Protein AF-A0A439MQA0-F1 (afdb_monomer_lite)

pLDDT: mean 86.62, std 13.74, range [37.91, 98.19]

Foldseek 3Di:
DQPLFFDFDPVQWDPDDDDDDDDDDDDDDDPDDDTDGNQFDDDPQWTWGQQVRRPHPAIETEGNPPDDPDPLLQADAPRDGPVVVVCVVDDDRYAYDDDDDPRYDDVVNSVVCSLPPDHPVLVVLVVQVVCCVVCVVVDPDPDCSVVVNVVVCCVSCVPPPPPDDPLLVVLVVVLVLLVVLLVQLVVCLLVLVVDDFLRQVVSVVVSVCSVCVQFFFKDAFDWFWDCDPDDPDIDTDTQGIWTAGPQQEIAGEAEGRADAPQAWDPDADVNATDGHPNNVVSVVVRVVVLVRLVVCPPVSQVVCCVVCVVRGPPPHTHDSDLYAYEYEYYDQADPVRDGSDDPRNVVRSVVVQVVCVSRYGHYYSVNVSVVSVVVSVVSVVVSVVVVVVVVVVVVVVVVVD

Structure (mmCIF, N/CA/C/O backbone):
data_AF-A0A439MQA0-F1
#
_entry.id   AF-A0A439MQA0-F1
#
loop_
_atom_site.group_PDB
_atom_site.id
_atom_site.type_symbol
_atom_site.label_atom_id
_atom_site.label_alt_id
_atom_site.label_comp_id
_atom_site.label_asym_id
_atom_site.label_entity_id
_atom_site.label_seq_id
_atom_site.pdbx_PDB_ins_code
_atom_site.Cartn_x
_atom_site.Cartn_y
_atom_site.Cartn_z
_atom_site.occupancy
_atom_site.B_iso_or_equiv
_atom_site.auth_seq_id
_atom_site.auth_comp_id
_atom_site.auth_asym_id
_atom_site.auth_atom_id
_atom_site.pdbx_PDB_model_num
ATOM 1 N N . MET A 1 1 ? 45.530 -12.066 -39.838 1.00 44.38 1 MET A N 1
ATOM 2 C CA . MET A 1 1 ? 44.724 -12.814 -38.838 1.00 44.38 1 MET A CA 1
ATOM 3 C C . MET A 1 1 ? 43.239 -12.876 -39.261 1.00 44.38 1 MET A C 1
ATOM 5 O O . MET A 1 1 ? 42.410 -12.196 -38.673 1.00 44.38 1 MET A O 1
ATOM 9 N N . LEU A 1 2 ? 42.895 -13.653 -40.303 1.00 54.09 2 LEU A N 1
ATOM 10 C CA . LEU A 1 2 ? 41.521 -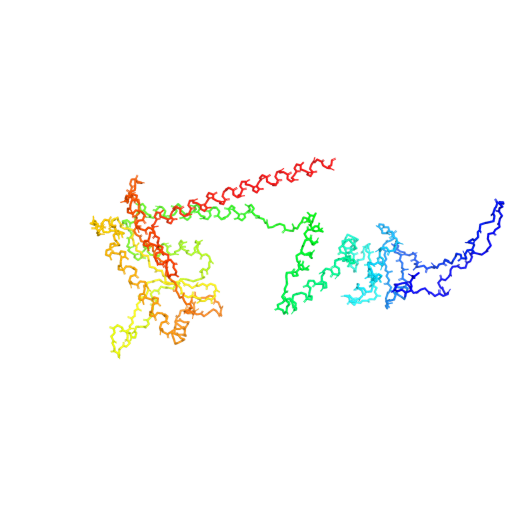13.747 -40.861 1.00 54.09 2 LEU A CA 1
ATOM 11 C C . LEU A 1 2 ? 40.716 -14.969 -40.355 1.00 54.09 2 LEU A C 1
ATOM 13 O O . LEU A 1 2 ? 39.501 -14.886 -40.169 1.00 54.09 2 LEU A O 1
ATOM 17 N N . GLY A 1 3 ? 41.400 -16.087 -40.084 1.00 57.59 3 GLY A N 1
ATOM 18 C CA . GLY A 1 3 ? 40.813 -17.432 -39.951 1.00 57.59 3 GLY A CA 1
ATOM 19 C C . GLY A 1 3 ? 39.989 -17.758 -38.695 1.00 57.59 3 GLY A C 1
ATOM 20 O O . GLY A 1 3 ? 39.874 -18.929 -38.352 1.00 57.59 3 GLY A O 1
ATOM 21 N N . ARG A 1 4 ? 39.431 -16.770 -37.978 1.00 70.94 4 ARG A N 1
ATOM 22 C CA . ARG A 1 4 ? 38.457 -17.015 -36.884 1.00 70.94 4 ARG A CA 1
ATOM 23 C C . ARG A 1 4 ? 37.002 -16.741 -37.288 1.00 70.94 4 ARG A C 1
ATOM 25 O O . ARG A 1 4 ? 36.087 -17.349 -36.723 1.00 70.94 4 ARG A O 1
ATOM 32 N N . VAL A 1 5 ? 36.791 -15.866 -38.275 1.00 83.25 5 VAL A N 1
ATOM 33 C CA . VAL A 1 5 ? 35.456 -15.515 -38.798 1.00 83.25 5 VAL A CA 1
ATOM 34 C C . VAL A 1 5 ? 35.329 -15.784 -40.294 1.00 83.25 5 VAL A C 1
ATOM 36 O O . VAL A 1 5 ? 34.279 -16.268 -40.705 1.00 83.25 5 VAL A O 1
ATOM 39 N N . PHE A 1 6 ? 36.379 -15.527 -41.082 1.00 91.94 6 PHE A N 1
ATOM 40 C CA . PHE A 1 6 ? 36.347 -15.701 -42.533 1.00 91.94 6 PHE A CA 1
ATOM 41 C C . PHE A 1 6 ? 37.109 -16.956 -42.978 1.00 91.94 6 PHE A C 1
ATOM 43 O O . PHE A 1 6 ? 38.277 -17.132 -42.626 1.00 91.94 6 PHE A O 1
ATOM 50 N N . PHE A 1 7 ? 36.455 -17.805 -43.774 1.00 92.00 7 PHE A N 1
ATOM 51 C CA . PHE A 1 7 ? 36.957 -19.098 -44.255 1.00 92.00 7 PHE A CA 1
ATOM 52 C C . PHE A 1 7 ? 36.953 -19.126 -45.789 1.00 92.00 7 PHE A C 1
ATOM 54 O O . PHE A 1 7 ? 36.059 -19.682 -46.432 1.00 92.00 7 PHE A O 1
ATOM 61 N N . LEU A 1 8 ? 37.957 -18.471 -46.365 1.00 90.12 8 LEU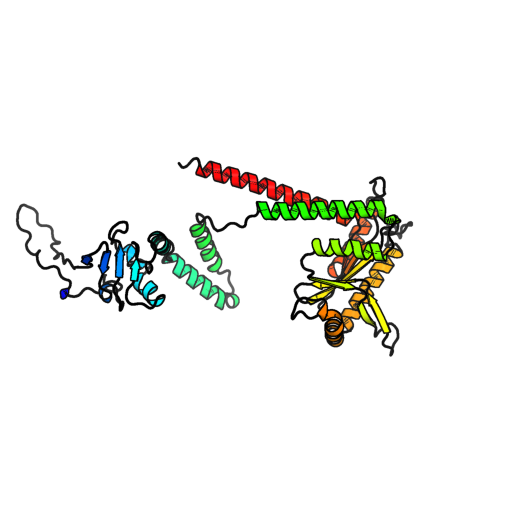 A N 1
ATOM 62 C CA . LEU A 1 8 ? 38.177 -18.389 -47.807 1.00 90.12 8 LEU A CA 1
ATOM 63 C C . LEU A 1 8 ? 38.996 -19.594 -48.289 1.00 90.12 8 LEU A C 1
ATOM 65 O O . LEU A 1 8 ? 39.855 -20.101 -47.566 1.00 90.12 8 LEU A O 1
ATOM 69 N N . ARG A 1 9 ? 38.722 -20.058 -49.508 1.00 89.88 9 ARG A N 1
ATOM 70 C CA . ARG A 1 9 ? 39.426 -21.162 -50.182 1.00 89.88 9 ARG A CA 1
ATOM 71 C C . ARG A 1 9 ? 40.093 -20.662 -51.462 1.00 89.88 9 ARG A C 1
ATOM 73 O O . ARG A 1 9 ? 39.719 -19.619 -51.987 1.00 89.88 9 ARG A O 1
ATOM 80 N N . THR A 1 10 ? 41.002 -21.447 -52.039 1.00 86.19 10 THR A N 1
ATOM 81 C CA . THR A 1 10 ? 41.610 -21.149 -53.352 1.00 86.19 10 THR A CA 1
ATOM 82 C C . THR A 1 10 ? 40.560 -20.972 -54.458 1.00 86.19 10 THR A C 1
ATOM 84 O O . THR A 1 10 ? 40.726 -20.130 -55.329 1.00 86.19 10 THR A O 1
ATOM 87 N N . SER A 1 11 ? 39.422 -21.674 -54.372 1.00 87.94 11 SER A N 1
ATOM 88 C CA . SER A 1 11 ? 38.265 -21.500 -55.271 1.00 87.94 11 SER A CA 1
ATOM 89 C C . SER A 1 11 ? 37.602 -20.116 -55.201 1.00 87.94 11 SER A C 1
ATOM 91 O O . SER A 1 11 ? 36.816 -19.767 -56.078 1.00 87.94 11 SER A O 1
ATOM 93 N N . ASP A 1 12 ? 37.864 -19.347 -54.141 1.00 89.06 12 ASP A N 1
ATOM 94 C CA . ASP A 1 12 ? 37.359 -17.983 -53.979 1.00 89.06 12 ASP A CA 1
ATOM 95 C C . ASP A 1 12 ? 38.305 -16.944 -54.587 1.00 89.06 12 ASP A C 1
ATOM 97 O O . ASP A 1 12 ? 37.908 -15.789 -54.730 1.00 89.06 12 ASP A O 1
ATOM 101 N N . LEU A 1 13 ? 39.535 -17.323 -54.953 1.00 89.81 13 LEU A N 1
ATOM 102 C CA . LEU A 1 13 ? 40.509 -16.414 -55.546 1.00 89.81 13 LEU A CA 1
ATOM 103 C C . LEU A 1 13 ? 39.972 -15.851 -56.871 1.00 89.81 13 LEU A C 1
ATOM 105 O O . LEU A 1 13 ? 39.423 -16.572 -57.709 1.00 89.81 13 LEU A O 1
ATOM 109 N N . VAL A 1 14 ? 40.114 -14.543 -57.060 1.00 86.12 14 VAL A N 1
ATOM 110 C CA . VAL A 1 14 ? 39.792 -13.880 -58.325 1.00 86.12 14 VAL A CA 1
ATOM 111 C C . VAL A 1 14 ? 41.047 -13.908 -59.191 1.00 86.12 14 VAL A C 1
ATOM 113 O O . VAL A 1 14 ? 42.035 -13.256 -58.865 1.00 86.12 14 VAL A O 1
ATOM 116 N N . ALA A 1 15 ? 41.022 -14.689 -60.272 1.00 69.19 15 ALA A N 1
ATOM 117 C CA . ALA A 1 15 ? 42.120 -14.731 -61.231 1.00 69.19 15 ALA A CA 1
ATOM 118 C C . ALA A 1 15 ? 42.259 -13.381 -61.959 1.00 69.19 15 ALA A C 1
ATOM 120 O O . ALA A 1 15 ? 41.253 -12.781 -62.336 1.00 69.19 15 ALA A O 1
ATOM 121 N N . GLY A 1 16 ? 43.503 -12.939 -62.170 1.00 58.28 16 GLY A N 1
ATOM 122 C CA . GLY A 1 16 ? 43.824 -11.677 -62.843 1.00 58.28 16 GLY A CA 1
ATOM 123 C C . GLY A 1 16 ? 44.199 -10.536 -61.894 1.00 58.28 16 GLY A C 1
ATOM 124 O O . GLY A 1 16 ? 43.413 -9.615 -61.701 1.00 58.28 16 GLY A O 1
ATOM 125 N N . MET A 1 17 ? 45.406 -10.607 -61.322 1.00 49.19 17 MET A N 1
ATOM 126 C CA . MET A 1 17 ? 46.348 -9.485 -61.136 1.00 49.19 17 MET A CA 1
ATOM 127 C C . MET A 1 17 ? 47.632 -10.026 -60.485 1.00 49.19 17 MET A C 1
ATOM 129 O O . MET A 1 17 ? 47.787 -10.028 -59.267 1.00 49.19 17 MET A O 1
ATOM 133 N N . ALA A 1 18 ? 48.537 -10.511 -61.330 1.00 45.06 18 ALA A N 1
ATOM 134 C CA . ALA A 1 18 ? 49.960 -10.630 -61.041 1.00 45.06 18 ALA A CA 1
ATOM 135 C C . ALA A 1 18 ? 50.691 -9.959 -62.213 1.00 45.06 18 ALA A C 1
ATOM 137 O O . ALA A 1 18 ? 50.256 -10.136 -63.351 1.00 45.06 18 ALA A O 1
ATOM 138 N N . HIS A 1 19 ? 51.750 -9.208 -61.898 1.00 42.66 19 HIS A N 1
ATOM 139 C CA . HIS A 1 19 ? 52.480 -8.219 -62.714 1.00 42.66 19 HIS A CA 1
ATOM 140 C C . HIS A 1 19 ? 52.008 -6.770 -62.546 1.00 42.66 19 HIS A C 1
ATOM 142 O O . HIS A 1 19 ? 51.102 -6.296 -63.229 1.00 42.66 19 HIS A O 1
ATOM 148 N N . GLY A 1 20 ? 52.701 -6.063 -61.649 1.00 49.25 20 GLY A N 1
ATOM 149 C CA . GLY A 1 20 ? 52.978 -4.645 -61.832 1.00 49.25 20 GLY A CA 1
ATOM 150 C C . GLY A 1 20 ? 54.196 -4.486 -62.748 1.00 49.25 20 GLY A C 1
ATOM 151 O O . GLY A 1 20 ? 55.234 -5.088 -62.502 1.00 49.25 20 GLY A O 1
ATOM 152 N N . VAL A 1 21 ? 54.014 -3.725 -63.822 1.00 40.81 21 VAL A N 1
ATOM 153 C CA . VAL A 1 21 ? 55.002 -3.058 -64.696 1.00 40.81 21 VAL A CA 1
ATOM 154 C C . VAL A 1 21 ? 54.156 -2.053 -65.494 1.00 40.81 21 VAL A C 1
ATOM 156 O O . VAL A 1 21 ? 53.047 -2.412 -65.888 1.00 40.81 21 VAL A O 1
ATOM 159 N N . THR A 1 22 ? 54.501 -0.795 -65.758 1.00 38.12 22 THR A N 1
ATOM 160 C CA . THR A 1 22 ? 55.691 0.070 -65.570 1.00 38.12 22 THR A CA 1
ATOM 161 C C . THR A 1 22 ? 55.214 1.453 -65.056 1.00 38.12 22 THR A C 1
ATOM 163 O O . THR A 1 22 ? 54.002 1.664 -65.039 1.00 38.12 22 THR A O 1
ATOM 166 N N . HIS A 1 23 ? 55.978 2.493 -64.696 1.00 37.91 23 HIS A N 1
ATOM 167 C CA . HIS A 1 23 ? 57.403 2.910 -64.551 1.00 37.91 23 HIS A CA 1
ATOM 168 C C . HIS A 1 23 ? 57.330 4.078 -63.495 1.00 37.91 23 HIS A C 1
ATOM 170 O O . HIS A 1 23 ? 56.231 4.608 -63.309 1.00 37.91 23 HIS A O 1
ATOM 176 N N . ASP A 1 24 ? 58.320 4.553 -62.727 1.00 38.25 24 ASP A N 1
ATOM 177 C CA . ASP A 1 24 ? 59.794 4.457 -62.664 1.00 38.25 24 ASP A CA 1
ATOM 178 C C . ASP A 1 24 ? 60.279 4.513 -61.182 1.00 38.25 24 ASP A C 1
ATOM 180 O O . ASP A 1 24 ? 59.476 4.759 -60.285 1.00 38.25 24 ASP A O 1
ATOM 184 N N . ASP A 1 25 ? 61.584 4.303 -60.955 1.00 45.38 25 ASP A N 1
ATOM 185 C CA . ASP A 1 25 ? 62.446 4.799 -59.854 1.00 45.38 25 ASP A CA 1
ATOM 186 C C . ASP A 1 25 ? 61.884 4.983 -58.420 1.00 45.38 25 ASP A C 1
ATOM 188 O O . ASP A 1 25 ? 61.581 6.094 -57.995 1.00 45.38 25 ASP A O 1
ATOM 192 N N . GLU A 1 26 ? 61.882 3.907 -57.623 1.00 41.91 26 GLU A N 1
ATOM 193 C CA . GLU A 1 26 ? 62.671 3.754 -56.374 1.00 41.91 26 GLU A CA 1
ATOM 194 C C . GLU A 1 26 ? 62.382 2.368 -55.747 1.00 41.91 26 GLU A C 1
ATOM 196 O O . GLU A 1 26 ? 61.287 1.821 -55.876 1.00 41.91 26 GLU A O 1
ATOM 201 N N . ALA A 1 27 ? 63.386 1.736 -55.126 1.00 47.34 27 ALA A N 1
ATOM 202 C CA . ALA A 1 27 ? 63.283 0.349 -54.658 1.00 47.34 27 ALA A CA 1
ATOM 203 C C . ALA A 1 27 ? 62.704 0.252 -53.232 1.00 47.34 27 ALA A C 1
ATOM 205 O O . ALA A 1 27 ? 63.454 0.277 -52.258 1.00 47.34 27 ALA A O 1
ATOM 206 N N . ASP A 1 28 ? 61.381 0.090 -53.121 1.00 46.66 28 ASP A N 1
ATOM 207 C CA . ASP A 1 28 ? 60.682 -0.145 -51.847 1.00 46.66 28 ASP A CA 1
ATOM 208 C C . ASP A 1 28 ? 60.589 -1.645 -51.488 1.00 46.66 28 ASP A C 1
ATOM 210 O O . ASP A 1 28 ? 60.139 -2.487 -52.267 1.00 46.66 28 ASP A O 1
ATOM 214 N N . GLU A 1 29 ? 60.985 -1.991 -50.261 1.00 49.53 29 GLU A N 1
ATOM 215 C CA . GLU A 1 29 ? 61.323 -3.361 -49.832 1.00 49.53 29 GLU A CA 1
ATOM 216 C C . GLU A 1 29 ? 60.117 -4.256 -49.429 1.00 49.53 29 GLU A C 1
ATOM 218 O O . GLU A 1 29 ? 60.271 -5.198 -48.649 1.00 49.53 29 GLU A O 1
ATOM 223 N N . ASP A 1 30 ? 58.895 -3.983 -49.918 1.00 53.16 30 ASP A N 1
ATOM 224 C CA . ASP A 1 30 ? 57.660 -4.617 -49.401 1.00 53.16 30 ASP A CA 1
ATOM 225 C C . ASP A 1 30 ? 56.624 -5.055 -50.476 1.00 53.16 30 ASP A C 1
ATOM 227 O O . ASP A 1 30 ? 55.409 -5.024 -50.244 1.00 53.16 30 ASP A O 1
ATOM 231 N N . GLU A 1 31 ? 57.078 -5.541 -51.645 1.00 60.47 31 GLU A N 1
ATOM 232 C CA . GLU A 1 31 ? 56.227 -6.164 -52.690 1.00 60.47 31 GLU A CA 1
ATOM 233 C C . GLU A 1 31 ? 55.590 -7.507 -52.252 1.00 60.47 31 GLU A C 1
ATOM 235 O O . GLU A 1 31 ? 55.894 -8.598 -52.748 1.00 60.47 31 GLU A O 1
ATOM 240 N N . ARG A 1 32 ? 54.636 -7.463 -51.316 1.00 64.38 32 ARG A N 1
ATOM 241 C CA . ARG A 1 32 ? 53.842 -8.643 -50.938 1.00 64.38 32 ARG A CA 1
ATOM 242 C C . ARG A 1 32 ? 52.699 -8.869 -51.933 1.00 64.38 32 ARG A C 1
ATOM 244 O O . ARG A 1 32 ? 51.902 -7.957 -52.157 1.00 64.38 32 ARG A O 1
ATOM 251 N N . PRO A 1 33 ? 52.513 -10.092 -52.468 1.00 72.44 33 PRO A N 1
ATOM 252 C CA . PRO A 1 33 ? 51.449 -10.367 -53.432 1.00 72.44 33 PRO A CA 1
ATOM 253 C C . PRO A 1 33 ? 50.045 -10.128 -52.845 1.00 72.44 33 PRO A C 1
ATOM 255 O O . PRO A 1 33 ? 49.642 -10.741 -51.851 1.00 72.44 33 PRO A O 1
ATOM 258 N N . LEU A 1 34 ? 49.273 -9.250 -53.495 1.00 79.50 34 LEU A N 1
ATOM 259 C CA . LEU A 1 34 ? 47.921 -8.868 -53.081 1.00 79.50 34 LEU A CA 1
ATOM 260 C C . LEU A 1 34 ? 46.866 -9.886 -53.552 1.00 79.50 34 LEU A C 1
ATOM 262 O O . LEU A 1 34 ? 46.295 -9.770 -54.636 1.00 79.50 34 LEU A O 1
ATOM 266 N N . TYR A 1 35 ? 46.524 -10.850 -52.700 1.00 82.94 35 TYR A N 1
ATOM 267 C CA . TYR A 1 35 ? 45.460 -11.817 -52.997 1.00 82.94 35 TYR A CA 1
ATOM 268 C C . TYR A 1 35 ? 44.052 -11.224 -52.817 1.00 82.94 35 TYR A C 1
ATOM 270 O O . TYR A 1 35 ? 43.672 -10.798 -51.724 1.00 82.94 35 TYR A O 1
ATOM 278 N N . ARG A 1 36 ? 43.235 -11.262 -53.879 1.00 88.12 36 ARG A N 1
ATOM 279 C CA . ARG A 1 36 ? 41.821 -10.843 -53.865 1.00 88.12 36 ARG A CA 1
ATOM 280 C C . ARG A 1 36 ? 40.889 -12.052 -53.927 1.00 88.12 36 ARG A C 1
ATOM 282 O O . ARG A 1 36 ? 40.975 -12.863 -54.846 1.00 88.12 36 ARG A O 1
ATOM 289 N N . PHE A 1 37 ? 39.955 -12.140 -52.982 1.00 90.25 37 PHE A N 1
ATOM 290 C CA . PHE A 1 37 ? 38.976 -13.226 -52.901 1.00 90.25 37 PHE A CA 1
ATOM 291 C C . PHE A 1 37 ? 37.546 -12.709 -53.094 1.00 90.25 37 PHE A C 1
ATOM 293 O O . PHE A 1 37 ? 37.163 -11.666 -52.561 1.00 90.25 37 PHE A O 1
ATOM 300 N N . ARG A 1 38 ? 36.727 -13.467 -53.824 1.00 93.06 38 ARG A N 1
ATOM 301 C CA . ARG A 1 38 ? 35.303 -13.207 -54.041 1.00 93.06 38 ARG A CA 1
ATOM 302 C C . ARG A 1 38 ? 34.521 -13.502 -52.763 1.00 93.06 38 ARG A C 1
ATOM 304 O O . ARG A 1 38 ? 34.181 -14.645 -52.480 1.00 93.06 38 ARG A O 1
ATOM 311 N N . PHE A 1 39 ? 34.219 -12.450 -52.012 1.00 92.25 39 PHE A N 1
ATOM 312 C CA . PHE A 1 39 ? 33.475 -12.544 -50.755 1.00 92.25 39 PHE A CA 1
ATOM 313 C C . PHE A 1 39 ? 31.956 -12.717 -50.947 1.00 92.25 39 PHE A C 1
ATOM 315 O O . PHE A 1 39 ? 31.318 -13.467 -50.211 1.00 92.25 39 PHE A O 1
ATOM 322 N N . ALA A 1 40 ? 31.378 -12.049 -51.949 1.00 93.81 40 ALA A N 1
ATOM 323 C CA . ALA A 1 40 ? 29.942 -12.050 -52.221 1.00 93.81 40 ALA A CA 1
ATOM 324 C C . ALA A 1 40 ? 29.648 -12.062 -53.730 1.00 93.81 40 ALA A C 1
ATOM 326 O O . ALA A 1 40 ? 30.513 -11.756 -54.552 1.00 93.81 40 ALA A O 1
ATOM 327 N N . THR A 1 41 ? 28.401 -12.366 -54.092 1.00 94.06 41 THR A N 1
ATOM 328 C CA . THR A 1 41 ? 27.851 -12.148 -55.441 1.00 94.06 41 THR A CA 1
ATOM 329 C C . THR A 1 41 ? 26.576 -11.318 -55.353 1.00 94.06 41 THR A C 1
ATOM 331 O O . THR A 1 41 ? 25.717 -11.594 -54.520 1.00 94.06 41 THR A O 1
ATOM 334 N N . THR A 1 42 ? 26.440 -10.289 -56.188 1.00 93.19 42 THR A N 1
ATOM 335 C CA . THR A 1 42 ? 25.273 -9.393 -56.153 1.00 93.19 42 THR A CA 1
ATOM 336 C C . THR A 1 42 ? 24.230 -9.841 -57.172 1.00 93.19 42 THR A C 1
ATOM 338 O O . THR A 1 42 ? 24.516 -9.856 -58.368 1.00 93.19 42 THR A O 1
ATOM 341 N N . LYS A 1 43 ? 23.022 -10.200 -56.723 1.00 89.69 43 LYS A N 1
ATOM 342 C CA . LYS A 1 43 ? 21.868 -10.534 -57.580 1.00 89.69 43 LYS A CA 1
ATOM 343 C C . LYS A 1 43 ? 20.566 -10.063 -56.928 1.00 89.69 43 LYS A C 1
ATOM 345 O O . LYS A 1 43 ? 20.454 -10.060 -55.709 1.00 89.69 43 LYS A O 1
ATOM 350 N N . HIS A 1 44 ? 19.578 -9.667 -57.734 1.00 83.31 44 HIS A N 1
ATOM 351 C CA . HIS A 1 44 ? 18.219 -9.307 -57.284 1.00 83.31 44 HIS A CA 1
ATOM 352 C C . HIS A 1 44 ? 18.160 -8.331 -56.082 1.00 83.31 44 HIS A C 1
ATOM 354 O O . HIS A 1 44 ? 17.345 -8.505 -55.182 1.00 83.31 44 HIS A O 1
ATOM 360 N N . ARG A 1 45 ? 19.010 -7.290 -56.079 1.00 91.31 45 ARG A N 1
ATOM 361 C CA . ARG A 1 45 ? 19.182 -6.290 -54.994 1.00 91.31 45 ARG A CA 1
ATOM 362 C C . ARG A 1 45 ? 19.832 -6.798 -53.690 1.00 91.31 45 ARG A C 1
ATOM 364 O O . ARG A 1 45 ? 19.890 -6.035 -52.731 1.00 91.31 45 ARG A O 1
ATOM 371 N N . TYR A 1 46 ? 20.388 -8.010 -53.658 1.00 94.38 46 TYR A N 1
ATOM 372 C CA . TYR A 1 46 ? 21.099 -8.565 -52.499 1.00 94.38 46 TYR A CA 1
ATOM 373 C C . TYR A 1 46 ? 22.550 -8.941 -52.821 1.00 94.38 46 TYR A C 1
ATOM 375 O O . TYR A 1 46 ? 22.847 -9.491 -53.883 1.00 94.38 46 TYR A O 1
ATOM 383 N N . HIS A 1 47 ? 23.449 -8.707 -51.868 1.00 95.44 47 HIS A N 1
ATOM 384 C CA . HIS A 1 47 ? 24.747 -9.365 -51.789 1.00 95.44 47 HIS A CA 1
ATOM 385 C C . HIS A 1 47 ? 24.569 -10.733 -51.124 1.00 95.44 47 HIS A C 1
ATOM 387 O O . HIS A 1 47 ? 24.266 -10.814 -49.933 1.00 95.44 47 HIS A O 1
ATOM 393 N N . ARG A 1 48 ? 24.768 -11.807 -51.892 1.00 95.75 48 ARG A N 1
ATOM 394 C CA . ARG A 1 48 ? 24.775 -13.188 -51.407 1.00 95.75 48 ARG A CA 1
ATOM 395 C C . ARG A 1 48 ? 26.188 -13.607 -51.027 1.00 95.75 48 ARG A C 1
ATOM 397 O O . ARG A 1 48 ? 27.068 -13.671 -51.890 1.00 95.75 48 ARG A O 1
ATOM 404 N N . ILE A 1 49 ? 26.376 -13.913 -49.750 1.00 96.25 49 ILE A N 1
ATOM 405 C CA . ILE A 1 49 ? 27.623 -14.398 -49.156 1.00 96.25 49 ILE A CA 1
ATOM 406 C C . ILE A 1 49 ? 27.435 -15.887 -48.832 1.00 96.25 49 ILE A C 1
ATOM 408 O O . ILE A 1 49 ? 26.566 -16.214 -48.016 1.00 96.25 49 ILE A O 1
ATOM 412 N N . PRO A 1 50 ? 28.221 -16.794 -49.442 1.00 95.38 50 PRO A N 1
ATOM 413 C CA . PRO A 1 50 ? 28.173 -18.218 -49.130 1.00 95.38 50 PRO A CA 1
ATOM 414 C C . PRO A 1 50 ? 28.404 -18.490 -47.639 1.00 95.38 50 PRO A C 1
ATOM 416 O O . PRO A 1 50 ? 29.424 -18.069 -47.088 1.00 95.38 50 PRO A O 1
ATOM 419 N N . GLY A 1 51 ? 27.515 -19.248 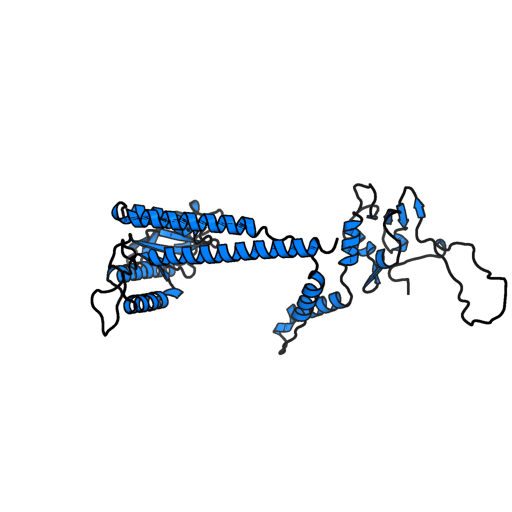-46.992 1.00 93.00 51 GLY A N 1
ATOM 420 C CA . GLY A 1 51 ? 27.538 -19.497 -45.543 1.00 93.00 51 GLY A CA 1
ATOM 421 C C . GLY A 1 51 ? 28.873 -20.038 -45.035 1.00 93.00 51 GLY A C 1
ATOM 422 O O . GLY A 1 51 ? 29.392 -19.601 -44.002 1.00 93.00 51 GLY A O 1
ATOM 423 N N . ARG A 1 52 ? 29.505 -20.902 -45.842 1.00 92.75 52 ARG A N 1
ATOM 424 C CA . ARG A 1 52 ? 30.844 -21.446 -45.579 1.00 92.75 52 ARG A CA 1
ATOM 425 C C . ARG A 1 52 ? 31.899 -20.368 -45.324 1.00 92.75 52 ARG A C 1
ATOM 427 O O . ARG A 1 52 ? 32.763 -20.595 -44.488 1.00 92.75 52 ARG A O 1
ATOM 434 N N . ILE A 1 53 ? 31.824 -19.205 -45.984 1.00 94.62 53 ILE A N 1
ATOM 435 C CA . ILE A 1 53 ? 32.802 -18.115 -45.830 1.00 94.62 53 ILE A CA 1
ATOM 436 C C . ILE A 1 53 ? 32.702 -17.499 -44.431 1.00 94.62 53 ILE A C 1
ATOM 438 O O . ILE A 1 53 ? 33.715 -17.060 -43.900 1.00 94.62 53 ILE A O 1
ATOM 442 N N . LEU A 1 54 ? 31.529 -17.528 -43.795 1.00 93.69 54 LEU A N 1
ATOM 443 C CA . LEU A 1 54 ? 31.301 -17.036 -42.428 1.00 93.69 54 LEU A CA 1
ATOM 444 C C . LEU A 1 54 ? 31.365 -18.159 -41.367 1.00 93.69 54 LEU A C 1
ATOM 446 O O . LEU A 1 54 ? 31.182 -17.922 -40.165 1.00 93.69 54 LEU A O 1
ATOM 450 N N . GLY A 1 55 ? 31.638 -19.396 -41.798 1.00 90.81 55 GLY A N 1
ATOM 451 C CA . GLY A 1 55 ? 31.643 -20.590 -40.956 1.00 90.81 55 GLY A CA 1
ATOM 452 C C . GLY A 1 55 ? 30.268 -20.887 -40.354 1.00 90.81 55 GLY A C 1
ATOM 453 O O . GLY A 1 55 ? 30.166 -21.055 -39.133 1.00 90.81 55 GLY A O 1
ATOM 454 N N . ILE A 1 56 ? 29.238 -20.883 -41.208 1.00 92.62 56 ILE A N 1
ATOM 455 C CA . ILE A 1 56 ? 27.863 -21.331 -40.945 1.00 92.62 56 ILE A CA 1
ATOM 456 C C . ILE A 1 56 ? 27.361 -22.208 -42.112 1.00 92.62 56 ILE A C 1
ATOM 458 O O . ILE A 1 56 ? 27.967 -22.246 -43.181 1.00 92.62 56 ILE A O 1
ATOM 462 N N . ASP A 1 57 ? 26.266 -22.928 -41.892 1.00 91.56 57 ASP A N 1
ATOM 463 C CA . ASP A 1 57 ? 25.656 -23.911 -42.804 1.00 91.56 57 ASP A CA 1
ATOM 464 C C . ASP A 1 57 ? 24.766 -23.303 -43.906 1.00 91.56 57 ASP A C 1
ATOM 466 O O . ASP A 1 57 ? 24.364 -24.011 -44.826 1.00 91.56 57 ASP A O 1
ATOM 470 N N . ARG A 1 58 ? 24.462 -22.003 -43.822 1.00 90.62 58 ARG A N 1
ATOM 471 C CA . ARG A 1 58 ? 23.472 -21.311 -44.659 1.00 90.62 58 ARG A CA 1
ATOM 472 C C . ARG A 1 58 ? 23.947 -19.953 -45.150 1.00 90.62 58 ARG A C 1
ATOM 474 O O . ARG A 1 58 ? 24.709 -19.272 -44.466 1.00 90.62 58 ARG A O 1
ATOM 481 N N . ASP A 1 59 ? 23.470 -19.552 -46.320 1.00 95.06 59 ASP A N 1
ATOM 482 C CA . ASP A 1 59 ? 23.897 -18.311 -46.963 1.00 95.06 59 ASP A CA 1
ATOM 483 C C . ASP A 1 59 ? 23.320 -17.066 -46.279 1.00 95.06 59 ASP A C 1
ATOM 485 O O . ASP A 1 59 ? 22.253 -17.089 -45.654 1.00 95.06 59 ASP A O 1
ATOM 489 N N . VAL A 1 60 ? 24.051 -15.960 -46.415 1.00 95.44 60 VAL A N 1
ATOM 490 C CA . VAL A 1 60 ? 23.651 -14.644 -45.915 1.00 95.44 60 VAL A CA 1
ATOM 491 C C . VAL A 1 60 ? 23.320 -13.735 -47.094 1.00 95.44 60 VAL A C 1
ATOM 493 O O . VAL A 1 60 ? 24.120 -13.594 -48.020 1.00 95.44 60 VAL A O 1
ATOM 496 N N . LEU A 1 61 ? 22.150 -13.101 -47.040 1.00 95.31 61 LEU A N 1
ATOM 497 C CA . LEU A 1 61 ? 21.677 -12.108 -48.000 1.00 95.31 61 LEU A CA 1
ATOM 498 C C . LEU A 1 61 ? 21.614 -10.738 -47.318 1.00 95.31 61 LEU A C 1
ATOM 500 O O . LEU A 1 61 ? 20.805 -10.534 -46.416 1.00 95.31 61 LEU A O 1
ATOM 504 N N . ILE A 1 62 ? 22.439 -9.790 -47.757 1.00 95.75 62 ILE A N 1
ATOM 505 C CA . ILE A 1 62 ? 22.424 -8.400 -47.267 1.00 95.75 62 ILE A CA 1
ATOM 506 C C . ILE A 1 62 ? 21.929 -7.497 -48.393 1.00 95.75 62 ILE A C 1
ATOM 508 O O . ILE A 1 62 ? 22.411 -7.611 -49.521 1.00 95.75 62 ILE A O 1
ATOM 512 N N . VAL A 1 63 ? 20.960 -6.622 -48.119 1.00 95.19 63 VAL A N 1
ATOM 513 C CA . VAL A 1 63 ? 20.448 -5.667 -49.113 1.00 95.19 63 VAL A CA 1
ATOM 514 C C . VAL A 1 63 ? 21.583 -4.789 -49.660 1.00 95.19 63 VAL A C 1
ATOM 516 O O . VAL A 1 63 ? 22.369 -4.217 -48.911 1.00 95.19 63 VAL A O 1
ATOM 519 N N . ALA A 1 64 ? 21.685 -4.689 -50.987 1.00 89.38 64 ALA A N 1
ATOM 520 C CA . ALA A 1 64 ? 22.825 -4.062 -51.666 1.00 89.38 64 ALA A CA 1
ATOM 521 C C . ALA A 1 64 ? 22.836 -2.521 -51.601 1.00 89.38 64 ALA A C 1
ATOM 523 O O . ALA A 1 64 ? 23.791 -1.884 -52.039 1.00 89.38 64 ALA A O 1
ATOM 524 N N . LYS A 1 65 ? 21.771 -1.909 -51.072 1.00 85.81 65 LYS A N 1
ATOM 525 C CA . LYS A 1 65 ? 21.659 -0.466 -50.834 1.00 85.81 65 LYS A CA 1
ATOM 526 C C . LYS A 1 65 ? 21.387 -0.236 -49.349 1.00 85.81 65 LYS A C 1
ATOM 528 O O . LYS A 1 65 ? 20.435 -0.795 -48.818 1.00 85.81 65 LYS A O 1
ATOM 533 N N . GLY A 1 66 ? 22.194 0.611 -48.710 1.00 80.38 66 GLY A N 1
ATOM 534 C CA . GLY A 1 66 ? 22.020 1.027 -47.311 1.00 80.38 66 GLY A CA 1
ATOM 535 C C . GLY A 1 66 ? 22.937 0.340 -46.292 1.00 80.38 66 GLY A C 1
ATOM 536 O O . GLY A 1 66 ? 23.059 0.846 -45.183 1.00 80.38 66 GLY A O 1
ATOM 537 N N . ILE A 1 67 ? 23.630 -0.749 -46.651 1.00 86.69 67 ILE A N 1
ATOM 538 C CA . ILE A 1 67 ? 24.610 -1.418 -45.777 1.00 86.69 67 ILE A CA 1
ATOM 539 C C . ILE A 1 67 ? 25.941 -1.565 -46.523 1.00 86.69 67 ILE A C 1
ATOM 541 O O . ILE A 1 67 ? 26.014 -2.240 -47.547 1.00 86.69 67 ILE A O 1
ATOM 545 N N . ALA A 1 68 ? 27.004 -0.950 -46.000 1.00 89.31 68 ALA A N 1
ATOM 546 C CA . ALA A 1 68 ? 28.363 -1.142 -46.504 1.00 89.31 68 ALA A CA 1
ATOM 547 C C . ALA A 1 68 ? 28.946 -2.465 -45.981 1.00 89.31 68 ALA A C 1
ATOM 549 O O . ALA A 1 68 ? 28.886 -2.740 -44.784 1.00 89.31 68 ALA A O 1
ATOM 550 N N . LEU A 1 69 ? 29.532 -3.284 -46.861 1.00 90.56 69 LEU A N 1
ATOM 551 C CA . LEU A 1 69 ? 30.121 -4.578 -46.491 1.00 90.56 69 LEU A CA 1
ATOM 552 C C . LEU A 1 69 ? 31.548 -4.428 -45.938 1.00 90.56 69 LEU A C 1
ATOM 554 O O . LEU A 1 69 ? 32.518 -4.883 -46.542 1.00 90.56 69 LEU A O 1
ATOM 558 N N . ASP A 1 70 ? 31.670 -3.781 -44.785 1.00 90.44 70 ASP A N 1
ATOM 559 C CA . ASP A 1 70 ? 32.926 -3.665 -44.044 1.00 90.44 70 ASP A CA 1
ATOM 560 C C . ASP A 1 70 ? 33.086 -4.776 -42.983 1.00 90.44 70 ASP A C 1
ATOM 562 O O . ASP A 1 70 ? 32.224 -5.636 -42.789 1.00 90.44 70 ASP A O 1
ATOM 566 N N . ARG A 1 71 ? 34.218 -4.782 -42.266 1.00 89.12 71 ARG A N 1
ATOM 567 C CA . ARG A 1 71 ? 34.513 -5.819 -41.263 1.00 89.12 71 ARG A CA 1
ATOM 568 C C . ARG A 1 71 ? 33.541 -5.813 -40.073 1.00 89.12 71 ARG A C 1
ATOM 570 O O . ARG A 1 71 ? 33.253 -6.899 -39.564 1.00 89.12 71 ARG A O 1
ATOM 577 N N . LYS A 1 72 ? 33.049 -4.650 -39.620 1.00 89.50 72 LYS A N 1
ATOM 578 C CA . LYS A 1 72 ? 32.217 -4.541 -38.398 1.00 89.50 72 LYS A CA 1
ATOM 579 C C . LYS A 1 72 ? 30.811 -5.121 -38.590 1.00 89.50 72 LYS A C 1
ATOM 581 O O . LYS A 1 72 ? 30.206 -5.540 -37.611 1.00 89.50 72 LYS A O 1
ATOM 586 N N . VAL A 1 73 ? 30.335 -5.254 -39.831 1.00 92.31 73 VAL A N 1
ATOM 587 C CA . VAL A 1 73 ? 29.095 -5.988 -40.161 1.00 92.31 73 VAL A CA 1
ATOM 588 C C . VAL A 1 73 ? 29.189 -7.491 -39.841 1.00 92.31 73 VAL A C 1
ATOM 590 O O . VAL A 1 73 ? 28.180 -8.119 -39.522 1.00 92.31 73 VAL A O 1
ATOM 593 N N . PHE A 1 74 ? 30.385 -8.089 -39.894 1.00 93.31 74 PHE A N 1
ATOM 594 C CA . PHE A 1 74 ? 30.581 -9.543 -39.743 1.00 93.31 74 PHE A CA 1
ATOM 595 C C . PHE A 1 74 ? 31.328 -9.945 -38.469 1.00 93.31 74 PHE A C 1
ATOM 597 O O . PHE A 1 74 ? 31.097 -11.034 -37.932 1.00 93.31 74 PHE A O 1
ATOM 604 N N . VAL A 1 75 ? 32.234 -9.085 -38.000 1.00 91.75 75 VAL A N 1
ATOM 605 C CA . VAL A 1 75 ? 33.163 -9.342 -36.898 1.00 91.75 75 VAL A CA 1
ATOM 606 C C . VAL A 1 75 ? 32.933 -8.325 -35.785 1.00 91.75 75 VAL A C 1
ATOM 608 O O . VAL A 1 75 ? 33.273 -7.154 -35.934 1.00 91.75 75 VAL A O 1
ATOM 611 N N . ALA A 1 76 ? 32.425 -8.798 -34.652 1.00 87.81 76 ALA A N 1
ATOM 612 C CA . ALA A 1 76 ? 32.412 -8.045 -33.408 1.00 87.81 76 ALA A CA 1
ATOM 613 C C . ALA A 1 76 ? 33.725 -8.238 -32.621 1.00 87.81 76 ALA A C 1
ATOM 615 O O . ALA A 1 76 ? 34.617 -9.008 -33.006 1.00 87.81 76 ALA A O 1
ATOM 616 N N . GLU A 1 77 ? 33.814 -7.549 -31.484 1.00 84.75 77 GLU A N 1
ATOM 617 C CA . GLU A 1 77 ? 34.900 -7.643 -30.506 1.00 84.75 77 GLU A CA 1
ATOM 618 C C . GLU A 1 77 ? 35.332 -9.090 -30.205 1.00 84.75 77 GLU A C 1
ATOM 620 O O . GLU A 1 77 ? 34.549 -10.041 -30.284 1.00 84.75 77 GLU A O 1
ATOM 625 N N . ARG A 1 78 ? 36.625 -9.275 -29.905 1.00 82.81 78 ARG A N 1
ATOM 626 C CA . ARG A 1 78 ? 37.271 -10.596 -29.704 1.00 82.81 78 ARG A CA 1
ATOM 627 C C . ARG A 1 78 ? 37.174 -11.560 -30.900 1.00 82.81 78 ARG A C 1
ATOM 629 O O . ARG A 1 78 ? 37.392 -12.761 -30.748 1.00 82.81 78 ARG A O 1
ATOM 636 N N . ASN A 1 79 ? 36.927 -11.041 -32.106 1.00 86.81 79 ASN A N 1
ATOM 637 C CA . ASN A 1 79 ? 36.677 -11.809 -33.334 1.00 86.81 79 ASN A CA 1
ATOM 638 C C . ASN A 1 79 ? 35.425 -12.703 -33.252 1.00 86.81 79 ASN A C 1
ATOM 640 O O . ASN A 1 79 ? 35.408 -13.815 -33.788 1.00 86.81 79 ASN A O 1
ATOM 644 N N . ILE A 1 80 ? 34.370 -12.236 -32.583 1.00 87.12 80 ILE A N 1
ATOM 645 C CA . ILE A 1 80 ? 33.089 -12.944 -32.550 1.00 87.12 80 ILE A CA 1
ATOM 646 C C . ILE A 1 80 ? 32.384 -12.767 -33.904 1.00 87.12 80 ILE A C 1
ATOM 648 O O . ILE A 1 80 ? 32.106 -11.650 -34.330 1.00 87.12 80 ILE A O 1
ATOM 652 N N . SER A 1 81 ? 32.066 -13.879 -34.575 1.00 91.81 81 SER A N 1
ATOM 653 C CA . SER A 1 81 ? 31.239 -13.864 -35.790 1.00 91.81 81 SER A CA 1
ATOM 654 C C . SER A 1 81 ? 29.792 -13.507 -35.439 1.00 91.81 81 SER A C 1
ATOM 656 O O . SER A 1 81 ? 29.112 -14.272 -34.744 1.00 91.81 81 SER A O 1
ATOM 658 N N . ILE A 1 82 ? 29.321 -12.360 -35.935 1.00 92.44 82 ILE A N 1
ATOM 659 C CA . ILE A 1 82 ? 27.953 -11.859 -35.728 1.00 92.44 82 ILE A CA 1
ATOM 660 C C . ILE A 1 82 ? 26.944 -12.833 -36.346 1.00 92.44 82 ILE A C 1
ATOM 662 O O . ILE A 1 82 ? 26.032 -13.307 -35.668 1.00 92.44 82 ILE A O 1
ATOM 666 N N . PHE A 1 83 ? 27.166 -13.249 -37.594 1.00 93.19 83 PHE A N 1
ATOM 667 C CA . PHE A 1 83 ? 26.273 -14.187 -38.277 1.00 93.19 83 PHE A CA 1
ATOM 668 C C . PHE A 1 83 ? 26.272 -15.589 -37.656 1.00 93.19 83 PHE A C 1
ATOM 670 O O . PHE A 1 83 ? 25.224 -16.229 -37.637 1.00 93.19 83 PHE A O 1
ATOM 677 N N . ARG A 1 84 ? 27.370 -16.048 -37.032 1.00 91.94 84 ARG A N 1
ATOM 678 C CA . ARG A 1 84 ? 27.357 -17.296 -36.240 1.00 91.94 84 ARG A CA 1
ATOM 679 C C . ARG A 1 84 ? 26.539 -17.167 -34.950 1.00 91.94 84 ARG A C 1
ATOM 681 O O . ARG A 1 84 ? 25.992 -18.165 -34.487 1.00 91.94 84 ARG A O 1
ATOM 688 N N . ARG A 1 85 ? 26.432 -15.971 -34.356 1.00 91.12 85 ARG A N 1
ATOM 689 C CA . ARG A 1 85 ? 25.509 -15.719 -33.233 1.00 91.12 85 ARG A CA 1
ATOM 690 C C . ARG A 1 85 ? 24.055 -15.722 -33.711 1.00 91.12 85 ARG A C 1
ATOM 692 O O . ARG A 1 85 ? 23.246 -16.405 -33.097 1.00 91.12 85 ARG A O 1
ATOM 699 N N . ILE A 1 86 ? 23.752 -15.062 -34.831 1.00 91.56 86 ILE A N 1
ATOM 700 C CA . ILE A 1 86 ? 22.402 -15.033 -35.427 1.00 91.56 86 ILE A CA 1
ATOM 701 C C . ILE A 1 86 ? 21.944 -16.444 -35.844 1.00 91.56 86 ILE A C 1
ATOM 703 O O . ILE A 1 86 ? 20.847 -16.860 -35.481 1.00 91.56 86 ILE A O 1
ATOM 707 N N . ALA A 1 87 ? 22.799 -17.219 -36.522 1.00 91.38 87 ALA A N 1
ATOM 708 C CA . ALA A 1 87 ? 22.488 -18.580 -36.978 1.00 91.38 87 ALA A CA 1
ATOM 709 C C . ALA A 1 87 ? 22.095 -19.539 -35.838 1.00 91.38 87 ALA A C 1
ATOM 711 O O . ALA A 1 87 ? 21.276 -20.431 -36.039 1.00 91.38 87 ALA A O 1
ATOM 712 N N . LYS A 1 88 ? 22.646 -19.341 -34.630 1.00 89.75 88 LYS A N 1
ATOM 713 C CA . LYS A 1 88 ? 22.288 -20.126 -33.435 1.00 89.75 88 LYS A CA 1
ATOM 714 C C . LYS A 1 88 ? 20.910 -19.788 -32.862 1.00 89.75 88 LYS A C 1
ATOM 716 O O . LYS A 1 88 ? 20.348 -20.618 -32.160 1.00 89.75 88 LYS A O 1
ATOM 721 N N . LEU A 1 89 ? 20.396 -18.585 -33.117 1.00 85.44 89 LEU A N 1
ATOM 722 C CA . LEU A 1 89 ? 19.108 -18.119 -32.591 1.00 85.44 89 LEU A CA 1
ATOM 723 C C . LEU A 1 89 ? 17.937 -18.433 -33.529 1.00 85.44 89 LEU A C 1
ATOM 725 O O . LEU A 1 89 ? 16.797 -18.480 -33.077 1.00 85.44 89 LEU A O 1
ATOM 729 N N . ARG A 1 90 ? 18.202 -18.631 -34.826 1.00 73.31 90 ARG A N 1
ATOM 730 C CA . ARG A 1 90 ? 17.165 -18.799 -35.848 1.00 73.31 90 ARG A CA 1
ATOM 731 C C . ARG A 1 90 ? 17.428 -20.026 -36.734 1.00 73.31 90 ARG A C 1
ATOM 733 O O . ARG A 1 90 ? 18.351 -19.980 -37.548 1.00 73.31 90 ARG A O 1
ATOM 740 N N . PRO A 1 91 ? 16.620 -21.099 -36.653 1.00 68.56 91 PRO A N 1
ATOM 741 C CA . PRO A 1 91 ? 16.593 -22.137 -37.684 1.00 68.56 91 PRO A CA 1
ATOM 742 C C . PRO A 1 91 ? 15.998 -21.579 -38.993 1.00 68.56 91 PRO A C 1
ATOM 744 O O . PRO A 1 91 ? 15.140 -20.697 -38.964 1.00 68.56 91 PRO A O 1
ATOM 747 N N . GLY A 1 92 ? 16.470 -22.063 -40.145 1.00 74.50 92 GLY A N 1
ATOM 748 C CA . GLY A 1 92 ? 16.039 -21.598 -41.470 1.00 74.50 92 GLY A CA 1
ATOM 749 C C . GLY A 1 92 ? 17.094 -21.831 -42.556 1.00 74.50 92 GLY A C 1
ATOM 750 O O . GLY A 1 92 ? 18.226 -22.197 -42.248 1.00 74.50 92 GLY A O 1
ATOM 751 N N . SER A 1 93 ? 16.724 -21.612 -43.818 1.00 80.62 93 SER A N 1
ATOM 752 C CA . SER A 1 93 ? 17.566 -21.864 -45.001 1.00 80.62 93 SER A CA 1
ATOM 753 C C . SER A 1 93 ? 18.531 -20.731 -45.367 1.00 80.62 93 SER A C 1
ATOM 755 O O . SER A 1 93 ? 19.526 -20.984 -46.039 1.00 80.62 93 SER A O 1
ATOM 757 N N . GLU A 1 94 ? 18.259 -19.496 -44.940 1.00 90.75 94 GLU A N 1
ATOM 758 C CA . GLU A 1 94 ? 19.061 -18.296 -45.219 1.00 90.75 94 GLU A CA 1
ATOM 759 C C . GLU A 1 94 ? 18.982 -17.318 -44.032 1.00 90.75 94 GLU A C 1
ATOM 761 O O . GLU A 1 94 ? 18.042 -17.368 -43.233 1.00 90.75 94 GLU A O 1
ATOM 766 N N . ILE A 1 95 ? 19.949 -16.402 -43.919 1.00 94.00 95 ILE A N 1
ATOM 767 C CA . ILE A 1 95 ? 19.862 -15.230 -43.031 1.00 94.00 95 ILE A CA 1
ATOM 768 C C . ILE A 1 95 ? 19.772 -13.979 -43.900 1.00 94.00 95 ILE A C 1
ATOM 770 O O . ILE A 1 95 ? 20.691 -13.686 -44.661 1.00 94.00 95 ILE A O 1
ATOM 774 N N . VAL A 1 96 ? 18.681 -13.228 -43.767 1.00 94.56 96 VAL A N 1
ATOM 775 C CA . VAL A 1 96 ? 18.384 -12.066 -44.615 1.00 94.56 96 VAL A CA 1
ATOM 776 C C . VAL A 1 96 ? 18.419 -10.790 -43.784 1.00 94.56 96 VAL A C 1
ATOM 778 O O . VAL A 1 96 ? 17.783 -10.725 -42.732 1.00 94.56 96 VAL A O 1
ATOM 781 N N . VAL A 1 97 ? 19.128 -9.771 -44.265 1.00 94.69 97 VAL A N 1
ATOM 782 C CA . VAL A 1 97 ? 19.214 -8.439 -43.655 1.00 94.69 97 VAL A CA 1
ATOM 783 C C . VAL A 1 97 ? 18.748 -7.390 -44.667 1.00 94.69 97 VAL A C 1
ATOM 785 O O . VAL A 1 97 ? 19.393 -7.171 -45.696 1.00 94.69 97 VAL A O 1
ATOM 788 N N . GLY A 1 98 ? 17.630 -6.739 -44.350 1.00 92.19 98 GLY A N 1
ATOM 789 C CA . GLY A 1 98 ? 17.003 -5.676 -45.129 1.00 92.19 98 GLY A CA 1
ATOM 790 C C . GLY A 1 98 ? 16.282 -6.107 -46.414 1.00 92.19 98 GLY A C 1
ATOM 791 O O . GLY A 1 98 ? 16.224 -7.281 -46.796 1.00 92.19 98 GLY A O 1
ATOM 792 N N . GLY A 1 99 ? 15.751 -5.096 -47.105 1.00 90.19 99 GLY A N 1
ATOM 793 C CA . GLY A 1 99 ? 14.908 -5.249 -48.292 1.00 90.19 99 GLY A CA 1
ATOM 794 C C . GLY A 1 99 ? 13.503 -5.773 -47.973 1.00 90.19 99 GLY A C 1
ATOM 795 O O . GLY A 1 99 ? 13.100 -5.856 -46.819 1.00 90.19 99 GLY A O 1
ATOM 796 N N . ASP A 1 100 ? 12.757 -6.132 -49.016 1.00 86.75 100 ASP A N 1
ATOM 797 C CA . ASP A 1 100 ? 11.295 -6.306 -48.935 1.00 86.75 100 ASP A CA 1
ATOM 798 C C . ASP A 1 100 ? 10.857 -7.730 -48.527 1.00 86.75 100 ASP A C 1
ATOM 800 O O . ASP A 1 100 ? 9.684 -8.091 -48.615 1.00 86.75 100 ASP A O 1
ATOM 804 N N . ARG A 1 101 ? 11.805 -8.584 -48.121 1.00 88.25 101 ARG A N 1
ATOM 805 C CA . ARG A 1 101 ? 11.528 -9.964 -47.707 1.00 88.25 101 ARG A CA 1
ATOM 806 C C . ARG A 1 101 ? 10.874 -9.987 -46.325 1.00 88.25 101 ARG A C 1
ATOM 808 O O . ARG A 1 101 ? 11.471 -9.533 -45.352 1.00 88.25 101 ARG A O 1
ATOM 815 N N . ALA A 1 102 ? 9.690 -10.596 -46.229 1.00 84.75 102 ALA A N 1
ATOM 816 C CA . ALA A 1 102 ? 8.937 -10.745 -44.978 1.00 84.75 102 ALA A CA 1
ATOM 817 C C . ALA A 1 102 ? 9.703 -11.505 -43.875 1.00 84.75 102 ALA A C 1
ATOM 819 O O . ALA A 1 102 ? 9.409 -11.352 -42.694 1.00 84.75 102 ALA A O 1
ATOM 820 N N . ASP A 1 103 ? 10.697 -12.313 -44.253 1.00 86.94 103 ASP A N 1
ATOM 821 C CA . ASP A 1 103 ? 11.554 -13.071 -43.347 1.00 86.94 103 ASP A CA 1
ATOM 822 C C . ASP A 1 103 ? 12.882 -12.352 -43.013 1.00 86.94 103 ASP A C 1
ATOM 824 O O . ASP A 1 103 ? 13.774 -12.963 -42.416 1.00 86.94 103 ASP A O 1
ATOM 828 N N . SER A 1 104 ? 13.043 -11.078 -43.390 1.00 91.06 104 SER A N 1
ATOM 829 C CA . SER A 1 104 ? 14.275 -10.305 -43.184 1.00 91.06 104 SER A CA 1
ATOM 830 C C . SER A 1 104 ? 14.388 -9.644 -41.807 1.00 91.06 104 SER A C 1
ATOM 832 O O . SER A 1 104 ? 13.407 -9.315 -41.144 1.00 91.06 104 SER A O 1
ATOM 834 N N . ILE A 1 105 ? 15.631 -9.450 -41.364 1.00 92.38 105 ILE A N 1
ATOM 835 C CA . ILE A 1 105 ? 15.976 -8.588 -40.233 1.00 92.38 105 ILE A CA 1
ATOM 836 C C . ILE A 1 105 ? 16.005 -7.148 -40.758 1.00 92.38 105 ILE A C 1
ATOM 838 O O . ILE A 1 105 ? 16.776 -6.858 -41.673 1.00 92.38 105 ILE A O 1
ATOM 842 N N . ALA A 1 106 ? 15.189 -6.257 -40.190 1.00 93.38 106 ALA A N 1
ATOM 843 C CA . ALA A 1 106 ? 15.171 -4.838 -40.555 1.00 93.38 106 ALA A CA 1
ATOM 844 C C . ALA A 1 106 ? 16.563 -4.192 -40.401 1.00 93.38 106 ALA A C 1
ATOM 846 O O . ALA A 1 106 ? 17.325 -4.555 -39.500 1.00 93.38 106 ALA A O 1
ATOM 847 N N . VAL A 1 107 ? 16.896 -3.233 -41.272 1.00 91.06 107 VAL A N 1
ATOM 848 C CA . VAL A 1 107 ? 18.230 -2.599 -41.312 1.00 91.06 107 VAL A CA 1
ATOM 849 C C . VAL A 1 107 ? 18.524 -1.879 -39.996 1.00 91.06 107 VAL A C 1
ATOM 851 O O . VAL A 1 107 ? 19.628 -1.976 -39.466 1.00 91.06 107 VAL A O 1
ATOM 854 N N . GLU A 1 108 ? 17.509 -1.240 -39.428 1.00 88.81 108 GLU A N 1
ATOM 855 C CA . GLU A 1 108 ? 17.537 -0.495 -38.172 1.00 88.81 108 GLU A CA 1
ATOM 856 C C . GLU A 1 108 ? 17.802 -1.435 -36.989 1.00 88.81 108 GLU A C 1
ATOM 858 O O . GLU A 1 108 ? 18.681 -1.176 -36.171 1.00 88.81 108 GLU A O 1
ATOM 863 N N . ALA A 1 109 ? 17.106 -2.577 -36.941 1.00 88.31 109 ALA A N 1
ATOM 864 C CA . ALA A 1 109 ? 17.285 -3.592 -35.900 1.00 88.31 109 ALA A CA 1
ATOM 865 C C . ALA A 1 109 ? 18.651 -4.297 -35.999 1.00 88.31 109 ALA A C 1
ATOM 867 O O . ALA A 1 109 ? 19.250 -4.658 -34.984 1.00 88.31 109 ALA A O 1
ATOM 868 N N . PHE A 1 110 ? 19.169 -4.485 -37.217 1.00 92.56 110 PHE A N 1
ATOM 869 C CA . PHE A 1 110 ? 20.523 -4.993 -37.424 1.00 92.56 110 PHE A CA 1
ATOM 870 C C . PHE A 1 110 ? 21.582 -3.952 -37.027 1.00 92.56 110 PHE A C 1
ATOM 872 O O . PHE A 1 110 ? 22.558 -4.310 -36.373 1.00 92.56 110 PHE A O 1
ATOM 879 N N . GLY A 1 111 ? 21.370 -2.667 -37.330 1.00 89.50 111 GLY A N 1
ATOM 880 C CA . GLY A 1 111 ? 22.210 -1.565 -36.849 1.00 89.50 111 GLY A CA 1
ATOM 881 C C . GLY A 1 111 ? 22.261 -1.497 -35.320 1.00 89.50 111 GLY A C 1
ATOM 882 O O . GLY A 1 111 ? 23.347 -1.509 -34.743 1.00 89.50 111 GLY A O 1
ATOM 883 N N . GLU A 1 112 ? 21.102 -1.552 -34.656 1.00 88.69 112 GLU A N 1
ATOM 884 C CA . GLU A 1 112 ? 20.989 -1.588 -33.191 1.00 88.69 112 GLU A CA 1
ATOM 885 C C . GLU A 1 112 ? 21.746 -2.786 -32.584 1.00 88.69 112 GLU A C 1
ATOM 887 O O . GLU A 1 112 ? 22.409 -2.637 -31.556 1.00 88.69 112 GLU A O 1
ATOM 892 N N . LEU A 1 113 ? 21.723 -3.961 -33.231 1.00 89.69 113 LEU A N 1
ATOM 893 C CA . LEU A 1 113 ? 22.524 -5.125 -32.824 1.00 89.69 113 LEU A CA 1
ATOM 894 C C . LEU A 1 113 ? 24.037 -4.856 -32.910 1.00 89.69 113 LEU A C 1
ATOM 896 O O . LEU A 1 113 ? 24.769 -5.259 -32.002 1.00 89.69 113 LEU A O 1
ATOM 900 N N . LEU A 1 114 ? 24.512 -4.206 -33.978 1.00 89.19 114 LEU A N 1
ATOM 901 C CA . LEU A 1 114 ? 25.932 -3.873 -34.141 1.00 89.19 114 LEU A CA 1
ATOM 902 C C . LEU A 1 114 ? 26.393 -2.858 -33.085 1.00 89.19 114 LEU A C 1
ATOM 904 O O . LEU A 1 114 ? 27.443 -3.047 -32.473 1.00 89.19 114 LEU A O 1
ATOM 908 N N . GLU A 1 115 ? 25.595 -1.821 -32.825 1.00 86.56 115 GLU A N 1
ATOM 909 C CA . GLU A 1 115 ? 25.892 -0.784 -31.824 1.00 86.56 115 GLU A CA 1
ATOM 910 C C . GLU A 1 115 ? 25.832 -1.307 -30.382 1.00 86.56 115 GLU A C 1
ATOM 912 O O . GLU A 1 115 ? 26.630 -0.902 -29.527 1.00 86.56 115 GLU A O 1
ATOM 917 N N . ARG A 1 116 ? 24.894 -2.220 -30.092 1.00 85.38 116 ARG A N 1
ATOM 918 C CA . ARG A 1 116 ? 24.700 -2.790 -28.749 1.00 85.38 116 ARG A CA 1
ATOM 919 C C . ARG A 1 116 ? 25.537 -4.023 -28.448 1.00 85.38 116 ARG A C 1
ATOM 921 O O . ARG A 1 116 ? 25.548 -4.456 -27.294 1.00 85.38 116 ARG A O 1
ATOM 928 N N . PHE A 1 117 ? 26.292 -4.553 -29.407 1.00 85.81 117 PHE A N 1
ATOM 929 C CA . PHE A 1 117 ? 27.170 -5.692 -29.147 1.00 85.81 117 PHE A CA 1
ATOM 930 C C . PHE A 1 117 ? 28.131 -5.384 -27.975 1.00 85.81 117 PHE A C 1
ATOM 932 O O . PHE A 1 117 ? 28.693 -4.284 -27.942 1.00 85.81 117 PHE A O 1
ATOM 939 N N . PRO A 1 118 ? 28.302 -6.280 -26.982 1.00 82.94 118 PRO A N 1
ATOM 940 C CA . PRO A 1 118 ? 29.196 -6.028 -25.854 1.00 82.94 118 PRO A CA 1
ATOM 941 C C . PRO A 1 118 ? 30.639 -5.842 -26.311 1.00 82.94 118 PRO A C 1
ATOM 943 O O . PRO A 1 118 ? 31.145 -6.640 -27.106 1.00 82.94 118 PRO A O 1
ATOM 946 N N . ASN A 1 119 ? 31.313 -4.814 -25.792 1.00 86.56 119 ASN A N 1
ATOM 947 C CA . ASN A 1 119 ? 32.730 -4.621 -26.083 1.00 86.56 119 ASN A CA 1
ATOM 948 C C . ASN A 1 119 ? 33.627 -5.471 -25.162 1.00 86.56 119 ASN A C 1
ATOM 950 O O . ASN A 1 119 ? 33.156 -6.032 -24.172 1.00 86.56 119 ASN A O 1
ATOM 954 N N . SER A 1 120 ? 34.923 -5.583 -25.473 1.00 87.31 120 SER A N 1
ATOM 955 C CA . SER A 1 120 ? 35.852 -6.393 -24.666 1.00 87.31 120 SER A CA 1
ATOM 956 C C . SER A 1 120 ? 35.836 -6.022 -23.171 1.00 87.31 120 SER A C 1
ATOM 958 O O . SER A 1 120 ? 35.778 -6.913 -22.327 1.00 87.31 120 SER A O 1
ATOM 960 N N . THR A 1 121 ? 35.786 -4.727 -22.846 1.00 87.00 121 THR A N 1
ATOM 961 C CA . THR A 1 121 ? 35.702 -4.215 -21.468 1.00 87.00 121 THR A CA 1
ATOM 962 C C . THR A 1 121 ? 34.388 -4.584 -20.774 1.00 87.00 121 THR A C 1
ATOM 964 O O . THR A 1 121 ? 34.383 -4.858 -19.577 1.00 87.00 121 THR A O 1
ATOM 967 N N . GLU A 1 122 ? 33.267 -4.592 -21.497 1.00 86.06 122 GLU A N 1
ATOM 968 C CA . GLU A 1 122 ? 31.961 -5.010 -20.973 1.00 86.06 122 GLU A CA 1
ATOM 969 C C . GLU A 1 122 ? 31.945 -6.500 -20.634 1.00 86.06 122 GLU A C 1
ATOM 971 O O . GLU A 1 122 ? 31.480 -6.875 -19.561 1.00 86.06 122 GLU A O 1
ATOM 976 N N . VAL A 1 123 ? 32.506 -7.337 -21.514 1.00 87.50 123 VAL A N 1
ATOM 977 C CA . VAL A 1 123 ? 32.618 -8.787 -21.298 1.00 87.50 123 VAL A CA 1
ATOM 978 C C . VAL A 1 123 ? 33.451 -9.094 -20.051 1.00 87.50 123 VAL A C 1
ATOM 980 O O . VAL A 1 123 ? 33.045 -9.934 -19.249 1.00 87.50 123 VAL A O 1
ATOM 983 N N . ASP A 1 124 ? 34.571 -8.394 -19.849 1.00 89.75 124 ASP A N 1
ATOM 984 C CA . ASP A 1 124 ? 35.422 -8.599 -18.670 1.00 89.75 124 ASP A CA 1
ATOM 985 C C . ASP A 1 124 ? 34.762 -8.096 -17.383 1.00 89.75 124 ASP A C 1
ATOM 987 O O . ASP A 1 124 ? 34.785 -8.795 -16.371 1.00 89.75 124 ASP A O 1
ATOM 991 N N . ARG A 1 125 ? 34.111 -6.923 -17.411 1.00 87.88 125 ARG A N 1
ATOM 992 C CA . ARG A 1 125 ? 33.374 -6.399 -16.247 1.00 87.88 125 ARG A CA 1
ATOM 993 C C . ARG A 1 125 ? 32.193 -7.291 -15.871 1.00 87.88 125 ARG A C 1
ATOM 995 O O . ARG A 1 125 ? 31.996 -7.548 -14.688 1.00 87.88 125 ARG A O 1
ATOM 1002 N N . TYR A 1 126 ? 31.451 -7.804 -16.854 1.00 87.81 126 TYR A N 1
ATOM 1003 C CA . TYR A 1 126 ? 30.383 -8.778 -16.626 1.00 87.81 126 TYR A CA 1
ATOM 1004 C C . TYR A 1 126 ? 30.924 -10.066 -15.993 1.00 87.81 126 TYR A C 1
ATOM 1006 O O . TYR A 1 126 ? 30.359 -10.552 -15.014 1.00 87.81 126 TYR A O 1
ATOM 1014 N N . ALA A 1 127 ? 32.030 -10.606 -16.515 1.00 88.81 127 ALA A N 1
ATOM 1015 C CA . ALA A 1 127 ? 32.654 -11.809 -15.970 1.00 88.81 127 ALA A CA 1
ATOM 1016 C C . ALA A 1 127 ? 33.137 -11.596 -14.524 1.00 88.81 127 ALA A C 1
ATOM 1018 O O . ALA A 1 127 ? 32.822 -12.409 -13.657 1.00 88.81 127 ALA A O 1
ATOM 1019 N N . ALA A 1 128 ? 33.823 -10.484 -14.245 1.00 87.62 128 ALA A N 1
ATOM 1020 C CA . ALA A 1 128 ? 34.297 -10.137 -12.907 1.00 87.62 128 ALA A CA 1
ATOM 1021 C C . ALA A 1 128 ? 33.137 -9.960 -11.910 1.00 87.62 128 ALA A C 1
ATOM 1023 O O . ALA A 1 128 ? 33.134 -10.598 -10.860 1.00 87.62 128 ALA A O 1
ATOM 1024 N N . ALA A 1 129 ? 32.104 -9.189 -12.271 1.00 87.50 129 ALA A N 1
ATOM 1025 C CA . ALA A 1 129 ? 30.904 -9.019 -11.448 1.00 87.50 129 ALA A CA 1
ATOM 1026 C C . ALA A 1 129 ? 30.165 -10.350 -11.209 1.00 87.50 129 ALA A C 1
ATOM 1028 O O . ALA A 1 129 ? 29.594 -10.571 -10.140 1.00 87.50 129 ALA A O 1
ATOM 1029 N N . ARG A 1 130 ? 30.181 -11.274 -12.183 1.00 87.31 130 ARG A N 1
ATOM 1030 C CA . ARG A 1 130 ? 29.563 -12.598 -12.036 1.00 87.31 130 ARG A CA 1
ATOM 1031 C C . ARG A 1 130 ? 30.347 -13.513 -11.094 1.00 87.31 130 ARG A C 1
ATOM 1033 O O . ARG A 1 130 ? 29.711 -14.244 -10.342 1.00 87.31 130 ARG A O 1
ATOM 1040 N N . VAL A 1 131 ? 31.680 -13.465 -11.120 1.00 87.44 131 VAL A N 1
ATOM 1041 C CA . VAL A 1 131 ? 32.546 -14.191 -10.171 1.00 87.44 131 VAL A CA 1
ATOM 1042 C C . VAL A 1 131 ? 32.358 -13.643 -8.756 1.00 87.44 131 VAL A C 1
ATOM 1044 O O . VAL A 1 131 ? 32.095 -14.413 -7.837 1.00 87.44 131 VAL A O 1
ATOM 1047 N N . GLU A 1 132 ? 32.389 -12.321 -8.596 1.00 85.75 132 GLU A N 1
ATOM 1048 C CA . GLU A 1 132 ? 32.138 -11.629 -7.326 1.00 85.75 132 GLU A CA 1
ATOM 1049 C C . GLU A 1 132 ? 30.745 -11.941 -6.752 1.00 85.75 132 GLU A C 1
ATOM 1051 O O . GLU A 1 132 ? 30.619 -12.198 -5.563 1.00 85.75 132 GLU A O 1
ATOM 1056 N N . THR A 1 133 ? 29.704 -12.035 -7.586 1.00 84.19 133 THR A N 1
ATOM 1057 C CA . THR A 1 133 ? 28.353 -12.432 -7.130 1.00 84.19 133 THR A CA 1
ATOM 1058 C C . THR A 1 133 ? 28.310 -13.849 -6.535 1.00 84.19 133 THR A C 1
ATOM 1060 O O . THR A 1 133 ? 27.418 -14.147 -5.749 1.00 84.19 133 THR A O 1
ATOM 1063 N N . ILE A 1 134 ? 29.219 -14.743 -6.938 1.00 84.81 134 ILE A N 1
ATOM 1064 C CA . ILE A 1 134 ? 29.233 -16.152 -6.508 1.00 84.81 134 ILE A CA 1
ATOM 1065 C C . ILE A 1 134 ? 30.202 -16.373 -5.340 1.00 84.81 134 ILE A C 1
ATOM 1067 O O . ILE A 1 134 ? 29.932 -17.204 -4.479 1.00 84.81 134 ILE A O 1
ATOM 1071 N N . LEU A 1 135 ? 31.334 -15.662 -5.327 1.00 84.56 135 LEU A N 1
ATOM 1072 C CA . LEU A 1 135 ? 32.440 -15.902 -4.395 1.00 84.56 135 LEU A CA 1
ATOM 1073 C C . LEU A 1 135 ? 32.744 -14.720 -3.459 1.00 84.56 135 LEU A C 1
ATOM 1075 O O . LEU A 1 135 ? 33.533 -14.878 -2.538 1.00 84.56 135 LEU A O 1
ATOM 1079 N N . GLY A 1 136 ? 32.137 -13.548 -3.662 1.00 79.62 136 GLY A N 1
ATOM 1080 C CA . GLY A 1 136 ? 32.430 -12.335 -2.888 1.00 79.62 136 GLY A CA 1
ATOM 1081 C C . GLY A 1 136 ? 32.093 -12.449 -1.400 1.00 79.62 136 GLY A C 1
ATOM 1082 O O . GLY A 1 136 ? 32.803 -11.885 -0.581 1.00 79.62 136 GLY A O 1
ATOM 1083 N N . GLU A 1 137 ? 31.084 -13.246 -1.034 1.00 78.94 137 GLU A N 1
ATOM 1084 C CA . GLU A 1 137 ? 30.756 -13.544 0.373 1.00 78.94 137 GLU A CA 1
ATOM 1085 C C . GLU A 1 137 ? 31.825 -14.407 1.081 1.00 78.94 137 GLU A C 1
ATOM 1087 O O . GLU A 1 137 ? 31.809 -14.518 2.303 1.00 78.94 137 GLU A O 1
ATOM 1092 N N . PHE A 1 138 ? 32.761 -15.003 0.331 1.00 79.75 138 PHE A N 1
ATOM 1093 C CA . PHE A 1 138 ? 33.850 -15.843 0.848 1.00 79.75 138 PHE A CA 1
ATOM 1094 C C . PHE A 1 138 ? 35.211 -15.126 0.899 1.00 79.75 138 PHE A C 1
ATOM 1096 O O . PHE A 1 138 ? 36.206 -15.747 1.277 1.00 79.75 138 PHE A O 1
ATOM 1103 N N . PHE A 1 139 ? 35.285 -13.851 0.504 1.00 78.31 139 PHE A N 1
ATOM 1104 C CA . PHE A 1 139 ? 36.529 -13.081 0.477 1.00 78.31 139 PHE A CA 1
ATOM 1105 C C . PHE A 1 139 ? 36.404 -11.800 1.308 1.00 78.31 139 PHE A C 1
ATOM 1107 O O . PHE A 1 139 ? 35.609 -10.918 0.989 1.00 78.31 139 PHE A O 1
ATOM 1114 N N . ASP A 1 140 ? 37.246 -11.662 2.335 1.00 62.09 140 ASP A N 1
ATOM 1115 C CA . ASP A 1 140 ? 37.331 -10.445 3.146 1.00 62.09 140 ASP A CA 1
ATOM 1116 C C . ASP A 1 140 ? 37.942 -9.287 2.337 1.00 62.09 140 ASP A C 1
ATOM 1118 O O . ASP A 1 140 ? 39.159 -9.092 2.290 1.00 62.09 140 ASP A O 1
ATOM 1122 N N . GLY A 1 141 ? 37.090 -8.496 1.683 1.00 62.75 141 GLY A N 1
ATOM 1123 C CA . GLY A 1 141 ? 37.502 -7.274 0.999 1.00 62.75 141 GLY A CA 1
ATOM 1124 C C . GLY A 1 141 ? 36.403 -6.639 0.150 1.00 62.75 141 GLY A C 1
ATOM 1125 O O . GLY A 1 141 ? 35.595 -7.322 -0.477 1.00 62.75 141 GLY A O 1
ATOM 1126 N N . THR A 1 142 ? 36.403 -5.307 0.074 1.00 61.56 142 THR A N 1
ATOM 1127 C CA . THR A 1 142 ? 35.558 -4.532 -0.846 1.00 61.56 142 THR A CA 1
ATOM 1128 C C . THR A 1 142 ? 36.031 -4.698 -2.289 1.00 61.56 142 THR A C 1
ATOM 1130 O O . THR A 1 142 ? 36.674 -3.823 -2.869 1.00 61.56 142 THR A O 1
ATOM 1133 N N . THR A 1 143 ? 35.680 -5.832 -2.893 1.00 61.66 143 THR A N 1
ATOM 1134 C CA . THR A 1 143 ? 35.679 -5.949 -4.353 1.00 61.66 143 THR A CA 1
ATOM 1135 C C . THR A 1 143 ? 34.499 -5.128 -4.887 1.00 61.66 143 THR A C 1
ATOM 1137 O O . THR A 1 143 ? 33.417 -5.116 -4.300 1.00 61.66 143 THR A O 1
ATOM 1140 N N . SER A 1 144 ? 34.743 -4.362 -5.950 1.00 78.06 144 SER A N 1
ATOM 1141 C CA . SER A 1 144 ? 33.798 -3.410 -6.552 1.00 78.06 144 SER A CA 1
ATOM 1142 C C . SER A 1 144 ? 33.503 -3.737 -8.021 1.00 78.06 144 SER A C 1
ATOM 1144 O O . SER A 1 144 ? 33.197 -2.848 -8.822 1.00 78.06 144 SER A O 1
ATOM 1146 N N . ALA A 1 145 ? 33.634 -5.001 -8.431 1.00 81.75 145 ALA A N 1
ATOM 1147 C CA . ALA A 1 145 ? 33.499 -5.416 -9.827 1.00 81.75 145 ALA A CA 1
ATOM 1148 C C . ALA A 1 145 ? 32.076 -5.173 -10.355 1.00 81.75 145 ALA A C 1
ATOM 1150 O O . ALA A 1 145 ? 31.909 -4.654 -11.465 1.00 81.75 145 ALA A O 1
ATOM 1151 N N . ARG A 1 146 ? 31.058 -5.448 -9.534 1.00 80.38 146 ARG A N 1
ATOM 1152 C CA . ARG A 1 146 ? 29.655 -5.094 -9.766 1.00 80.38 146 ARG A CA 1
ATOM 1153 C C . ARG A 1 146 ? 29.475 -3.592 -9.936 1.00 80.38 146 ARG A C 1
ATOM 1155 O O . ARG A 1 146 ? 28.913 -3.177 -10.946 1.00 80.38 146 ARG A O 1
ATOM 1162 N N . ASP A 1 147 ? 30.014 -2.776 -9.034 1.00 84.44 147 ASP A N 1
ATOM 1163 C CA . ASP A 1 147 ? 29.907 -1.313 -9.122 1.00 84.44 147 ASP A CA 1
ATOM 1164 C C . ASP A 1 147 ? 30.599 -0.762 -10.373 1.00 84.44 147 ASP A C 1
ATOM 1166 O O . ASP A 1 147 ? 30.097 0.159 -11.022 1.00 84.44 147 ASP A O 1
ATOM 1170 N N . HIS A 1 148 ? 31.729 -1.347 -10.778 1.00 85.75 148 HIS A N 1
ATOM 1171 C CA . HIS A 1 148 ? 32.415 -1.001 -12.021 1.00 85.75 148 HIS A CA 1
ATOM 1172 C C . HIS A 1 148 ? 31.640 -1.427 -13.275 1.00 85.75 148 HIS A C 1
ATOM 1174 O O . HIS A 1 148 ? 31.727 -0.729 -14.295 1.00 85.75 148 HIS A O 1
ATOM 1180 N N . TYR A 1 149 ? 30.889 -2.530 -13.225 1.00 85.94 149 TYR A N 1
ATOM 1181 C CA . TYR A 1 149 ? 30.003 -2.970 -14.303 1.00 85.94 149 TYR A CA 1
ATOM 1182 C C . TYR A 1 149 ? 28.745 -2.093 -14.396 1.00 85.94 149 TYR A C 1
ATOM 1184 O O . TYR A 1 149 ? 28.474 -1.539 -15.460 1.00 85.94 149 TYR A O 1
ATOM 1192 N N . GLU A 1 150 ? 28.055 -1.837 -13.285 1.00 83.94 150 GLU A N 1
ATOM 1193 C CA . GLU A 1 150 ? 26.911 -0.914 -13.221 1.00 83.94 150 GLU A CA 1
ATOM 1194 C C . GLU A 1 150 ? 27.316 0.504 -13.655 1.00 83.94 150 GLU A C 1
ATOM 1196 O O . GLU A 1 150 ? 26.663 1.135 -14.485 1.00 83.94 150 GLU A O 1
ATOM 1201 N N . SER A 1 151 ? 28.471 0.995 -13.197 1.00 87.56 151 SER A N 1
ATOM 1202 C CA . SER A 1 151 ? 29.028 2.284 -13.628 1.00 87.56 151 SER A CA 1
ATOM 1203 C C . SER A 1 151 ? 29.397 2.328 -15.115 1.00 87.56 151 SER A C 1
ATOM 1205 O O . SER A 1 151 ? 29.493 3.420 -15.680 1.00 87.56 151 SER A O 1
ATOM 1207 N N . TYR A 1 152 ? 29.657 1.182 -15.751 1.00 85.44 152 TYR A N 1
ATOM 1208 C CA . TYR A 1 152 ? 29.852 1.086 -17.199 1.00 85.44 152 TYR A CA 1
ATOM 1209 C C . TYR A 1 152 ? 28.504 1.130 -17.926 1.00 85.44 152 TYR A C 1
ATOM 1211 O O . TYR A 1 152 ? 28.329 1.961 -18.817 1.00 85.44 152 TYR A O 1
ATOM 1219 N N . LEU A 1 153 ? 27.537 0.308 -17.503 1.00 82.31 153 LEU A N 1
ATOM 1220 C CA . LEU A 1 153 ? 26.196 0.263 -18.087 1.00 82.31 153 LEU A CA 1
ATOM 1221 C C . LEU A 1 153 ? 25.490 1.618 -17.990 1.00 82.31 153 LEU A C 1
ATOM 1223 O O . LEU A 1 153 ? 24.943 2.086 -18.983 1.00 82.31 153 LEU A O 1
ATOM 1227 N N . ASN A 1 154 ? 25.573 2.298 -16.845 1.00 82.31 154 ASN A N 1
ATOM 1228 C CA . ASN A 1 154 ? 25.013 3.638 -16.662 1.00 82.31 154 ASN A CA 1
ATOM 1229 C C . ASN A 1 154 ? 25.616 4.661 -17.638 1.00 82.31 154 ASN A C 1
ATOM 1231 O O . ASN A 1 154 ? 24.884 5.469 -18.203 1.00 82.31 154 ASN A O 1
ATOM 1235 N N . ARG A 1 155 ? 26.930 4.597 -17.903 1.00 83.75 155 ARG A N 1
ATOM 1236 C CA . ARG A 1 155 ? 27.590 5.448 -18.909 1.00 83.75 155 ARG A CA 1
ATOM 1237 C C . ARG A 1 155 ? 27.179 5.089 -20.338 1.00 83.75 155 ARG A C 1
ATOM 1239 O O . ARG A 1 155 ? 26.892 5.994 -21.115 1.00 83.75 155 ARG A O 1
ATOM 1246 N N . ARG A 1 156 ? 27.110 3.796 -20.679 1.00 78.31 156 ARG A N 1
ATOM 1247 C CA . ARG A 1 156 ? 26.696 3.313 -22.011 1.00 78.31 156 ARG A CA 1
ATOM 1248 C C . ARG A 1 156 ? 25.236 3.666 -22.317 1.00 78.31 156 ARG A C 1
ATOM 1250 O O . ARG A 1 156 ? 24.920 4.106 -23.418 1.00 78.31 156 ARG A O 1
ATOM 1257 N N . ASN A 1 157 ? 24.358 3.527 -21.327 1.00 71.62 157 ASN A N 1
ATOM 1258 C CA . ASN A 1 157 ? 22.915 3.704 -21.470 1.00 71.62 157 ASN A CA 1
ATOM 1259 C C . ASN A 1 157 ? 22.440 5.147 -21.223 1.00 71.62 157 ASN A C 1
ATOM 1261 O O . ASN A 1 157 ? 21.266 5.427 -21.451 1.00 71.62 157 ASN A O 1
ATOM 1265 N N . ALA A 1 158 ? 23.320 6.078 -20.826 1.00 67.19 158 ALA A N 1
ATOM 1266 C CA . ALA A 1 158 ? 22.972 7.475 -20.529 1.00 67.19 158 ALA A CA 1
ATOM 1267 C C . ALA A 1 158 ? 22.257 8.213 -21.683 1.00 67.19 158 ALA A C 1
ATOM 1269 O O . ALA A 1 158 ? 21.484 9.136 -21.435 1.00 67.19 158 ALA A O 1
ATOM 1270 N N . GLY A 1 159 ? 22.491 7.805 -22.937 1.00 59.19 159 GLY A N 1
ATOM 1271 C CA . GLY A 1 159 ? 21.802 8.337 -24.122 1.00 59.19 159 GLY A CA 1
ATOM 1272 C C . GLY A 1 159 ? 20.531 7.580 -24.536 1.00 59.19 159 GLY A C 1
ATOM 1273 O O . GLY A 1 159 ? 19.801 8.042 -25.411 1.00 59.19 159 GLY A O 1
ATOM 1274 N N . THR A 1 160 ? 20.236 6.421 -23.939 1.00 59.75 160 THR A N 1
ATOM 1275 C CA . THR A 1 160 ? 19.087 5.598 -24.339 1.00 59.75 160 THR A CA 1
ATOM 1276 C C . THR A 1 160 ? 17.810 6.130 -23.692 1.00 59.75 160 THR A C 1
ATOM 1278 O O . THR A 1 160 ? 17.550 5.894 -22.512 1.00 59.75 160 THR A O 1
ATOM 1281 N N . ARG A 1 161 ? 16.974 6.824 -24.481 1.00 55.56 161 ARG A N 1
ATOM 1282 C CA . ARG A 1 161 ? 15.602 7.217 -24.104 1.00 55.56 161 ARG A CA 1
ATOM 1283 C C . ARG A 1 161 ? 14.726 5.964 -23.934 1.00 55.56 161 ARG A C 1
ATOM 1285 O O . ARG A 1 161 ? 13.970 5.586 -24.825 1.00 55.56 161 ARG A O 1
ATOM 1292 N N . GLY A 1 162 ? 14.858 5.297 -22.787 1.00 56.16 162 GLY A N 1
ATOM 1293 C CA . GLY A 1 162 ? 14.047 4.139 -22.418 1.00 56.16 162 GLY A CA 1
ATOM 1294 C C . GLY A 1 162 ? 12.553 4.471 -22.364 1.00 56.16 162 GLY A C 1
ATOM 1295 O O . GLY A 1 162 ? 12.164 5.633 -22.232 1.00 56.16 162 GLY A O 1
ATOM 1296 N N . ARG A 1 163 ? 11.706 3.435 -22.447 1.00 57.16 163 ARG A N 1
ATOM 1297 C CA . ARG A 1 163 ? 10.236 3.543 -22.392 1.00 57.16 163 ARG A CA 1
ATOM 1298 C C . ARG A 1 163 ? 9.784 4.103 -21.037 1.00 57.16 163 ARG A C 1
ATOM 1300 O O . ARG A 1 163 ? 9.506 3.354 -20.105 1.00 57.16 163 ARG A O 1
ATOM 1307 N N . ALA A 1 164 ? 9.748 5.427 -20.920 1.00 65.81 164 ALA A N 1
ATOM 1308 C CA . ALA A 1 164 ? 9.375 6.104 -19.691 1.00 65.81 164 ALA A CA 1
ATOM 1309 C C . ALA A 1 164 ? 7.910 5.812 -19.338 1.00 65.81 164 ALA A C 1
ATOM 1311 O O . ALA A 1 164 ? 7.011 5.962 -20.167 1.00 65.81 164 ALA A O 1
ATOM 1312 N N . LEU A 1 165 ? 7.671 5.438 -18.079 1.00 66.56 165 LEU A N 1
ATOM 1313 C CA . LEU A 1 165 ? 6.329 5.370 -17.505 1.00 66.56 165 LEU A CA 1
ATOM 1314 C C . LEU A 1 165 ? 5.609 6.712 -17.726 1.00 66.56 165 LEU A C 1
ATOM 1316 O O . LEU A 1 165 ? 6.216 7.767 -17.519 1.00 66.56 165 LEU A O 1
ATOM 1320 N N . ARG A 1 166 ? 4.315 6.687 -18.075 1.00 70.69 166 ARG A N 1
ATOM 1321 C CA . ARG A 1 166 ? 3.463 7.886 -18.211 1.00 70.69 166 ARG A CA 1
ATOM 1322 C C . ARG A 1 166 ? 3.157 8.529 -16.849 1.00 70.69 166 ARG A C 1
ATOM 1324 O O . ARG A 1 166 ? 2.023 8.540 -16.377 1.00 70.69 166 ARG A O 1
ATOM 1331 N N . ARG A 1 167 ? 4.197 9.052 -16.195 1.00 80.31 167 ARG A N 1
ATOM 1332 C CA . ARG A 1 167 ? 4.151 9.579 -14.822 1.00 80.31 167 ARG A CA 1
ATOM 1333 C C . ARG A 1 167 ? 3.095 10.668 -14.651 1.00 80.31 167 ARG A C 1
ATOM 1335 O O . ARG A 1 167 ? 2.395 10.649 -13.652 1.00 80.31 167 ARG A O 1
ATOM 1342 N N . ASP A 1 168 ? 2.945 11.570 -15.615 1.00 81.75 168 ASP A N 1
ATOM 1343 C CA . ASP A 1 168 ? 2.000 12.691 -15.528 1.00 81.75 168 ASP A CA 1
ATOM 1344 C C . ASP A 1 168 ? 0.527 12.270 -15.488 1.00 81.75 168 ASP A C 1
ATOM 1346 O O . ASP A 1 168 ? -0.279 12.962 -14.872 1.00 81.75 168 ASP A O 1
ATOM 1350 N N . GLU A 1 169 ? 0.173 11.186 -16.179 1.00 85.06 169 GLU A N 1
ATOM 1351 C CA . GLU A 1 169 ? -1.193 10.655 -16.258 1.00 85.06 169 GLU A CA 1
ATOM 1352 C C . GLU A 1 169 ? -1.544 9.947 -14.941 1.00 85.06 169 GLU A C 1
ATOM 1354 O O . GLU A 1 169 ? -2.535 10.278 -14.294 1.00 85.06 169 GLU A O 1
ATOM 1359 N N . LEU A 1 170 ? -0.636 9.086 -14.470 1.00 89.06 170 LEU A N 1
ATOM 1360 C CA . LEU A 1 170 ? -0.754 8.381 -13.191 1.00 89.06 170 LEU A CA 1
ATOM 1361 C C . LEU A 1 170 ? -0.746 9.331 -11.982 1.00 89.06 170 LEU A C 1
ATOM 1363 O O . LEU A 1 170 ? -1.529 9.149 -11.056 1.00 89.06 170 LEU A O 1
ATOM 1367 N N . LEU A 1 171 ? 0.102 10.368 -11.989 1.00 91.25 171 LEU A N 1
ATOM 1368 C CA . LEU A 1 171 ? 0.139 11.360 -10.909 1.00 91.25 171 LEU A CA 1
ATOM 1369 C C . LEU A 1 171 ? -1.166 12.159 -10.818 1.00 91.25 171 LEU A C 1
ATOM 1371 O O . LEU A 1 171 ? -1.576 12.473 -9.707 1.00 91.25 171 LEU A O 1
ATOM 1375 N N . ARG A 1 172 ? -1.826 12.473 -11.943 1.00 91.50 172 ARG A N 1
ATOM 1376 C CA . ARG A 1 172 ? -3.142 13.139 -11.923 1.00 91.50 172 ARG A CA 1
ATOM 1377 C C . ARG A 1 172 ? -4.210 12.226 -11.338 1.00 91.50 172 ARG A C 1
ATOM 1379 O O . ARG A 1 172 ? -4.849 12.629 -10.380 1.00 91.50 172 ARG A O 1
ATOM 1386 N N . ALA A 1 173 ? -4.309 10.987 -11.821 1.00 93.81 173 ALA A N 1
ATOM 1387 C CA . ALA A 1 173 ? -5.269 10.016 -11.297 1.00 93.81 173 ALA A CA 1
ATOM 1388 C C . ALA A 1 173 ? -5.118 9.796 -9.776 1.00 93.81 173 ALA A C 1
ATOM 1390 O O . ALA A 1 173 ? -6.113 9.747 -9.054 1.00 93.81 173 ALA A O 1
ATOM 1391 N N . GLU A 1 174 ? -3.882 9.733 -9.268 1.00 94.94 174 GLU A N 1
ATOM 1392 C CA . GLU A 1 174 ? -3.628 9.657 -7.825 1.00 94.94 174 GLU A CA 1
ATOM 1393 C C . GLU A 1 174 ? -4.031 10.943 -7.081 1.00 94.94 174 GLU A C 1
ATOM 1395 O O . GLU A 1 174 ? -4.655 10.848 -6.026 1.00 94.94 174 GLU A O 1
ATOM 1400 N N . ILE A 1 175 ? -3.727 12.137 -7.613 1.00 96.38 175 ILE A N 1
ATOM 1401 C CA . ILE A 1 175 ? -4.169 13.418 -7.025 1.00 96.38 175 ILE A CA 1
ATOM 1402 C C . ILE A 1 175 ? -5.697 13.470 -6.951 1.00 96.38 175 ILE A C 1
ATOM 1404 O O . ILE A 1 175 ? -6.236 13.711 -5.872 1.00 96.38 175 ILE A O 1
ATOM 1408 N N . ASP A 1 176 ? -6.385 13.194 -8.058 1.00 96.94 176 ASP A N 1
ATOM 1409 C CA . ASP A 1 176 ? -7.845 13.251 -8.159 1.00 96.94 176 ASP A CA 1
ATOM 1410 C C . ASP A 1 176 ? -8.499 12.277 -7.162 1.00 96.94 176 ASP A C 1
ATOM 1412 O O . ASP A 1 176 ? -9.423 12.654 -6.434 1.00 96.94 176 ASP A O 1
ATOM 1416 N N . LYS A 1 177 ? -7.947 11.059 -7.029 1.00 96.94 177 LYS A N 1
ATOM 1417 C CA . LYS A 1 177 ? -8.340 10.079 -6.005 1.00 96.94 177 LYS A CA 1
ATOM 1418 C C . LYS A 1 177 ? -8.192 10.645 -4.589 1.00 96.94 177 LYS A C 1
ATOM 1420 O O . LYS A 1 177 ? -9.150 10.602 -3.818 1.00 96.94 177 LYS A O 1
ATOM 1425 N N . PHE A 1 178 ? -7.021 11.163 -4.212 1.00 97.44 178 PHE A N 1
ATOM 1426 C CA . PHE A 1 178 ? -6.805 11.647 -2.842 1.00 97.44 178 PHE A CA 1
ATOM 1427 C C . PHE A 1 178 ? -7.620 12.909 -2.527 1.00 97.44 178 PHE A C 1
ATOM 1429 O O . PHE A 1 178 ? -8.156 13.005 -1.423 1.00 97.44 178 PHE A O 1
ATOM 1436 N N . VAL A 1 179 ? -7.796 13.825 -3.487 1.00 98.00 179 VAL A N 1
ATOM 1437 C CA . VAL A 1 179 ? -8.690 14.991 -3.363 1.00 98.00 179 VAL A CA 1
ATOM 1438 C C . VAL A 1 179 ? -10.130 14.538 -3.114 1.00 98.00 179 VAL A C 1
ATOM 1440 O O . VAL A 1 179 ? -10.761 15.012 -2.166 1.00 98.00 179 VAL A O 1
ATOM 1443 N N . TYR A 1 180 ? -10.629 13.574 -3.895 1.00 97.19 180 TYR A N 1
ATOM 1444 C CA . TYR A 1 180 ? -11.968 13.011 -3.715 1.00 97.19 180 TYR A CA 1
ATOM 1445 C C . TYR A 1 180 ? -12.143 12.357 -2.337 1.00 97.19 180 TYR A C 1
ATOM 1447 O O . TYR A 1 180 ? -13.109 12.660 -1.635 1.00 97.19 180 TYR A O 1
ATOM 1455 N N . LEU A 1 181 ? -11.202 11.508 -1.908 1.00 97.00 181 LEU A N 1
ATOM 1456 C CA . LEU A 1 181 ? -11.264 10.832 -0.604 1.00 97.00 181 LEU A CA 1
ATOM 1457 C C . LEU A 1 181 ? -11.224 11.827 0.560 1.00 97.00 181 LEU A C 1
ATOM 1459 O O . LEU A 1 181 ? -11.993 11.696 1.513 1.00 97.00 181 LEU A O 1
ATOM 1463 N N . ARG A 1 182 ? -10.376 12.854 0.463 1.00 97.06 182 ARG A N 1
ATOM 1464 C CA . ARG A 1 182 ? -10.236 13.917 1.464 1.00 97.06 182 ARG A CA 1
ATOM 1465 C C . ARG A 1 182 ? -11.504 14.762 1.582 1.00 97.06 182 ARG A C 1
ATOM 1467 O O . ARG A 1 182 ? -11.978 14.989 2.694 1.00 97.06 182 ARG A O 1
ATOM 1474 N N . ALA A 1 183 ? -12.087 15.181 0.459 1.00 96.62 183 ALA A N 1
ATOM 1475 C CA . ALA A 1 183 ? -13.358 15.906 0.437 1.00 96.62 183 ALA A CA 1
ATOM 1476 C C . ALA A 1 183 ? -14.521 15.047 0.967 1.00 96.62 183 ALA A C 1
ATOM 1478 O O . ALA A 1 183 ? -15.324 15.516 1.775 1.00 96.62 183 ALA A O 1
ATOM 1479 N N . THR A 1 184 ? -14.569 13.772 0.573 1.00 96.50 184 THR A N 1
ATOM 1480 C CA . THR A 1 184 ? -15.587 12.805 1.003 1.00 96.50 184 THR A CA 1
ATOM 1481 C C . THR A 1 184 ? -15.545 12.590 2.515 1.00 96.50 184 THR A C 1
ATOM 1483 O O . THR A 1 184 ? -16.553 12.827 3.185 1.00 96.50 184 THR A O 1
ATOM 1486 N N . LEU A 1 185 ? -14.375 12.249 3.068 1.00 95.62 185 LEU A N 1
ATOM 1487 C CA . LEU A 1 185 ? -14.171 12.051 4.506 1.00 95.62 185 LEU A CA 1
ATOM 1488 C C . LEU A 1 185 ? -14.508 13.317 5.308 1.00 95.62 185 LEU A C 1
ATOM 1490 O O . LEU A 1 185 ? -15.201 13.236 6.322 1.00 95.62 185 LEU A O 1
ATOM 1494 N N . PHE A 1 186 ? -14.093 14.495 4.832 1.00 94.88 186 PHE A N 1
ATOM 1495 C CA . PHE A 1 186 ? -14.457 15.771 5.452 1.00 94.88 186 PHE A CA 1
ATOM 1496 C C . PHE A 1 186 ? -15.983 15.992 5.467 1.00 94.88 186 PHE A C 1
ATOM 1498 O O . PHE A 1 186 ? -16.539 16.353 6.503 1.00 94.88 186 PHE A O 1
ATOM 1505 N N . SER A 1 187 ? -16.682 15.693 4.364 1.00 94.62 187 SER A N 1
ATOM 1506 C CA . SER A 1 187 ? -18.150 15.809 4.269 1.00 94.62 187 SER A CA 1
ATOM 1507 C C . SER A 1 187 ? -18.916 14.834 5.172 1.00 94.62 187 SER A C 1
ATOM 1509 O O . SER A 1 187 ? -20.098 15.046 5.460 1.00 94.62 187 SER A O 1
ATOM 1511 N N . TRP A 1 188 ? -18.285 13.727 5.569 1.00 95.00 188 TRP A N 1
ATOM 1512 C CA . TRP A 1 188 ? -18.834 12.795 6.548 1.00 95.00 188 TRP A CA 1
ATOM 1513 C C . TRP A 1 188 ? -18.585 13.315 7.962 1.00 95.00 188 TRP A C 1
ATOM 1515 O O . TRP A 1 188 ? -19.510 13.325 8.767 1.00 95.00 188 TRP A O 1
ATOM 1525 N N . LEU A 1 189 ? -17.384 13.833 8.239 1.00 92.75 189 LEU A N 1
ATOM 1526 C CA . LEU A 1 189 ? -17.000 14.400 9.536 1.00 92.75 189 LEU A CA 1
ATOM 1527 C C . LEU A 1 189 ? -17.855 15.598 9.959 1.00 92.75 189 LEU A C 1
ATOM 1529 O O . LEU A 1 189 ? -18.189 15.704 11.136 1.00 92.75 189 LEU A O 1
ATOM 1533 N N . THR A 1 190 ? -18.266 16.464 9.029 1.00 90.44 190 THR A N 1
ATOM 1534 C CA . THR A 1 190 ? -19.207 17.566 9.323 1.00 90.44 190 THR A CA 1
ATOM 1535 C C . THR A 1 190 ? -20.617 17.084 9.671 1.00 90.44 190 THR A C 1
ATOM 1537 O O . THR A 1 190 ? -21.382 17.816 10.291 1.00 90.44 190 THR A O 1
ATOM 1540 N N . ARG A 1 191 ? -20.963 15.843 9.308 1.00 91.44 191 ARG A N 1
ATOM 1541 C CA . ARG A 1 191 ? -22.259 15.201 9.568 1.00 91.44 191 ARG A CA 1
ATOM 1542 C C . ARG A 1 191 ? -22.145 14.009 10.520 1.00 91.44 191 ARG A C 1
ATOM 1544 O O . ARG A 1 191 ? -23.087 13.237 10.633 1.00 91.44 191 ARG A O 1
ATOM 1551 N N . ALA A 1 192 ? -21.025 13.843 11.229 1.00 90.50 192 ALA A N 1
ATOM 1552 C CA . ALA A 1 192 ? -20.761 12.635 12.016 1.00 90.50 192 ALA A CA 1
ATOM 1553 C C . ALA A 1 192 ? -21.878 12.307 13.025 1.00 90.50 192 ALA A C 1
ATOM 1555 O O . ALA A 1 192 ? -22.204 11.139 13.248 1.00 90.50 192 ALA A O 1
ATOM 1556 N N . ALA A 1 193 ? -22.515 13.340 13.586 1.00 88.31 193 ALA A N 1
ATOM 1557 C CA . ALA A 1 193 ? -23.658 13.216 14.482 1.00 88.31 193 ALA A CA 1
ATOM 1558 C C . ALA A 1 193 ? -24.812 12.373 13.900 1.00 88.31 193 ALA A C 1
ATOM 1560 O O . ALA A 1 193 ? -25.385 11.590 14.654 1.00 88.31 193 ALA A O 1
ATOM 1561 N N . SER A 1 194 ? -25.098 12.456 12.592 1.00 91.75 194 SER A N 1
ATOM 1562 C CA . SER A 1 194 ? -26.252 11.796 11.956 1.00 91.75 194 SER A CA 1
ATOM 1563 C C . SER A 1 194 ? -26.069 10.309 11.638 1.00 91.75 194 SER A C 1
ATOM 1565 O O . SER A 1 194 ? -27.030 9.680 11.214 1.00 91.75 194 SER A O 1
ATOM 1567 N N . TYR A 1 195 ? -24.870 9.744 11.809 1.00 93.19 195 TYR A N 1
ATOM 1568 C CA . TYR A 1 195 ? -24.601 8.323 11.544 1.00 93.19 195 TYR A CA 1
ATOM 1569 C C . TYR A 1 195 ? -24.527 7.509 12.839 1.00 93.19 195 TYR A C 1
ATOM 1571 O O . TYR A 1 195 ? -24.014 7.991 13.854 1.00 93.19 195 TYR A O 1
ATOM 1579 N N . SER A 1 196 ? -24.965 6.254 12.810 1.00 93.94 196 SER A N 1
ATOM 1580 C CA . SER A 1 196 ? -24.613 5.273 13.841 1.00 93.94 196 SER A CA 1
ATOM 1581 C C . SER A 1 196 ? -23.133 4.873 13.756 1.00 93.94 196 SER A C 1
ATOM 1583 O O . SER A 1 196 ? -22.482 5.058 12.728 1.00 93.94 196 SER A O 1
ATOM 1585 N N . GLU A 1 197 ? -22.606 4.273 14.829 1.00 93.25 197 GLU A N 1
ATOM 1586 C CA . GLU A 1 197 ? -21.253 3.691 14.868 1.00 93.25 197 GLU A CA 1
ATOM 1587 C C . GLU A 1 197 ? -21.015 2.734 13.686 1.00 93.25 197 GLU A C 1
ATOM 1589 O O . GLU A 1 197 ? -20.010 2.826 12.987 1.00 93.25 197 GLU A O 1
ATOM 1594 N N . LYS A 1 198 ? -21.988 1.856 13.413 1.00 92.31 198 LYS A N 1
ATOM 1595 C CA . LYS A 1 198 ? -21.895 0.818 12.380 1.00 92.31 198 LYS A CA 1
ATOM 1596 C C . LYS A 1 198 ? -21.889 1.390 10.960 1.00 92.31 198 LYS A C 1
ATOM 1598 O O . LYS A 1 198 ? -21.130 0.928 10.110 1.00 92.31 198 LYS A O 1
ATOM 1603 N N . GLU A 1 199 ? -22.725 2.392 10.691 1.00 94.56 199 GLU A N 1
ATOM 1604 C CA . GLU A 1 199 ? -22.715 3.100 9.403 1.00 94.56 199 GLU A CA 1
ATOM 1605 C C . GLU A 1 199 ? -21.392 3.840 9.206 1.00 94.56 199 GLU A C 1
ATOM 1607 O O . GLU A 1 199 ? -20.786 3.751 8.139 1.00 94.56 199 GLU A O 1
ATOM 1612 N N . TRP A 1 200 ? -20.909 4.497 10.263 1.00 95.62 200 TRP A N 1
ATOM 1613 C CA . TRP A 1 200 ? -19.642 5.213 10.258 1.00 95.62 200 TRP A CA 1
ATOM 1614 C C . TRP A 1 200 ? -18.450 4.289 9.959 1.00 95.62 200 TRP A C 1
ATOM 1616 O O . TRP A 1 200 ? -17.670 4.571 9.048 1.00 95.62 200 TRP A O 1
ATOM 1626 N N . GLN A 1 201 ? -18.349 3.150 10.655 1.00 94.81 201 GLN A N 1
ATOM 1627 C CA . GLN A 1 201 ? -17.353 2.104 10.391 1.00 94.81 201 GLN A CA 1
ATOM 1628 C C . GLN A 1 201 ? -17.376 1.662 8.918 1.00 94.81 201 GLN A C 1
ATOM 1630 O O . GLN A 1 201 ? -16.335 1.664 8.254 1.00 94.81 201 GLN A O 1
ATOM 1635 N N . LYS A 1 202 ? -18.564 1.351 8.380 1.00 92.75 202 LYS A N 1
ATOM 1636 C CA . LYS A 1 202 ? -18.743 0.883 6.996 1.00 92.75 202 LYS A CA 1
ATOM 1637 C C . LYS A 1 202 ? -18.388 1.938 5.942 1.00 92.75 202 LYS A C 1
ATOM 1639 O O . LYS A 1 202 ? -17.819 1.601 4.906 1.00 92.75 202 LYS A O 1
ATOM 1644 N N . MET A 1 203 ? -18.700 3.208 6.187 1.00 94.50 203 MET A N 1
ATOM 1645 C CA . MET A 1 203 ? -18.312 4.308 5.298 1.00 94.50 203 MET A CA 1
ATOM 1646 C C . MET A 1 203 ? -16.791 4.498 5.291 1.00 94.50 203 MET A C 1
ATOM 1648 O O . MET A 1 203 ? -16.163 4.559 4.233 1.00 94.50 203 MET A O 1
ATOM 1652 N N . VAL A 1 204 ? -16.183 4.555 6.477 1.00 94.00 204 VAL A N 1
ATOM 1653 C CA . VAL A 1 204 ? -14.760 4.870 6.635 1.00 94.00 204 VAL A CA 1
ATOM 1654 C C . VAL A 1 204 ? -13.859 3.733 6.148 1.00 94.00 204 VAL A C 1
ATOM 1656 O O . VAL A 1 204 ? -12.854 4.019 5.497 1.00 94.00 204 VAL A O 1
ATOM 1659 N N . VAL A 1 205 ? -14.213 2.457 6.355 1.00 91.75 205 VAL A N 1
ATOM 1660 C CA . VAL A 1 205 ? -13.386 1.328 5.878 1.00 91.75 205 VAL A CA 1
ATOM 1661 C C . VAL A 1 205 ? -13.226 1.315 4.348 1.00 91.75 205 VAL A C 1
ATOM 1663 O O . VAL A 1 205 ? -12.151 0.983 3.847 1.00 91.75 205 VAL A O 1
ATOM 1666 N N . GLY A 1 206 ? -14.234 1.783 3.600 1.00 88.81 206 GLY A N 1
ATOM 1667 C CA . GLY A 1 206 ? -14.142 1.960 2.145 1.00 88.81 206 GLY A CA 1
ATOM 1668 C C . GLY A 1 206 ? -13.089 2.993 1.722 1.00 88.81 206 GLY A C 1
ATOM 1669 O O . GLY A 1 206 ? -12.395 2.795 0.727 1.00 88.81 206 GLY A O 1
ATOM 1670 N N . VAL A 1 207 ? -12.900 4.060 2.510 1.00 91.44 207 VAL A N 1
ATOM 1671 C CA . VAL A 1 207 ? -11.794 5.013 2.311 1.00 91.44 207 VAL A CA 1
ATOM 1672 C C . VAL A 1 207 ? -10.458 4.354 2.653 1.00 91.44 207 VAL A C 1
ATOM 1674 O O . VAL A 1 207 ? -9.520 4.464 1.869 1.00 91.44 207 VAL A O 1
ATOM 1677 N N . ILE A 1 208 ? -10.366 3.628 3.774 1.00 88.50 208 ILE A N 1
ATOM 1678 C CA . ILE A 1 208 ? -9.125 2.965 4.212 1.00 88.50 208 ILE A CA 1
ATOM 1679 C C . ILE A 1 208 ? -8.564 2.022 3.135 1.00 88.50 208 ILE A C 1
ATOM 1681 O O . ILE A 1 208 ? -7.365 2.081 2.864 1.00 88.50 208 ILE A O 1
ATOM 1685 N N . LEU A 1 209 ? -9.398 1.228 2.455 1.00 88.31 209 LEU A N 1
ATOM 1686 C CA . LEU A 1 209 ? -8.946 0.383 1.337 1.00 88.31 209 LEU A CA 1
ATOM 1687 C C . LEU A 1 209 ? -8.282 1.178 0.200 1.00 88.31 209 LEU A C 1
ATOM 1689 O O . LEU A 1 209 ? -7.253 0.766 -0.330 1.00 88.31 209 LEU A O 1
ATOM 1693 N N . LEU A 1 210 ? -8.838 2.338 -0.155 1.00 92.31 210 LEU A N 1
ATOM 1694 C CA . LEU A 1 210 ? -8.322 3.181 -1.240 1.00 92.31 210 LEU A CA 1
ATOM 1695 C C . LEU A 1 210 ? -7.054 3.962 -0.843 1.00 92.31 210 LEU A C 1
ATOM 1697 O O . LEU A 1 210 ? -6.303 4.401 -1.719 1.00 92.31 210 LEU A O 1
ATOM 1701 N N . LEU A 1 211 ? -6.799 4.114 0.462 1.00 92.00 211 LEU A N 1
ATOM 1702 C CA . LEU A 1 211 ? -5.567 4.695 1.010 1.00 92.00 211 LEU A CA 1
ATOM 1703 C C . LEU A 1 211 ? -4.446 3.669 1.189 1.00 92.00 211 LEU A C 1
ATOM 1705 O O . LEU A 1 211 ? -3.276 4.010 1.017 1.00 92.00 211 LEU A O 1
ATOM 1709 N N . PHE A 1 212 ? -4.789 2.421 1.505 1.00 92.12 212 PHE A N 1
ATOM 1710 C CA . PHE A 1 212 ? -3.840 1.335 1.733 1.00 92.12 212 PHE A CA 1
ATOM 1711 C C . PHE A 1 212 ? -4.048 0.209 0.707 1.00 92.12 212 PHE A C 1
ATOM 1713 O O . PHE A 1 212 ? -4.528 -0.866 1.069 1.00 92.12 212 PHE A O 1
ATOM 1720 N N . PRO A 1 213 ? -3.614 0.395 -0.558 1.00 90.38 213 PRO A N 1
ATOM 1721 C CA . PRO A 1 213 ? -3.830 -0.566 -1.647 1.00 90.38 213 PRO A CA 1
ATOM 1722 C C . PRO A 1 213 ? -3.106 -1.914 -1.462 1.00 90.38 213 PRO A C 1
ATOM 1724 O O . PRO A 1 213 ? -3.204 -2.781 -2.324 1.00 90.38 213 PRO A O 1
ATOM 1727 N N . LYS A 1 214 ? -2.380 -2.109 -0.348 1.00 94.44 214 LYS A N 1
ATOM 1728 C CA . LYS A 1 214 ? -1.885 -3.428 0.070 1.00 94.44 214 LYS A CA 1
ATOM 1729 C C . LYS A 1 214 ? -3.006 -4.365 0.534 1.00 94.44 214 LYS A C 1
ATOM 1731 O O . LYS A 1 214 ? -2.772 -5.567 0.581 1.00 94.44 214 LYS A O 1
ATOM 1736 N N . TYR A 1 215 ? -4.170 -3.840 0.924 1.00 95.12 215 TYR A N 1
ATOM 1737 C CA . TYR A 1 215 ? -5.308 -4.639 1.377 1.00 95.12 215 TYR A CA 1
ATOM 1738 C C . TYR A 1 215 ? -6.223 -4.992 0.203 1.00 95.12 215 TYR A C 1
ATOM 1740 O O . TYR A 1 215 ? -6.628 -4.117 -0.558 1.00 95.12 215 TYR A O 1
ATOM 1748 N N . VAL A 1 216 ? -6.553 -6.278 0.076 1.00 93.69 216 VAL A N 1
ATOM 1749 C CA . VAL A 1 216 ? -7.335 -6.839 -1.040 1.00 93.69 216 VAL A CA 1
ATOM 1750 C C . VAL A 1 216 ? -8.740 -7.288 -0.637 1.00 93.69 216 VAL A C 1
ATOM 1752 O O . VAL A 1 216 ? -9.574 -7.508 -1.509 1.00 93.69 216 VAL A O 1
ATOM 1755 N N . ALA A 1 217 ? -9.021 -7.402 0.664 1.00 94.06 217 ALA A N 1
ATOM 1756 C CA . ALA A 1 217 ? -10.345 -7.731 1.188 1.00 94.06 217 ALA A CA 1
ATOM 1757 C C . ALA A 1 217 ? -10.604 -7.064 2.549 1.00 94.06 217 ALA A C 1
ATOM 1759 O O . ALA A 1 217 ? -9.676 -6.868 3.338 1.00 94.06 217 ALA A O 1
ATOM 1760 N N . VAL A 1 218 ? -11.879 -6.772 2.826 1.00 94.94 218 VAL A N 1
ATOM 1761 C CA . VAL A 1 218 ? -12.415 -6.456 4.163 1.00 94.94 218 VAL A CA 1
ATOM 1762 C C . VAL A 1 218 ? -13.271 -7.629 4.607 1.00 94.94 218 VAL A C 1
ATOM 1764 O O . VAL A 1 218 ? -14.039 -8.183 3.822 1.00 94.94 218 VAL A O 1
ATOM 1767 N N . LEU A 1 219 ? -13.150 -7.980 5.877 1.00 95.56 219 LEU A N 1
ATOM 1768 C CA . LEU A 1 219 ? -13.880 -9.054 6.521 1.00 95.56 219 LEU A CA 1
ATOM 1769 C C . LEU A 1 219 ? -14.592 -8.482 7.754 1.00 95.56 219 LEU A C 1
ATOM 1771 O O . LEU A 1 219 ? -13.946 -7.964 8.665 1.00 95.56 219 LEU A O 1
ATOM 1775 N N . GLU A 1 220 ? -15.923 -8.559 7.762 1.00 94.06 220 GLU A N 1
ATOM 1776 C CA . GLU A 1 220 ? -16.776 -8.029 8.834 1.00 94.06 220 GLU A CA 1
ATOM 1777 C C . GLU A 1 220 ? -17.105 -9.111 9.883 1.00 94.06 220 GLU A C 1
ATOM 1779 O O . GLU A 1 220 ? -17.308 -10.280 9.542 1.00 94.06 220 GLU A O 1
ATOM 1784 N N . ASN A 1 221 ? -17.225 -8.714 11.157 1.00 94.25 221 ASN A N 1
ATOM 1785 C CA . ASN A 1 221 ? -17.675 -9.558 12.275 1.00 94.25 221 ASN A CA 1
ATOM 1786 C C . ASN A 1 221 ? -16.908 -10.897 12.383 1.00 94.25 221 ASN A C 1
ATOM 1788 O O . ASN A 1 221 ? -17.487 -11.993 12.404 1.00 94.25 221 ASN A O 1
ATOM 1792 N N . ILE A 1 222 ? -15.576 -10.822 12.427 1.00 96.19 222 ILE A N 1
ATOM 1793 C CA . ILE A 1 222 ? -14.724 -12.012 12.458 1.00 96.19 222 ILE A CA 1
ATOM 1794 C C . ILE A 1 222 ? -14.787 -12.684 13.815 1.00 96.19 222 ILE A C 1
ATOM 1796 O O . ILE A 1 222 ? -14.383 -12.121 14.832 1.00 96.19 222 ILE A O 1
ATOM 1800 N N . ARG A 1 223 ? -15.200 -13.950 13.808 1.00 96.00 223 ARG A N 1
ATOM 1801 C CA . ARG A 1 223 ? -15.124 -14.816 14.978 1.00 96.00 223 ARG A CA 1
ATOM 1802 C C . ARG A 1 223 ? -13.688 -15.294 15.196 1.00 96.00 223 ARG A C 1
ATOM 1804 O O . ARG A 1 223 ? -13.186 -16.103 14.419 1.00 96.00 223 ARG A O 1
ATOM 1811 N N . ILE A 1 224 ? -13.086 -14.883 16.309 1.00 95.25 224 ILE A N 1
ATOM 1812 C CA . ILE A 1 224 ? -11.808 -15.412 16.805 1.00 95.25 224 ILE A CA 1
ATOM 1813 C C . ILE A 1 224 ? -12.016 -16.226 18.088 1.00 95.25 224 ILE A C 1
ATOM 1815 O O . ILE A 1 224 ? -12.948 -15.967 18.858 1.00 95.25 224 ILE A O 1
ATOM 1819 N N . THR A 1 225 ? -11.158 -17.220 18.328 1.00 94.25 225 THR A N 1
ATOM 1820 C CA . THR A 1 225 ? -11.255 -18.068 19.527 1.00 94.25 225 THR A CA 1
ATOM 1821 C C . THR A 1 225 ? -10.397 -17.523 20.669 1.00 94.25 225 THR A C 1
ATOM 1823 O O . THR A 1 225 ? -9.202 -17.284 20.524 1.00 94.25 225 THR A O 1
ATOM 1826 N N . ASP A 1 226 ? -11.016 -17.355 21.833 1.00 94.00 226 ASP A N 1
ATOM 1827 C CA . ASP A 1 226 ? -10.378 -16.983 23.090 1.00 94.00 226 ASP A CA 1
ATOM 1828 C C . ASP A 1 226 ? -10.234 -18.224 23.979 1.00 94.00 226 ASP A C 1
ATOM 1830 O O . ASP A 1 226 ? -11.223 -18.803 24.432 1.00 94.00 226 ASP A O 1
ATOM 1834 N N . PHE A 1 227 ? -8.986 -18.625 24.216 1.00 91.94 227 PHE A N 1
ATOM 1835 C CA . PHE A 1 227 ? -8.606 -19.753 25.071 1.00 91.94 227 PHE A CA 1
ATOM 1836 C C . PHE A 1 227 ? -8.157 -19.329 26.483 1.00 91.94 227 PHE A C 1
ATOM 1838 O O . PHE A 1 227 ? -7.829 -20.187 27.300 1.00 91.94 227 PHE A O 1
ATOM 1845 N N . TYR A 1 228 ? -8.093 -18.022 26.770 1.00 91.56 228 TYR A N 1
ATOM 1846 C CA . TYR A 1 228 ? -7.332 -17.469 27.900 1.00 91.56 228 TYR A CA 1
ATOM 1847 C C . TYR A 1 228 ? -8.195 -16.724 28.921 1.00 91.56 228 TYR A C 1
ATOM 1849 O O . TYR A 1 228 ? -7.938 -16.827 30.117 1.00 91.56 228 TYR A O 1
ATOM 1857 N N . SER A 1 229 ? -9.242 -16.005 28.500 1.00 88.44 229 SER A N 1
ATOM 1858 C CA . SER A 1 229 ? -10.043 -15.177 29.426 1.00 88.44 229 SER A CA 1
ATOM 1859 C C . SER A 1 229 ? -10.904 -15.988 30.398 1.00 88.44 229 SER A C 1
ATOM 1861 O O . SER A 1 229 ? -11.583 -15.426 31.257 1.00 88.44 229 SER A O 1
ATOM 1863 N N . THR A 1 230 ? -10.966 -17.310 30.246 1.00 89.69 230 THR A N 1
ATOM 1864 C CA . THR A 1 230 ? -11.579 -18.224 31.214 1.00 89.69 230 THR A CA 1
ATOM 1865 C C . THR A 1 230 ? -10.877 -19.579 31.103 1.00 89.69 230 THR A C 1
ATOM 1867 O O . THR A 1 230 ? -11.137 -20.295 30.135 1.00 89.69 230 THR A O 1
ATOM 1870 N N . PRO A 1 231 ? -9.989 -19.935 32.051 1.00 86.19 231 PRO A N 1
ATOM 1871 C CA . PRO A 1 231 ? -9.234 -21.183 32.008 1.00 86.19 231 PRO A CA 1
ATOM 1872 C C . PRO A 1 231 ? -10.123 -22.406 31.749 1.00 86.19 231 PRO A C 1
ATOM 1874 O O . PRO A 1 231 ? -11.211 -22.532 32.311 1.00 86.19 231 PRO A O 1
ATOM 1877 N N . GLY A 1 232 ? -9.674 -23.284 30.850 1.00 87.44 232 GLY A N 1
ATOM 1878 C CA . GLY A 1 232 ? -10.397 -24.499 30.464 1.00 87.44 232 GLY A CA 1
ATOM 1879 C C . GLY A 1 232 ? -11.639 -24.296 29.581 1.00 87.44 232 GLY A C 1
ATOM 1880 O O . GLY A 1 232 ? -12.284 -25.284 29.237 1.00 87.44 232 GLY A O 1
ATOM 1881 N N . LYS A 1 233 ? -11.999 -23.065 29.180 1.00 90.50 233 LYS A N 1
ATOM 1882 C CA . LYS A 1 233 ? -13.168 -22.799 28.318 1.00 90.50 233 LYS A CA 1
ATOM 1883 C C . LYS A 1 233 ? -12.786 -22.030 27.054 1.00 90.50 233 LYS A C 1
ATOM 1885 O O . LYS A 1 233 ? -12.243 -20.933 27.132 1.00 90.50 233 LYS A O 1
ATOM 1890 N N . ARG A 1 234 ? -13.161 -22.565 25.885 1.00 91.00 234 ARG A N 1
ATOM 1891 C CA . ARG A 1 234 ? -13.131 -21.821 24.613 1.00 91.00 234 ARG A CA 1
ATOM 1892 C C . ARG A 1 234 ? -14.275 -20.798 24.611 1.00 91.00 234 ARG A C 1
ATOM 1894 O O . ARG A 1 234 ? -15.434 -21.172 24.787 1.00 91.00 234 ARG A O 1
ATOM 1901 N N . LYS A 1 235 ? -13.967 -19.520 24.397 1.00 93.94 235 LYS A N 1
ATOM 1902 C CA . LYS A 1 235 ? -14.940 -18.439 24.169 1.00 93.94 235 LYS A CA 1
ATOM 1903 C C . LYS A 1 235 ? -14.805 -17.904 22.747 1.00 93.94 235 LYS A C 1
ATOM 1905 O O . LYS A 1 235 ? -13.740 -17.975 22.146 1.00 93.94 235 LYS A O 1
ATOM 1910 N N . ASN A 1 236 ? -15.888 -17.342 22.220 1.00 93.44 236 ASN A N 1
ATOM 1911 C CA . ASN A 1 236 ? -15.853 -16.612 20.957 1.00 93.44 236 ASN A CA 1
ATOM 1912 C C . ASN A 1 236 ? -15.684 -15.124 21.255 1.00 93.44 236 ASN A C 1
ATOM 1914 O O . ASN A 1 236 ? -16.401 -14.580 22.097 1.00 93.44 236 ASN A O 1
ATOM 1918 N N . ARG A 1 237 ? -14.772 -14.474 20.541 1.00 93.88 237 ARG A N 1
ATOM 1919 C CA . ARG A 1 237 ? -14.722 -13.019 20.406 1.00 93.88 237 ARG A CA 1
ATOM 1920 C C . ARG A 1 237 ? -15.056 -12.655 18.972 1.00 93.88 237 ARG A C 1
ATOM 1922 O O . ARG A 1 237 ? -14.835 -13.456 18.068 1.00 93.88 237 ARG A O 1
ATOM 1929 N N . TYR A 1 238 ? -15.568 -11.449 18.797 1.00 95.25 238 TYR A N 1
ATOM 1930 C CA . TYR A 1 238 ? -15.884 -10.892 17.494 1.00 95.25 238 TYR A CA 1
ATOM 1931 C C . TYR A 1 238 ? -15.060 -9.624 17.305 1.00 95.25 238 TYR A C 1
ATOM 1933 O O . TYR A 1 238 ? -14.975 -8.811 18.229 1.00 95.25 238 TYR A O 1
ATOM 1941 N N . VAL A 1 239 ? -14.397 -9.524 16.156 1.00 95.31 239 VAL A N 1
ATOM 1942 C CA . VAL A 1 239 ? -13.690 -8.331 15.684 1.00 95.31 239 VAL A CA 1
ATOM 1943 C C . VAL A 1 239 ? -14.581 -7.686 14.633 1.00 95.31 239 VAL A C 1
ATOM 1945 O O . VAL A 1 239 ? -14.975 -8.370 13.689 1.00 95.31 239 VAL A O 1
ATOM 1948 N N . ASP A 1 240 ? -14.917 -6.407 14.790 1.00 92.06 240 ASP A N 1
ATOM 1949 C CA . ASP A 1 240 ? -15.864 -5.739 13.887 1.00 92.06 240 ASP A CA 1
ATOM 1950 C C . ASP A 1 240 ? -15.344 -5.729 12.444 1.00 92.06 240 ASP A C 1
ATOM 1952 O O . ASP A 1 240 ? -16.086 -6.067 11.520 1.00 92.06 240 ASP A O 1
ATOM 1956 N N . LEU A 1 241 ? -14.057 -5.407 12.266 1.00 95.75 241 LEU A N 1
ATOM 1957 C CA . LEU A 1 241 ? -13.381 -5.338 10.975 1.00 95.75 241 LEU A CA 1
ATOM 1958 C C . LEU A 1 241 ? -11.960 -5.915 11.051 1.00 95.75 241 LEU A C 1
ATOM 1960 O O . LEU A 1 241 ? -11.147 -5.520 11.891 1.00 95.75 241 LEU A O 1
ATOM 1964 N N . CYS A 1 242 ? -11.618 -6.764 10.087 1.00 96.88 242 CYS A N 1
ATOM 1965 C CA . CYS A 1 242 ? -10.230 -6.969 9.677 1.00 96.88 242 CYS A CA 1
ATOM 1966 C C . CYS A 1 242 ? -10.081 -6.735 8.174 1.00 96.88 242 CYS A C 1
ATOM 1968 O O . CYS A 1 242 ? -11.047 -6.768 7.408 1.00 96.88 242 CYS A O 1
ATOM 1970 N N . VAL A 1 243 ? -8.839 -6.548 7.751 1.00 96.50 243 VAL A N 1
ATOM 1971 C CA . VAL A 1 243 ? -8.424 -6.491 6.351 1.00 96.50 243 VAL A CA 1
ATOM 1972 C C . VAL A 1 243 ? -7.383 -7.563 6.077 1.00 96.50 243 VAL A C 1
ATOM 1974 O O . VAL A 1 243 ? -6.623 -7.939 6.967 1.00 96.50 243 VAL A O 1
ATOM 1977 N N . VAL A 1 244 ? -7.352 -8.052 4.841 1.00 97.12 244 VAL A N 1
ATOM 1978 C CA . VAL A 1 244 ? -6.381 -9.054 4.385 1.00 97.12 244 VAL A CA 1
ATOM 1979 C C . VAL A 1 244 ? -5.475 -8.423 3.333 1.00 97.12 244 VAL A C 1
ATOM 1981 O O . VAL A 1 244 ? -5.970 -7.778 2.406 1.00 97.12 244 VAL A O 1
ATOM 1984 N N . ASP A 1 245 ? -4.157 -8.558 3.491 1.00 96.56 245 ASP A N 1
ATOM 1985 C CA . ASP A 1 245 ? -3.170 -8.027 2.545 1.00 96.56 245 ASP A CA 1
ATOM 1986 C C . ASP A 1 245 ? -2.973 -8.920 1.302 1.00 96.56 245 ASP A C 1
ATOM 1988 O O . ASP A 1 245 ? -3.470 -10.045 1.232 1.00 96.56 245 ASP A O 1
ATOM 1992 N N . THR A 1 246 ? -2.225 -8.433 0.307 1.00 95.50 246 THR A N 1
ATOM 1993 C CA . THR A 1 246 ? -1.891 -9.174 -0.929 1.00 95.50 246 THR A CA 1
ATOM 1994 C C . THR A 1 246 ? -1.196 -10.524 -0.704 1.00 95.50 246 THR A C 1
ATOM 1996 O O . THR A 1 246 ? -1.129 -11.323 -1.633 1.00 95.50 246 THR A O 1
ATOM 1999 N N . ASN A 1 247 ? -0.653 -10.783 0.489 1.00 96.31 247 ASN A N 1
ATOM 2000 C CA . ASN A 1 247 ? 0.031 -12.024 0.862 1.00 96.31 247 ASN A CA 1
ATOM 2001 C C . ASN A 1 247 ? -0.834 -12.922 1.770 1.00 96.31 247 ASN A C 1
ATOM 2003 O O . ASN A 1 247 ? -0.381 -13.990 2.191 1.00 96.31 247 ASN A O 1
ATOM 2007 N N . GLY A 1 248 ? -2.063 -12.496 2.081 1.00 97.19 248 GLY A N 1
ATOM 2008 C CA . GLY A 1 248 ? -3.002 -13.207 2.942 1.00 97.19 248 GLY A CA 1
ATOM 2009 C C . GLY A 1 248 ? -2.913 -12.839 4.424 1.00 97.19 248 GLY A C 1
ATOM 2010 O O . GLY A 1 248 ? -3.648 -13.415 5.222 1.00 97.19 248 GLY A O 1
ATOM 2011 N N . ASN A 1 249 ? -2.049 -11.902 4.829 1.00 97.75 249 ASN A N 1
ATOM 2012 C CA . ASN A 1 249 ? -1.913 -11.530 6.240 1.00 97.75 249 ASN A CA 1
ATOM 2013 C C . ASN A 1 249 ? -3.129 -10.730 6.711 1.00 97.75 249 ASN A C 1
ATOM 2015 O O . ASN A 1 249 ? -3.535 -9.776 6.046 1.00 97.75 249 ASN A O 1
ATOM 2019 N N . ILE A 1 250 ? -3.681 -11.097 7.868 1.00 97.81 250 ILE A N 1
ATOM 2020 C CA . ILE A 1 250 ? -4.815 -10.402 8.480 1.00 97.81 250 ILE A CA 1
ATOM 2021 C C . ILE A 1 250 ? -4.359 -9.306 9.454 1.00 97.81 250 ILE A C 1
ATOM 2023 O O . ILE A 1 250 ? -3.644 -9.582 10.414 1.00 97.81 250 ILE A O 1
ATOM 2027 N N . ASP A 1 251 ? -4.823 -8.076 9.234 1.00 97.62 251 ASP A N 1
ATOM 2028 C CA . ASP A 1 251 ? -4.665 -6.932 10.143 1.00 97.62 251 ASP A CA 1
ATOM 2029 C C . ASP A 1 251 ? -6.049 -6.517 10.695 1.00 97.62 251 ASP A C 1
ATOM 2031 O O . ASP A 1 251 ? -7.068 -6.602 10.006 1.00 97.62 251 ASP A O 1
ATOM 2035 N N . VAL A 1 252 ? -6.109 -6.063 11.947 1.00 97.75 252 VAL A N 1
ATOM 2036 C CA . VAL A 1 252 ? -7.332 -5.599 12.632 1.00 97.75 252 VAL A CA 1
ATOM 2037 C C . VAL A 1 252 ? -7.591 -4.120 12.335 1.00 97.75 252 VAL A C 1
ATOM 2039 O O . VAL A 1 252 ? -6.658 -3.321 12.270 1.00 97.75 252 VAL A O 1
ATOM 2042 N N . ILE A 1 253 ? -8.857 -3.720 12.210 1.00 96.56 253 ILE A N 1
ATOM 2043 C CA . ILE A 1 253 ? -9.243 -2.307 12.137 1.00 96.56 253 ILE A CA 1
ATOM 2044 C C . ILE A 1 253 ? -10.281 -2.011 13.216 1.00 96.56 253 ILE A C 1
ATOM 2046 O O . ILE A 1 253 ? -11.345 -2.619 13.253 1.00 96.56 253 ILE A O 1
ATOM 2050 N N . GLU A 1 254 ? -9.986 -1.030 14.063 1.00 95.94 254 GLU A N 1
ATOM 2051 C CA . GLU A 1 254 ? -10.875 -0.563 15.122 1.00 95.94 254 GLU A CA 1
ATOM 2052 C C . GLU A 1 254 ? -11.216 0.913 14.860 1.00 95.94 254 GLU A C 1
ATOM 2054 O O . GLU A 1 254 ? -10.440 1.828 15.148 1.00 95.94 254 GLU A O 1
ATOM 2059 N N . ILE A 1 255 ? -12.379 1.137 14.247 1.00 95.19 255 ILE A N 1
ATOM 2060 C CA . ILE A 1 255 ? -12.912 2.464 13.923 1.00 95.19 255 ILE A CA 1
ATOM 2061 C C . ILE A 1 255 ? -13.991 2.814 14.953 1.00 95.19 255 ILE A C 1
ATOM 2063 O O . ILE A 1 255 ? -14.951 2.057 15.108 1.00 95.19 255 ILE A O 1
ATOM 2067 N N . LYS A 1 256 ? -13.861 3.975 15.608 1.00 94.19 256 LYS A N 1
ATOM 2068 C CA . LYS A 1 256 ? -14.903 4.565 16.472 1.00 94.19 256 LYS A CA 1
ATOM 2069 C C . LYS A 1 256 ? -15.441 5.851 15.859 1.00 94.19 256 LYS A C 1
ATOM 2071 O O . LYS A 1 256 ? -14.644 6.635 15.329 1.00 94.19 256 LYS A O 1
ATOM 2076 N N . LYS A 1 257 ? -16.748 6.121 15.947 1.00 93.50 257 LYS A N 1
ATOM 2077 C CA . LYS A 1 257 ? -17.323 7.417 15.539 1.00 93.50 257 LYS A CA 1
ATOM 2078 C C . LYS A 1 257 ? -16.588 8.558 16.260 1.00 93.50 257 LYS A C 1
ATOM 2080 O O . LYS A 1 257 ? -16.273 8.431 17.445 1.00 93.50 257 LYS A O 1
ATOM 2085 N N . PRO A 1 258 ? -16.270 9.668 15.573 1.00 89.50 258 PRO A N 1
ATOM 2086 C CA . PRO A 1 258 ? -15.646 10.815 16.211 1.00 89.50 258 PRO A CA 1
ATOM 2087 C C . PRO A 1 258 ? -16.575 11.407 17.271 1.00 89.50 258 PRO A C 1
ATOM 2089 O O . PRO A 1 258 ? -17.706 11.799 16.982 1.00 89.50 258 PRO A O 1
ATOM 2092 N N . PHE A 1 259 ? -16.036 11.525 18.475 1.00 81.06 259 PHE A N 1
ATOM 2093 C CA . PHE A 1 259 ? -16.542 12.374 19.540 1.00 81.06 259 PHE A CA 1
ATOM 2094 C C . PHE A 1 259 ? -15.391 13.269 20.007 1.00 81.06 259 PHE A C 1
ATOM 2096 O O . PHE A 1 259 ? -14.219 12.891 19.892 1.00 81.06 259 PHE A O 1
ATOM 2103 N N . ASP A 1 260 ? -15.728 14.447 20.513 1.00 71.75 260 ASP A N 1
ATOM 2104 C CA . ASP A 1 260 ? -14.752 15.374 21.079 1.00 71.75 260 ASP A CA 1
ATOM 2105 C C . ASP A 1 260 ? -14.349 14.913 22.496 1.00 71.75 260 ASP A C 1
ATOM 2107 O O . ASP A 1 260 ? -15.064 14.144 23.140 1.00 71.75 260 ASP A O 1
ATOM 2111 N N . ASP A 1 261 ? -13.179 15.341 22.974 1.00 69.38 261 ASP A N 1
ATOM 2112 C CA . ASP A 1 261 ? -12.630 15.052 24.314 1.00 69.38 261 ASP A CA 1
ATOM 2113 C C . ASP A 1 261 ? -12.384 13.563 24.687 1.00 69.38 261 ASP A C 1
ATOM 2115 O O . ASP A 1 261 ? -12.096 13.265 25.847 1.00 69.38 261 ASP A O 1
ATOM 2119 N N . ILE A 1 262 ? -12.421 12.614 23.737 1.00 80.00 262 ILE A N 1
ATOM 2120 C CA . ILE A 1 262 ? -12.236 11.164 24.016 1.00 80.00 262 ILE A CA 1
ATOM 2121 C C . ILE A 1 262 ? -10.790 10.637 23.931 1.00 80.00 262 ILE A C 1
ATOM 2123 O O . ILE A 1 262 ? -10.561 9.433 24.066 1.00 80.00 262 ILE A O 1
ATOM 2127 N N . LEU A 1 263 ? -9.805 11.491 23.634 1.00 90.06 263 LEU A N 1
ATOM 2128 C CA . LEU A 1 263 ? -8.418 11.055 23.405 1.00 90.06 263 LEU A CA 1
ATOM 2129 C C . LEU A 1 263 ? -7.580 11.045 24.688 1.00 90.06 263 LEU A C 1
ATOM 2131 O O . LEU A 1 263 ? -6.883 10.068 24.962 1.00 90.06 263 LEU A O 1
ATOM 2135 N N . LEU A 1 264 ? -7.656 12.111 25.485 1.00 93.12 264 LEU A N 1
ATOM 2136 C CA . LEU A 1 264 ? -6.806 12.332 26.657 1.00 93.12 264 LEU A CA 1
ATOM 2137 C C . LEU A 1 264 ? -7.637 12.674 27.896 1.00 93.12 264 LEU A C 1
ATOM 2139 O O . LEU A 1 264 ? -8.748 13.193 27.803 1.00 93.12 264 LEU A O 1
ATOM 2143 N N . SER A 1 265 ? -7.091 12.383 29.071 1.00 89.75 265 SER A N 1
ATOM 2144 C CA . SER A 1 265 ? -7.702 12.700 30.356 1.00 89.75 265 SER A CA 1
ATOM 2145 C C . SER A 1 265 ? -7.877 14.209 30.562 1.00 89.75 265 SER A C 1
ATOM 2147 O O . SER A 1 265 ? -6.992 15.004 30.256 1.00 89.75 265 SER A O 1
ATOM 2149 N N . ARG A 1 266 ? -9.003 14.606 31.173 1.00 83.88 266 ARG A N 1
ATOM 2150 C CA . ARG A 1 266 ? -9.259 16.008 31.565 1.00 83.88 266 ARG A CA 1
ATOM 2151 C C . ARG A 1 266 ? -8.295 16.523 32.640 1.00 83.88 266 ARG A C 1
ATOM 2153 O O . ARG A 1 266 ? -8.001 17.710 32.677 1.00 83.88 266 ARG A O 1
ATOM 2160 N N . GLY A 1 267 ? -7.838 15.639 33.528 1.00 84.38 267 GLY A N 1
ATOM 2161 C CA . GLY A 1 267 ? -6.811 15.933 34.528 1.00 84.38 267 GLY A CA 1
ATOM 2162 C C . GLY A 1 267 ? -5.435 15.435 34.088 1.00 84.38 267 GLY A C 1
ATOM 2163 O O . GLY A 1 267 ? -5.338 14.447 33.359 1.00 84.38 267 GLY A O 1
ATOM 2164 N N . LEU A 1 268 ? -4.377 16.092 34.568 1.00 89.81 268 LEU A N 1
ATOM 2165 C CA . LEU A 1 268 ? -2.991 15.672 34.350 1.00 89.81 268 LEU A CA 1
ATOM 2166 C C . LEU A 1 268 ? -2.555 14.653 35.409 1.00 89.81 268 LEU A C 1
ATOM 2168 O O . LEU A 1 268 ? -2.837 14.818 36.597 1.00 89.81 268 LEU A O 1
ATOM 2172 N N . TYR A 1 269 ? -1.789 13.643 35.002 1.00 88.00 269 TYR A N 1
ATOM 2173 C CA . TYR A 1 269 ? -1.101 12.729 35.911 1.00 88.00 269 TYR A CA 1
ATOM 2174 C C . TYR A 1 269 ? 0.389 13.079 35.968 1.00 88.00 269 TYR A C 1
ATOM 2176 O O . TYR A 1 269 ? 1.127 12.903 34.997 1.00 88.00 269 TYR A O 1
ATOM 2184 N N . ARG A 1 270 ? 0.834 13.604 37.119 1.00 90.00 270 ARG A N 1
ATOM 2185 C CA . ARG A 1 270 ? 2.217 14.079 37.340 1.00 90.00 270 ARG A CA 1
ATOM 2186 C C . ARG A 1 270 ? 2.709 15.037 36.236 1.00 90.00 270 A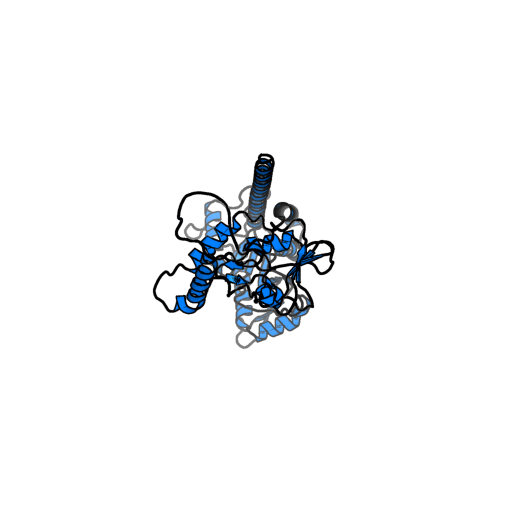RG A C 1
ATOM 2188 O O . ARG A 1 270 ? 3.835 14.919 35.771 1.00 90.00 270 ARG A O 1
ATOM 2195 N N . GLY A 1 271 ? 1.838 15.953 35.808 1.00 89.62 271 GLY A N 1
ATOM 2196 C CA . GLY A 1 271 ? 2.122 16.949 34.767 1.00 89.62 271 GLY A CA 1
ATOM 2197 C C . GLY A 1 271 ? 1.855 16.504 33.324 1.00 89.62 271 GLY A C 1
ATOM 2198 O O . GLY A 1 271 ? 1.846 17.361 32.450 1.00 89.62 271 GLY A O 1
ATOM 2199 N N . ASN A 1 272 ? 1.575 15.220 33.073 1.00 91.94 272 ASN A N 1
ATOM 2200 C CA . ASN A 1 272 ? 1.377 14.682 31.720 1.00 91.94 272 ASN A CA 1
ATOM 2201 C C . ASN A 1 272 ? -0.097 14.358 31.451 1.00 91.94 272 ASN A C 1
ATOM 2203 O O . ASN A 1 272 ? -0.833 13.940 32.354 1.00 91.94 272 ASN A O 1
ATOM 2207 N N . SER A 1 273 ? -0.515 14.482 30.198 1.00 94.50 273 SER A N 1
ATOM 2208 C CA . SER A 1 273 ? -1.804 13.989 29.711 1.00 94.50 273 SER A CA 1
ATOM 2209 C C . SER A 1 273 ? -1.722 12.474 29.526 1.00 94.50 273 SER A C 1
ATOM 2211 O O . SER A 1 273 ? -0.788 11.972 28.902 1.00 94.50 273 SER A O 1
ATOM 2213 N N . VAL A 1 274 ? -2.695 11.721 30.039 1.00 94.44 274 VAL A N 1
ATOM 2214 C CA . VAL A 1 274 ? -2.757 10.261 29.838 1.00 94.44 274 VAL A CA 1
ATOM 2215 C C . VAL A 1 274 ? -3.915 9.900 28.905 1.00 94.44 274 VAL A C 1
ATOM 2217 O O . VAL A 1 274 ? -4.850 10.692 28.782 1.00 94.44 274 VAL A O 1
ATOM 2220 N N . PRO A 1 275 ? -3.893 8.733 28.230 1.00 95.25 275 PRO A N 1
ATOM 2221 C CA . PRO A 1 275 ? -5.015 8.295 27.406 1.00 95.25 275 PRO A CA 1
ATOM 2222 C C . PRO A 1 275 ? -6.334 8.314 28.191 1.00 95.25 275 PRO A C 1
ATOM 2224 O O . PRO A 1 275 ? -6.399 7.821 29.320 1.00 95.25 275 PRO A O 1
ATOM 2227 N N . ALA A 1 276 ? -7.400 8.841 27.589 1.00 94.69 276 ALA A N 1
ATOM 2228 C CA . ALA A 1 276 ? -8.742 8.743 28.160 1.00 94.69 276 ALA A CA 1
ATOM 2229 C C . ALA A 1 276 ? -9.212 7.277 28.226 1.00 94.69 276 ALA A C 1
ATOM 2231 O O . ALA A 1 276 ? -8.571 6.363 27.690 1.00 94.69 276 ALA A O 1
ATOM 2232 N N . LYS A 1 277 ? -10.357 7.036 28.872 1.00 92.50 277 LYS A N 1
ATOM 2233 C CA . LYS A 1 277 ? -10.937 5.693 29.014 1.00 92.50 277 LYS A CA 1
ATOM 2234 C C . LYS A 1 277 ? -11.251 5.069 27.651 1.00 92.50 277 LYS A C 1
ATOM 2236 O O . LYS A 1 277 ? -11.010 3.882 27.456 1.00 92.50 277 LYS A O 1
ATOM 2241 N N . GLU A 1 278 ? -11.727 5.873 26.712 1.00 92.56 278 GLU A N 1
ATOM 2242 C CA . GLU A 1 278 ? -12.127 5.482 25.363 1.00 92.56 278 GLU A CA 1
ATOM 2243 C C . GLU A 1 278 ? -10.903 5.087 24.523 1.00 92.56 278 GLU A C 1
ATOM 2245 O O . GLU A 1 278 ? -10.872 3.982 23.975 1.00 92.56 278 GLU A O 1
ATOM 2250 N N . LEU A 1 279 ? -9.848 5.914 24.500 1.00 95.19 279 LEU A N 1
ATOM 2251 C CA . LEU A 1 279 ? -8.581 5.563 23.845 1.00 95.19 279 LEU A CA 1
ATOM 2252 C C . LEU A 1 279 ? -7.924 4.332 24.495 1.00 95.19 279 LEU A C 1
ATOM 2254 O O . LEU A 1 279 ? -7.552 3.395 23.791 1.00 95.19 279 LEU A O 1
ATOM 2258 N N . SER A 1 280 ? -7.850 4.284 25.829 1.00 96.00 280 SER A N 1
ATOM 2259 C CA . SER A 1 280 ? -7.311 3.132 26.574 1.00 96.00 280 SER A CA 1
ATOM 2260 C C . SER A 1 280 ? -8.076 1.840 26.281 1.00 96.00 280 SER A C 1
ATOM 2262 O O . SER A 1 280 ? -7.472 0.788 26.079 1.00 96.00 280 SER A O 1
ATOM 2264 N N . GLY A 1 281 ? -9.409 1.913 26.250 1.00 95.56 281 GLY A N 1
ATOM 2265 C CA . GLY A 1 281 ? -10.290 0.786 25.960 1.00 95.56 281 GLY A CA 1
ATOM 2266 C C . GLY A 1 281 ? -10.134 0.287 24.527 1.00 95.56 281 GLY A C 1
ATOM 2267 O O . GLY A 1 281 ? -10.060 -0.920 24.320 1.00 95.56 281 GLY A O 1
ATOM 2268 N N . THR A 1 282 ? -10.003 1.202 23.565 1.00 95.81 282 THR A N 1
ATOM 2269 C CA . THR A 1 282 ? -9.790 0.884 22.143 1.00 95.81 282 THR A CA 1
ATOM 2270 C C . THR A 1 282 ? -8.434 0.204 21.921 1.00 95.81 282 THR A C 1
ATOM 2272 O O . THR A 1 282 ? -8.370 -0.826 21.253 1.00 95.81 282 THR A O 1
ATOM 2275 N N . ILE A 1 283 ? -7.362 0.704 22.552 1.00 97.31 283 ILE A N 1
ATOM 2276 C CA . ILE A 1 283 ? -6.033 0.061 22.545 1.00 97.31 283 ILE A CA 1
ATOM 2277 C C . ILE A 1 283 ? -6.123 -1.351 23.140 1.00 97.31 283 ILE A C 1
ATOM 2279 O O . ILE A 1 283 ? -5.769 -2.320 22.476 1.00 97.31 283 ILE A O 1
ATOM 2283 N N . MET A 1 284 ? -6.683 -1.492 24.345 1.00 96.75 284 MET A N 1
ATOM 2284 C CA . MET A 1 284 ? -6.845 -2.781 25.035 1.00 96.75 284 MET A CA 1
ATOM 2285 C C . MET A 1 284 ? -7.716 -3.785 24.252 1.00 96.75 284 MET A C 1
ATOM 2287 O O . MET A 1 284 ? -7.500 -4.997 24.327 1.00 96.75 284 MET A O 1
ATOM 2291 N N . GLN A 1 285 ? -8.718 -3.301 23.514 1.00 95.06 285 GLN A N 1
ATOM 2292 C CA . GLN A 1 285 ? -9.564 -4.110 22.635 1.00 95.06 285 GLN A CA 1
ATOM 2293 C C . GLN A 1 285 ? -8.742 -4.651 21.453 1.00 95.06 285 GLN A C 1
ATOM 2295 O O . GLN A 1 285 ? -8.705 -5.868 21.251 1.00 95.06 285 GLN A O 1
ATOM 2300 N N . ALA A 1 286 ? -8.004 -3.781 20.757 1.00 97.19 286 ALA A N 1
ATOM 2301 C CA . ALA A 1 286 ? -7.112 -4.165 19.667 1.00 97.19 286 ALA A CA 1
ATOM 2302 C C . ALA A 1 286 ? -5.998 -5.125 20.127 1.00 97.19 286 ALA A C 1
ATOM 2304 O O . ALA A 1 286 ? -5.831 -6.186 19.526 1.00 97.19 286 ALA A O 1
ATOM 2305 N N . GLU A 1 287 ? -5.297 -4.830 21.229 1.00 97.06 287 GLU A N 1
ATOM 2306 C CA . GLU A 1 287 ? -4.260 -5.707 21.805 1.00 97.06 287 GLU A CA 1
ATOM 2307 C C . GLU A 1 287 ? -4.794 -7.121 22.073 1.00 97.06 287 GLU A C 1
ATOM 2309 O O . GLU A 1 287 ? -4.144 -8.110 21.725 1.00 97.06 287 GLU A O 1
ATOM 2314 N N . LYS A 1 288 ? -6.008 -7.244 22.631 1.00 95.62 288 LYS A N 1
ATOM 2315 C CA . LYS A 1 288 ? -6.646 -8.550 22.855 1.00 95.62 288 LYS A CA 1
ATOM 2316 C C . LYS A 1 288 ? -6.959 -9.275 21.553 1.00 95.62 288 LYS A C 1
ATOM 2318 O O . LYS A 1 288 ? -6.764 -10.488 21.492 1.00 95.62 288 LYS A O 1
ATOM 2323 N N . TYR A 1 289 ? -7.424 -8.580 20.518 1.00 97.06 289 TYR A N 1
ATOM 2324 C CA . TYR A 1 289 ? -7.673 -9.205 19.219 1.00 97.06 289 TYR A CA 1
ATOM 2325 C C . TYR A 1 289 ? -6.382 -9.720 18.576 1.00 97.06 289 TYR A C 1
ATOM 2327 O O . TYR A 1 289 ? -6.334 -10.888 18.190 1.00 97.06 289 TYR A O 1
ATOM 2335 N N . LEU A 1 290 ? -5.316 -8.913 18.554 1.00 97.19 290 LEU A N 1
ATOM 2336 C CA . LEU A 1 290 ? -4.006 -9.322 18.033 1.00 97.19 290 LEU A CA 1
ATOM 2337 C C . LEU A 1 290 ? -3.410 -10.490 18.831 1.00 97.19 290 LEU A C 1
ATOM 2339 O O . LEU A 1 290 ? -2.898 -11.443 18.240 1.00 97.19 290 LEU A O 1
ATOM 2343 N N . PHE A 1 291 ? -3.534 -10.467 20.162 1.00 96.62 291 PHE A N 1
ATOM 2344 C CA . PHE A 1 291 ? -3.118 -11.564 21.036 1.00 96.62 291 PHE A CA 1
ATOM 2345 C C . PHE A 1 291 ? -3.874 -12.864 20.729 1.00 96.62 291 PHE A C 1
ATOM 2347 O O . PHE A 1 291 ? -3.248 -13.905 20.531 1.00 96.62 291 PHE A O 1
ATOM 2354 N N . HIS A 1 292 ? -5.208 -12.823 20.664 1.00 96.25 292 HIS A N 1
ATOM 2355 C CA . HIS A 1 292 ? -6.017 -14.019 20.425 1.00 96.25 292 HIS A CA 1
ATOM 2356 C C . HIS A 1 292 ? -5.831 -14.583 19.015 1.00 96.25 292 HIS A C 1
ATOM 2358 O O . HIS A 1 292 ? -5.714 -15.799 18.884 1.00 96.25 292 HIS A O 1
ATOM 2364 N N . LEU A 1 293 ? -5.718 -13.729 17.991 1.00 96.19 293 LEU A N 1
ATOM 2365 C CA . LEU A 1 293 ? -5.311 -14.138 16.645 1.00 96.19 293 LEU A CA 1
ATOM 2366 C C . LEU A 1 293 ? -3.960 -14.869 16.699 1.00 96.19 293 LEU A C 1
ATOM 2368 O O . LEU A 1 293 ? -3.878 -16.042 16.338 1.00 96.19 293 LEU A O 1
ATOM 2372 N N . SER A 1 294 ? -2.921 -14.214 17.227 1.00 95.69 294 SER A N 1
ATOM 2373 C CA . SER A 1 294 ? -1.550 -14.752 17.259 1.00 95.69 294 SER A CA 1
ATOM 2374 C C . SER A 1 294 ? -1.418 -16.051 18.063 1.00 95.69 294 SER A C 1
ATOM 2376 O O . SER A 1 294 ? -0.545 -16.869 17.781 1.00 95.69 294 SER A O 1
ATOM 2378 N N . LYS A 1 295 ? -2.267 -16.264 19.078 1.00 95.06 295 LYS A N 1
ATOM 2379 C CA . LYS A 1 295 ? -2.277 -17.492 19.889 1.00 95.06 295 LYS A CA 1
ATOM 2380 C C . LYS A 1 295 ? -3.126 -18.628 19.317 1.00 95.06 295 LYS A C 1
ATOM 2382 O O . LYS A 1 295 ? -2.999 -19.747 19.805 1.00 95.06 295 LYS A O 1
ATOM 2387 N N . TRP A 1 296 ? -3.965 -18.384 18.310 1.00 94.31 296 TRP A N 1
ATOM 2388 C CA . TRP A 1 296 ? -4.785 -19.435 17.693 1.00 94.31 296 TRP A CA 1
ATOM 2389 C C . TRP A 1 296 ? -3.977 -20.314 16.718 1.00 94.31 296 TRP A C 1
ATOM 2391 O O . TRP A 1 296 ? -4.303 -21.485 16.522 1.00 94.31 296 TRP A O 1
ATOM 2401 N N . GLY A 1 297 ? -2.892 -19.774 16.152 1.00 92.38 297 GLY A N 1
ATOM 2402 C CA . GLY A 1 297 ? -1.962 -20.506 15.288 1.00 92.38 297 GLY A CA 1
ATOM 2403 C C . GLY A 1 297 ? -2.615 -21.091 14.029 1.00 92.38 297 GLY A C 1
ATOM 2404 O O . GLY A 1 297 ? -3.631 -20.596 13.543 1.00 92.38 297 GLY A O 1
ATOM 2405 N N . VAL A 1 298 ? -2.036 -22.180 13.515 1.00 95.81 298 VAL A N 1
ATOM 2406 C CA . VAL A 1 298 ? -2.425 -22.802 12.232 1.00 95.81 298 VAL A CA 1
ATOM 2407 C C . VAL A 1 298 ? -3.870 -23.345 12.233 1.00 95.81 298 VAL A C 1
ATOM 2409 O O . VAL A 1 298 ? -4.515 -23.376 11.185 1.00 95.81 298 VAL A O 1
ATOM 2412 N N . GLU A 1 299 ? -4.426 -23.734 13.393 1.00 95.62 299 GLU A N 1
ATOM 2413 C CA . GLU A 1 299 ? -5.860 -24.078 13.515 1.00 95.62 299 GLU A CA 1
ATOM 2414 C C . GLU A 1 299 ? -6.735 -22.854 13.197 1.00 95.62 299 GLU A C 1
ATOM 2416 O O . GLU A 1 299 ? -7.717 -22.968 12.463 1.00 95.62 299 GLU A O 1
ATOM 2421 N N . GLY A 1 300 ? -6.341 -21.676 13.692 1.00 96.25 300 GLY A N 1
ATOM 2422 C CA . GLY A 1 300 ? -7.010 -20.407 13.420 1.00 96.25 300 GLY A CA 1
ATOM 2423 C C . GLY A 1 300 ? -6.915 -19.976 11.965 1.00 96.25 300 GLY A C 1
ATOM 2424 O O . GLY A 1 300 ? -7.936 -19.649 11.372 1.00 96.25 300 GLY A O 1
ATOM 2425 N N . GLU A 1 301 ? -5.730 -20.045 11.359 1.00 97.88 301 GLU A N 1
ATOM 2426 C CA . GLU A 1 301 ? -5.533 -19.749 9.928 1.00 97.88 301 GLU A CA 1
ATOM 2427 C C . GLU A 1 301 ? -6.433 -20.614 9.035 1.00 97.88 301 GLU A C 1
ATOM 2429 O O . GLU A 1 301 ? -7.120 -20.102 8.145 1.00 97.88 301 GLU A O 1
ATOM 2434 N N . ARG A 1 302 ? -6.503 -21.923 9.315 1.00 97.88 302 ARG A N 1
ATOM 2435 C CA . ARG A 1 302 ? -7.364 -22.865 8.587 1.00 97.88 302 ARG A CA 1
ATOM 2436 C C . ARG A 1 302 ? -8.848 -22.545 8.766 1.00 97.88 302 ARG A C 1
ATOM 2438 O O . ARG A 1 302 ? -9.591 -22.549 7.788 1.00 97.88 302 ARG A O 1
ATOM 2445 N N . GLU A 1 303 ? -9.291 -22.281 9.993 1.00 97.25 303 GLU A N 1
ATOM 2446 C CA . GLU A 1 303 ? -10.701 -22.009 10.292 1.00 97.25 303 GLU A CA 1
ATOM 2447 C C . GLU A 1 303 ? -11.155 -20.643 9.749 1.00 97.25 303 GLU A C 1
ATOM 2449 O O . GLU A 1 303 ? -12.261 -20.529 9.215 1.00 97.25 303 GLU A O 1
ATOM 2454 N N . LEU A 1 304 ? -10.294 -19.621 9.811 1.00 97.75 304 LEU A N 1
ATOM 2455 C CA . LEU A 1 304 ? -10.521 -18.320 9.182 1.00 97.75 304 LEU A CA 1
ATOM 2456 C C . LEU A 1 304 ? -10.608 -18.467 7.658 1.00 97.75 304 LEU A C 1
ATOM 2458 O O . LEU A 1 304 ? -11.598 -18.041 7.066 1.00 97.75 304 LEU A O 1
ATOM 2462 N N . SER A 1 305 ? -9.638 -19.133 7.025 1.00 97.56 305 SER A N 1
ATOM 2463 C CA . SER A 1 305 ? -9.637 -19.354 5.570 1.00 97.56 305 SER A CA 1
ATOM 2464 C C . SER A 1 305 ? -10.863 -20.141 5.104 1.00 97.56 305 SER A C 1
ATOM 2466 O O . SER A 1 305 ? -11.478 -19.790 4.101 1.00 97.56 305 SER A O 1
ATOM 2468 N N . LYS A 1 306 ? -11.295 -21.152 5.868 1.00 97.31 306 LYS A N 1
ATOM 2469 C CA . LYS A 1 306 ? -12.514 -21.923 5.583 1.00 97.31 306 LYS A CA 1
ATOM 2470 C C . LYS A 1 306 ? -13.794 -21.081 5.672 1.00 97.31 306 LYS A C 1
ATOM 2472 O O . LYS A 1 306 ? -14.712 -21.302 4.888 1.00 97.31 306 LYS A O 1
ATOM 2477 N N . ARG A 1 307 ? -13.886 -20.157 6.635 1.00 96.69 307 ARG A N 1
ATOM 2478 C CA . ARG A 1 307 ? -15.077 -19.311 6.853 1.00 96.69 307 ARG A CA 1
ATOM 2479 C C . ARG A 1 307 ? -15.158 -18.119 5.908 1.00 96.69 307 ARG A C 1
ATOM 2481 O O . ARG A 1 307 ? -16.256 -17.743 5.516 1.00 96.69 307 ARG A O 1
ATOM 2488 N N . TYR A 1 308 ? -14.016 -17.508 5.607 1.00 96.81 308 TYR A N 1
ATOM 2489 C CA . TYR A 1 308 ? -13.935 -16.186 4.983 1.00 96.81 308 TYR A CA 1
ATOM 2490 C C . TYR A 1 308 ? -13.226 -16.195 3.617 1.00 96.81 308 TYR A C 1
ATOM 2492 O O . TYR A 1 308 ? -13.222 -15.179 2.929 1.00 96.81 308 TYR A O 1
ATOM 2500 N N . GLY A 1 309 ? -12.666 -17.332 3.185 1.00 95.19 309 GLY A N 1
ATOM 2501 C CA . GLY A 1 309 ? -11.908 -17.461 1.933 1.00 95.19 309 GLY A CA 1
ATOM 2502 C C . GLY A 1 309 ? -12.695 -17.118 0.663 1.00 95.19 309 GLY A C 1
ATOM 2503 O O . GLY A 1 309 ? -12.106 -16.651 -0.302 1.00 95.19 309 GLY A O 1
ATOM 2504 N N . SER A 1 310 ? -14.027 -17.250 0.668 1.00 95.06 310 SER A N 1
ATOM 2505 C CA . SER A 1 310 ? -14.883 -16.841 -0.459 1.00 95.06 310 SER A CA 1
ATOM 2506 C C . SER A 1 310 ? -14.953 -15.323 -0.679 1.00 95.06 310 SER A C 1
ATOM 2508 O O . SER A 1 310 ? -15.485 -14.887 -1.694 1.00 95.06 310 SER A O 1
ATOM 2510 N N . ALA A 1 311 ? -14.460 -14.521 0.270 1.00 93.62 311 ALA A N 1
ATOM 2511 C CA . ALA A 1 311 ? -14.331 -13.068 0.146 1.00 93.62 311 ALA A CA 1
ATOM 2512 C C . ALA A 1 311 ? -12.917 -12.628 -0.289 1.00 93.62 311 ALA A C 1
ATOM 2514 O O . ALA A 1 311 ? -12.633 -11.431 -0.326 1.00 93.62 311 ALA A O 1
ATOM 2515 N N . LEU A 1 312 ? -12.022 -13.577 -0.588 1.00 94.88 312 LEU A N 1
ATOM 2516 C CA . LEU A 1 312 ? -10.642 -13.324 -0.999 1.00 94.88 312 LEU A CA 1
ATOM 2517 C C . LEU A 1 312 ? -10.449 -13.576 -2.506 1.00 94.88 312 LEU A C 1
ATOM 2519 O O . LEU A 1 312 ? -11.238 -14.299 -3.118 1.00 94.88 312 LEU A O 1
ATOM 2523 N N . PRO A 1 313 ? -9.377 -13.032 -3.113 1.00 93.38 313 PRO A N 1
ATOM 2524 C CA . PRO A 1 313 ? -8.890 -13.495 -4.408 1.00 93.38 313 PRO A CA 1
ATOM 2525 C C . PRO A 1 313 ? -8.649 -15.012 -4.429 1.00 93.38 313 PRO A C 1
ATOM 2527 O O . PRO A 1 313 ? -8.329 -15.612 -3.400 1.00 93.38 313 PRO A O 1
ATOM 2530 N N . ALA A 1 314 ? -8.760 -15.618 -5.615 1.00 92.69 314 ALA A N 1
ATOM 2531 C CA . ALA A 1 314 ? -8.496 -17.042 -5.813 1.00 92.69 314 ALA A CA 1
ATOM 2532 C C . ALA A 1 314 ? -7.121 -17.455 -5.254 1.00 92.69 314 ALA A C 1
ATOM 2534 O O . ALA A 1 314 ? -6.159 -16.687 -5.305 1.00 92.69 314 ALA A O 1
ATOM 2535 N N . ASP A 1 315 ? -7.063 -18.666 -4.697 1.00 91.44 315 ASP A N 1
ATOM 2536 C CA . ASP A 1 315 ? -5.890 -19.298 -4.075 1.00 91.44 315 ASP A CA 1
ATOM 2537 C C . ASP A 1 315 ? -5.278 -18.571 -2.855 1.00 91.44 315 ASP A C 1
ATOM 2539 O O . ASP A 1 315 ? -4.356 -19.093 -2.222 1.00 91.44 315 ASP A O 1
ATOM 2543 N N . LEU A 1 316 ? -5.816 -17.415 -2.441 1.00 96.06 316 LEU A N 1
ATOM 2544 C CA . LEU A 1 316 ? -5.374 -16.720 -1.233 1.00 96.06 316 LEU A CA 1
ATOM 2545 C C . LEU A 1 316 ? -5.919 -17.409 0.030 1.00 96.06 316 LEU A C 1
ATOM 2547 O O . LEU A 1 316 ? -7.070 -17.841 0.086 1.00 96.06 316 LEU A O 1
ATOM 2551 N N . GLN A 1 317 ? -5.089 -17.504 1.069 1.00 97.00 317 GLN A N 1
ATOM 2552 C CA . GLN A 1 317 ? -5.442 -18.062 2.380 1.00 97.00 317 GLN A CA 1
ATOM 2553 C C . GLN A 1 317 ? -5.109 -17.049 3.477 1.00 97.00 317 GLN A C 1
ATOM 2555 O O . GLN A 1 317 ? -4.151 -16.288 3.345 1.00 97.00 317 GLN A O 1
ATOM 2560 N N . ILE A 1 318 ? -5.878 -17.056 4.565 1.00 98.19 318 ILE A N 1
ATOM 2561 C CA . ILE A 1 318 ? -5.696 -16.145 5.699 1.00 98.19 318 ILE A CA 1
ATOM 2562 C C . ILE A 1 318 ? -4.534 -16.627 6.566 1.00 98.19 318 ILE A C 1
ATOM 2564 O O . ILE A 1 318 ? -4.544 -17.751 7.067 1.00 98.19 318 ILE A O 1
ATOM 2568 N N . ARG A 1 319 ? -3.561 -15.739 6.775 1.00 97.81 319 ARG A N 1
ATOM 2569 C CA . ARG A 1 319 ? -2.367 -15.932 7.602 1.00 97.81 319 ARG A CA 1
ATOM 2570 C C . ARG A 1 319 ? -2.372 -14.973 8.782 1.00 97.81 319 ARG A C 1
ATOM 2572 O O . ARG A 1 319 ? -2.764 -13.815 8.649 1.00 97.81 319 ARG A O 1
ATOM 2579 N N . VAL A 1 320 ? -1.859 -15.422 9.920 1.00 97.38 320 VAL A N 1
ATOM 2580 C CA . VAL A 1 320 ? -1.713 -14.631 11.148 1.00 97.38 320 VAL A CA 1
ATOM 2581 C C . VAL A 1 320 ? -0.224 -14.420 11.441 1.00 97.38 320 VAL A C 1
ATOM 2583 O O . VAL A 1 320 ? 0.314 -14.826 12.470 1.00 97.38 320 VAL A O 1
ATOM 2586 N N . THR A 1 321 ? 0.475 -13.785 10.499 1.00 94.62 321 THR A N 1
ATOM 2587 C CA . THR A 1 321 ? 1.912 -13.496 10.620 1.00 94.62 321 THR A CA 1
ATOM 2588 C C . THR A 1 321 ? 2.124 -12.100 11.204 1.00 94.62 321 THR A C 1
ATOM 2590 O O . THR A 1 321 ? 2.133 -11.118 10.470 1.00 94.62 321 THR A O 1
ATOM 2593 N N . ASN A 1 322 ? 2.306 -12.020 12.528 1.00 94.56 322 ASN A N 1
ATOM 2594 C CA . ASN A 1 322 ? 2.510 -10.766 13.276 1.00 94.56 322 ASN A CA 1
ATOM 2595 C C . ASN A 1 322 ? 1.453 -9.681 12.941 1.00 94.56 322 ASN A C 1
ATOM 2597 O O . ASN A 1 322 ? 1.813 -8.616 12.429 1.00 94.56 322 ASN A O 1
ATOM 2601 N N . PRO A 1 323 ? 0.156 -9.968 13.183 1.00 96.69 323 PRO A N 1
ATOM 2602 C CA . PRO A 1 323 ? -0.945 -9.092 12.791 1.00 96.69 323 PRO A CA 1
ATOM 2603 C C . PRO A 1 323 ? -0.829 -7.727 13.477 1.00 96.69 323 PRO A C 1
ATOM 2605 O O . PRO A 1 323 ? -0.443 -7.638 14.648 1.00 96.69 323 PRO A O 1
ATOM 2608 N N . LYS A 1 324 ? -1.200 -6.664 12.766 1.00 97.25 324 LYS A N 1
ATOM 2609 C CA . LYS A 1 324 ? -1.212 -5.285 13.272 1.00 97.25 324 LYS A CA 1
ATOM 2610 C C . LYS A 1 324 ? -2.629 -4.751 13.403 1.00 97.25 324 LYS A C 1
ATOM 2612 O O . LYS A 1 324 ? -3.566 -5.326 12.856 1.00 97.25 324 LYS A O 1
ATOM 2617 N N . ALA A 1 325 ? -2.790 -3.637 14.115 1.00 97.88 325 ALA A N 1
ATOM 2618 C CA . ALA A 1 325 ? -4.060 -2.916 14.170 1.00 97.88 325 ALA A CA 1
ATOM 2619 C C . ALA A 1 325 ? -3.970 -1.495 13.587 1.00 97.88 325 ALA A C 1
ATOM 2621 O O . ALA A 1 325 ? -2.954 -0.812 13.712 1.00 97.88 325 ALA A O 1
ATOM 2622 N N . LEU A 1 326 ? -5.058 -1.027 12.980 1.00 96.88 326 LEU A N 1
ATOM 2623 C CA . LEU A 1 326 ? -5.291 0.386 12.680 1.00 96.88 326 LEU A CA 1
ATOM 2624 C C . LEU A 1 326 ? -6.426 0.886 13.574 1.00 96.88 326 LEU A C 1
ATOM 2626 O O . LEU A 1 326 ? -7.551 0.398 13.477 1.00 96.88 326 LEU A O 1
ATOM 2630 N N . LEU A 1 327 ? -6.128 1.856 14.434 1.00 96.62 327 LEU A N 1
ATOM 2631 C CA . LEU A 1 327 ? -7.095 2.502 15.314 1.00 96.62 327 LEU A CA 1
ATOM 2632 C C . LEU A 1 327 ? -7.419 3.879 14.741 1.00 96.62 327 LEU A C 1
ATOM 2634 O O . LEU A 1 327 ? -6.518 4.701 14.567 1.00 96.62 327 LEU A O 1
ATOM 2638 N N . LEU A 1 328 ? -8.696 4.139 14.468 1.00 95.69 328 LEU A N 1
ATOM 2639 C CA . LEU A 1 328 ? -9.160 5.419 13.934 1.00 95.69 328 LEU A CA 1
ATOM 2640 C C . LEU A 1 328 ? -10.307 5.957 14.793 1.00 95.69 328 LEU A C 1
ATOM 2642 O O . LEU A 1 328 ? -11.442 5.481 14.727 1.00 95.69 328 LEU A O 1
ATOM 2646 N N . LEU A 1 329 ? -9.982 6.931 15.642 1.00 94.88 329 LEU A N 1
ATOM 2647 C CA . LEU A 1 329 ? -10.883 7.458 16.662 1.00 94.88 329 LEU A CA 1
ATOM 2648 C C . LEU A 1 329 ? -10.525 8.883 17.080 1.00 94.88 329 LEU A C 1
ATOM 2650 O O . LEU A 1 329 ? -9.365 9.289 17.041 1.00 94.88 329 LEU A O 1
ATOM 2654 N N . GLY A 1 330 ? -11.537 9.601 17.565 1.00 93.44 330 GLY A N 1
ATOM 2655 C CA . GLY A 1 330 ? -11.381 10.916 18.179 1.00 93.44 330 GLY A CA 1
ATOM 2656 C C . GLY A 1 330 ? -10.943 12.025 17.221 1.00 93.44 330 GLY A C 1
ATOM 2657 O O . GLY A 1 330 ? -10.582 11.810 16.058 1.00 93.44 330 GLY A O 1
ATOM 2658 N N . ARG A 1 331 ? -11.009 13.248 17.738 1.00 92.69 331 ARG A N 1
ATOM 2659 C CA . ARG A 1 331 ? -10.668 14.474 17.020 1.00 92.69 331 ARG A CA 1
ATOM 2660 C C . ARG A 1 331 ? -9.607 15.253 17.774 1.00 92.69 331 ARG A C 1
ATOM 2662 O O . ARG A 1 331 ? -9.601 15.263 19.001 1.00 92.69 331 ARG A O 1
ATOM 2669 N N . ASP A 1 332 ? -8.733 15.918 17.030 1.00 90.69 332 ASP A N 1
ATOM 2670 C CA . ASP A 1 332 ? -7.810 16.922 17.575 1.00 90.69 332 ASP A CA 1
ATOM 2671 C C . ASP A 1 332 ? -8.127 18.341 17.072 1.00 90.69 332 ASP A C 1
ATOM 2673 O O . ASP A 1 332 ? -7.471 19.307 17.471 1.00 90.69 332 ASP A O 1
ATOM 2677 N N . ARG A 1 333 ? -9.198 18.488 16.278 1.00 89.62 333 ARG A N 1
ATOM 2678 C CA . ARG A 1 333 ? -9.825 19.772 15.954 1.00 89.62 333 ARG A CA 1
ATOM 2679 C C . ARG A 1 333 ? -11.300 19.802 16.317 1.00 89.62 333 ARG A C 1
ATOM 2681 O O . ARG A 1 333 ? -12.015 18.818 16.144 1.00 89.62 333 ARG A O 1
ATOM 2688 N N . ARG A 1 334 ? -11.744 20.975 16.761 1.00 85.25 334 ARG A N 1
ATOM 2689 C CA . ARG A 1 334 ? -13.151 21.304 17.004 1.00 85.25 334 ARG A CA 1
ATOM 2690 C C . ARG A 1 334 ? -13.880 21.601 15.692 1.00 85.25 334 ARG A C 1
ATOM 2692 O O . ARG A 1 334 ? -13.267 21.760 14.634 1.00 85.25 334 ARG A O 1
ATOM 2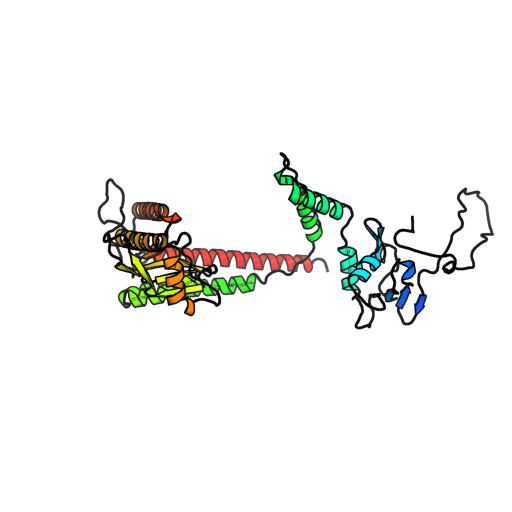699 N N . THR A 1 335 ? -15.204 21.704 15.764 1.00 77.88 335 THR A N 1
ATOM 2700 C CA . THR A 1 335 ? -16.083 22.014 14.621 1.00 77.88 335 THR A CA 1
ATOM 2701 C C . THR A 1 335 ? -15.831 23.389 13.995 1.00 77.88 335 THR A C 1
ATOM 2703 O O . THR A 1 335 ? -16.040 23.545 12.795 1.00 77.88 335 THR A O 1
ATOM 2706 N N . ASP A 1 336 ? -15.326 24.355 14.766 1.00 81.62 336 ASP A N 1
ATOM 2707 C CA . ASP A 1 336 ? -14.878 25.679 14.302 1.00 81.62 336 ASP A CA 1
ATOM 2708 C C . ASP A 1 336 ? -13.475 25.670 13.647 1.00 81.62 336 ASP A C 1
ATOM 2710 O O . ASP A 1 336 ? -12.990 26.698 13.179 1.00 81.62 336 ASP A O 1
ATOM 2714 N N . GLY A 1 337 ? -12.812 24.508 13.598 1.00 80.06 337 GLY A N 1
ATOM 2715 C CA . GLY A 1 337 ? -11.476 24.326 13.031 1.00 80.06 337 GLY A CA 1
ATOM 2716 C C . GLY A 1 337 ? -10.314 24.638 13.981 1.00 80.06 337 GLY A C 1
ATOM 2717 O O . GLY A 1 337 ? -9.160 24.400 13.592 1.00 80.06 337 GLY A O 1
ATOM 2718 N N . THR A 1 338 ? -10.586 25.120 15.200 1.00 85.94 338 THR A N 1
ATOM 2719 C CA . THR A 1 338 ? -9.575 25.356 16.246 1.00 85.94 338 THR A CA 1
ATOM 2720 C C . THR A 1 338 ? -9.028 24.041 16.812 1.00 85.94 338 THR A C 1
ATOM 2722 O O . THR A 1 338 ? -9.618 22.970 16.641 1.00 85.94 338 THR A O 1
ATOM 2725 N N . GLY A 1 339 ? -7.864 24.098 17.466 1.00 86.88 339 GLY A N 1
ATOM 2726 C CA . GLY A 1 339 ? -7.276 22.931 18.126 1.00 86.88 339 GLY A CA 1
ATOM 2727 C C . GLY A 1 339 ? -8.130 22.469 19.309 1.00 86.88 339 GLY A C 1
ATOM 2728 O O . GLY A 1 339 ? -8.441 23.258 20.199 1.00 86.88 339 GLY A O 1
ATOM 2729 N N . ALA A 1 340 ? -8.493 21.186 19.335 1.00 89.12 340 ALA A N 1
ATOM 2730 C CA . ALA A 1 340 ? -9.136 20.564 20.494 1.00 89.12 340 ALA A CA 1
ATOM 2731 C C . ALA A 1 340 ? -8.121 20.212 21.598 1.00 89.12 340 ALA A C 1
ATOM 2733 O O . ALA A 1 340 ? -8.500 20.069 22.757 1.00 89.12 340 ALA A O 1
ATOM 2734 N N . LEU A 1 341 ? -6.837 20.102 21.239 1.00 90.62 341 LEU A N 1
ATOM 2735 C CA . LEU A 1 341 ? -5.723 19.806 22.137 1.00 90.62 341 LEU A CA 1
ATOM 2736 C C . LEU A 1 341 ? -4.777 21.008 22.240 1.00 90.62 341 LEU A C 1
ATOM 2738 O O . LEU A 1 341 ? -4.515 21.693 21.251 1.00 90.62 341 LEU A O 1
ATOM 2742 N N . THR A 1 342 ? -4.214 21.223 23.428 1.00 91.12 342 THR A N 1
ATOM 2743 C CA . THR A 1 342 ? -3.045 22.099 23.624 1.00 91.12 342 THR A CA 1
ATOM 2744 C C . THR A 1 342 ? -1.787 21.504 22.976 1.00 91.12 342 THR A C 1
ATOM 2746 O O . THR A 1 342 ? -1.759 20.325 22.610 1.00 91.12 342 THR A O 1
ATOM 2749 N N . GLU A 1 343 ? -0.715 22.290 22.854 1.00 91.12 343 GLU A N 1
ATOM 2750 C CA . GLU A 1 343 ? 0.571 21.803 22.328 1.00 91.12 343 GLU A CA 1
ATOM 2751 C C . GLU A 1 343 ? 1.139 20.652 23.177 1.00 91.12 343 GLU A C 1
ATOM 2753 O O . GLU A 1 343 ? 1.495 19.611 22.628 1.00 91.12 343 GLU A O 1
ATOM 2758 N N . ASN A 1 344 ? 1.107 20.778 24.511 1.00 92.19 344 ASN A N 1
ATOM 2759 C CA . ASN A 1 344 ? 1.541 19.720 25.434 1.00 92.19 344 ASN A CA 1
ATOM 2760 C C . ASN A 1 344 ? 0.700 18.442 25.280 1.00 92.19 344 ASN A C 1
ATOM 2762 O O . ASN A 1 344 ? 1.252 17.355 25.141 1.00 92.19 344 ASN A O 1
ATOM 2766 N N . GLN A 1 345 ? -0.631 18.563 25.209 1.00 93.69 345 GLN A N 1
ATOM 2767 C CA . GLN A 1 345 ? -1.516 17.421 24.941 1.00 93.69 345 GLN A CA 1
ATOM 2768 C C . GLN A 1 345 ? -1.241 16.772 23.576 1.00 93.69 345 GLN A C 1
ATOM 2770 O O . GLN A 1 345 ? -1.296 15.552 23.443 1.00 93.69 345 GLN A O 1
ATOM 2775 N N . SER A 1 346 ? -0.928 17.572 22.555 1.00 93.56 346 SER A N 1
ATOM 2776 C CA . SER A 1 346 ? -0.587 17.074 21.217 1.00 93.56 346 SER A CA 1
ATOM 2777 C C . SER A 1 346 ? 0.746 16.317 21.215 1.00 93.56 346 SER A C 1
ATOM 2779 O O . SER A 1 346 ? 0.866 15.286 20.552 1.00 93.56 346 SER A O 1
ATOM 2781 N N . PHE A 1 347 ? 1.727 16.793 21.987 1.00 95.00 347 PHE A N 1
ATOM 2782 C CA . PHE A 1 347 ? 2.999 16.112 22.217 1.00 95.00 347 PHE A CA 1
ATOM 2783 C C . PHE A 1 347 ? 2.804 14.789 22.973 1.00 95.00 347 PHE A C 1
ATOM 2785 O O . PHE A 1 347 ? 3.243 13.745 22.487 1.00 95.00 347 PHE A O 1
ATOM 2792 N N . ASP A 1 348 ? 2.073 14.805 24.093 1.00 96.31 348 ASP A N 1
ATOM 2793 C CA . ASP A 1 348 ? 1.743 13.607 24.877 1.00 96.31 348 ASP A CA 1
ATOM 2794 C C . ASP A 1 348 ? 1.040 12.547 24.011 1.00 96.31 348 ASP A C 1
ATOM 2796 O O . ASP A 1 348 ? 1.396 11.366 24.043 1.00 96.31 348 ASP A O 1
ATOM 2800 N N . LEU A 1 349 ? 0.080 12.963 23.174 1.00 95.75 349 LEU A N 1
ATOM 2801 C CA . LEU A 1 349 ? -0.617 12.074 22.244 1.00 95.75 349 LEU A CA 1
ATOM 2802 C C . LEU A 1 349 ? 0.327 11.456 21.203 1.00 95.75 349 LEU A C 1
ATOM 2804 O O . LEU A 1 349 ? 0.201 10.268 20.909 1.00 95.75 349 LEU A O 1
ATOM 2808 N N . GLU A 1 350 ? 1.285 12.206 20.654 1.00 96.19 350 GLU A N 1
ATOM 2809 C CA . GLU A 1 350 ? 2.279 11.642 19.730 1.00 96.19 350 GLU A CA 1
ATOM 2810 C C . GLU A 1 350 ? 3.220 10.660 20.446 1.00 96.19 350 GLU A C 1
ATOM 2812 O O . GLU A 1 350 ? 3.500 9.595 19.895 1.00 96.19 350 GLU A O 1
ATOM 2817 N N . VAL A 1 351 ? 3.629 10.923 21.694 1.00 96.88 351 VAL A N 1
ATOM 2818 C CA . VAL A 1 351 ? 4.388 9.956 22.515 1.00 96.88 351 VAL A CA 1
ATOM 2819 C C . VAL A 1 351 ? 3.583 8.666 22.728 1.00 96.88 351 VAL A C 1
ATOM 2821 O O . VAL A 1 351 ? 4.114 7.567 22.541 1.00 96.88 351 VAL A O 1
ATOM 2824 N N . ILE A 1 352 ? 2.285 8.778 23.036 1.00 96.31 352 ILE A N 1
ATOM 2825 C CA . ILE A 1 352 ? 1.364 7.636 23.155 1.00 96.31 352 ILE A CA 1
ATOM 2826 C C . ILE A 1 352 ? 1.283 6.862 21.830 1.00 96.31 352 ILE A C 1
ATOM 2828 O O . ILE A 1 352 ? 1.464 5.645 21.836 1.00 96.31 352 ILE A O 1
ATOM 2832 N N . LYS A 1 353 ? 1.073 7.534 20.690 1.00 96.75 353 LYS A N 1
ATOM 2833 C CA . LYS A 1 353 ? 1.035 6.900 19.357 1.00 96.75 353 LYS A CA 1
ATOM 2834 C C . LYS A 1 353 ? 2.339 6.148 19.059 1.00 96.75 353 LYS A C 1
ATOM 2836 O O . LYS A 1 353 ? 2.310 4.991 18.641 1.00 96.75 353 LYS A O 1
ATOM 2841 N N . ARG A 1 354 ? 3.493 6.771 19.328 1.00 97.25 354 ARG A N 1
ATOM 2842 C CA . ARG A 1 354 ? 4.827 6.190 19.082 1.00 97.25 354 ARG A CA 1
ATOM 2843 C C . ARG A 1 354 ? 5.106 4.954 19.926 1.00 97.25 354 ARG A C 1
ATOM 2845 O O . ARG A 1 354 ? 5.692 4.010 19.402 1.00 97.25 354 ARG A O 1
ATOM 2852 N N . LYS A 1 355 ? 4.638 4.915 21.179 1.00 96.81 355 LYS A N 1
ATOM 2853 C CA . LYS A 1 355 ? 4.756 3.744 22.067 1.00 96.81 355 LYS A CA 1
ATOM 2854 C C . LYS A 1 355 ? 4.196 2.463 21.431 1.00 96.81 355 LYS A C 1
ATOM 2856 O O . LYS A 1 355 ? 4.756 1.391 21.644 1.00 96.81 355 LYS A O 1
ATOM 2861 N N . TYR A 1 356 ? 3.118 2.567 20.651 1.00 96.94 356 TYR A N 1
ATOM 2862 C CA . TYR A 1 356 ? 2.421 1.413 20.073 1.00 96.94 356 TYR A CA 1
ATOM 2863 C C . TYR A 1 356 ? 2.747 1.139 18.591 1.00 96.94 356 TYR A C 1
ATOM 2865 O O . TYR A 1 356 ? 2.344 0.098 18.072 1.00 96.94 356 TYR A O 1
ATOM 2873 N N . ALA A 1 357 ? 3.533 1.999 17.927 1.00 95.25 357 ALA A N 1
ATOM 2874 C CA . ALA A 1 357 ? 3.737 2.019 16.469 1.00 95.25 357 ALA A CA 1
ATOM 2875 C C . ALA A 1 357 ? 4.231 0.702 15.823 1.00 95.25 357 ALA A C 1
ATOM 2877 O O . ALA A 1 357 ? 4.005 0.465 14.635 1.00 95.25 357 ALA A O 1
ATOM 2878 N N . ASN A 1 358 ? 4.893 -0.180 16.581 1.00 94.44 358 ASN A N 1
ATOM 2879 C CA . ASN A 1 358 ? 5.307 -1.496 16.078 1.00 94.44 358 ASN A CA 1
ATOM 2880 C C . ASN A 1 358 ? 4.119 -2.456 15.874 1.00 94.44 358 ASN A C 1
ATOM 2882 O O . ASN A 1 358 ? 4.152 -3.276 14.951 1.00 94.44 358 ASN A O 1
ATOM 2886 N N . MET A 1 359 ? 3.085 -2.331 16.713 1.00 95.75 359 MET A N 1
ATOM 2887 C CA . MET A 1 359 ? 1.904 -3.197 16.773 1.00 95.75 359 MET A CA 1
ATOM 2888 C C . MET A 1 359 ? 0.666 -2.549 16.135 1.00 95.75 359 MET A C 1
ATOM 2890 O O . MET A 1 359 ? -0.153 -3.250 15.543 1.00 95.75 359 MET A O 1
ATOM 2894 N N . MET A 1 360 ? 0.515 -1.225 16.233 1.00 96.12 360 MET A N 1
ATOM 2895 C CA . MET A 1 360 ? -0.649 -0.513 15.704 1.00 96.12 360 MET A CA 1
ATOM 2896 C C . MET A 1 360 ? -0.355 0.941 15.316 1.00 96.12 360 MET A C 1
ATOM 2898 O O . MET A 1 360 ? 0.457 1.601 15.960 1.00 96.12 360 MET A O 1
ATOM 2902 N N . ASP A 1 361 ? -1.052 1.454 14.297 1.00 96.31 361 ASP A N 1
ATOM 2903 C CA . ASP A 1 361 ? -1.122 2.896 14.007 1.00 96.31 361 ASP A CA 1
ATOM 2904 C C . ASP A 1 361 ? -2.384 3.464 14.667 1.00 96.31 361 ASP A C 1
ATOM 2906 O O . ASP A 1 361 ? -3.482 2.940 14.474 1.00 96.31 361 ASP A O 1
ATOM 2910 N N . ILE A 1 362 ? -2.220 4.515 15.471 1.00 97.31 362 ILE A N 1
ATOM 2911 C CA . ILE A 1 362 ? -3.307 5.206 16.171 1.00 97.31 362 ILE A CA 1
ATOM 2912 C C . ILE A 1 362 ? -3.470 6.568 15.502 1.00 97.31 362 ILE A C 1
ATOM 2914 O O . ILE A 1 362 ? -2.560 7.399 15.536 1.00 97.31 362 ILE A O 1
ATOM 2918 N N . VAL A 1 363 ? -4.626 6.800 14.888 1.00 95.56 363 VAL A N 1
ATOM 2919 C CA . VAL A 1 363 ? -4.875 7.934 13.995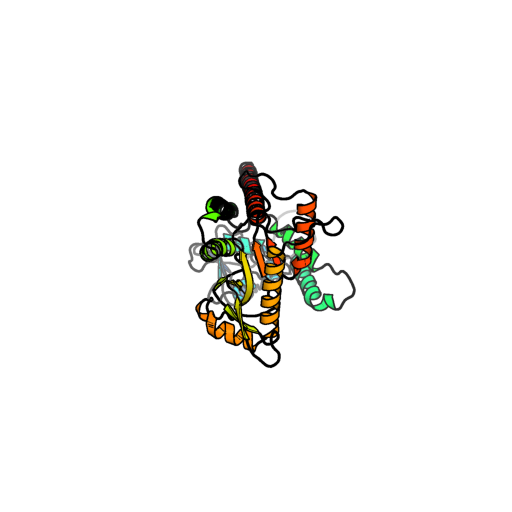 1.00 95.56 363 VAL A CA 1
ATOM 2920 C C . VAL A 1 363 ? -6.144 8.664 14.438 1.00 95.56 363 VAL A C 1
ATOM 2922 O O . VAL A 1 363 ? -7.169 8.041 14.703 1.00 95.56 363 VAL A O 1
ATOM 2925 N N . THR A 1 364 ? -6.091 9.994 14.512 1.00 95.44 364 THR A N 1
ATOM 2926 C CA . THR A 1 364 ? -7.291 10.833 14.666 1.00 95.44 364 THR A CA 1
ATOM 2927 C C . THR A 1 364 ? -7.866 11.146 13.287 1.00 95.44 364 THR A C 1
ATOM 2929 O O . THR A 1 364 ? -7.142 11.153 12.287 1.00 95.44 364 THR A O 1
ATOM 2932 N N . TYR A 1 365 ? -9.158 11.460 13.193 1.00 95.00 365 TYR A N 1
ATOM 2933 C CA . TYR A 1 365 ? -9.751 11.827 11.899 1.00 95.00 365 TYR A CA 1
ATOM 2934 C C . TYR A 1 365 ? -9.090 13.058 11.267 1.00 95.00 365 TYR A C 1
ATOM 2936 O O . TYR A 1 365 ? -8.912 13.123 10.050 1.00 95.00 365 TYR A O 1
ATOM 2944 N N . ASP A 1 366 ? -8.669 14.006 12.100 1.00 94.25 366 ASP A N 1
ATOM 2945 C CA . ASP A 1 366 ? -7.992 15.219 11.662 1.00 94.25 366 ASP A CA 1
ATOM 2946 C C . ASP A 1 366 ? -6.515 14.956 11.287 1.00 94.25 366 ASP A C 1
ATOM 2948 O O . ASP A 1 366 ? -6.003 15.606 10.373 1.00 94.25 366 ASP A O 1
ATOM 2952 N N . ASP A 1 367 ? -5.830 13.977 11.902 1.00 94.12 367 ASP A N 1
ATOM 2953 C CA . ASP A 1 367 ? -4.512 13.501 11.441 1.00 94.12 367 ASP A CA 1
ATOM 2954 C C . ASP A 1 367 ? -4.627 12.790 10.090 1.00 94.12 367 ASP A C 1
ATOM 2956 O O . ASP A 1 367 ? -3.813 13.038 9.202 1.00 94.12 367 ASP A O 1
ATOM 2960 N N . LEU A 1 368 ? -5.670 11.980 9.881 1.00 95.44 368 LEU A N 1
ATOM 2961 C CA . LEU A 1 368 ? -5.925 11.336 8.591 1.00 95.44 368 LEU A CA 1
ATOM 2962 C C . LEU A 1 368 ? -6.148 12.374 7.479 1.00 95.44 368 LEU A C 1
ATOM 2964 O O . LEU A 1 368 ? -5.509 12.283 6.431 1.00 95.44 368 LEU A O 1
ATOM 2968 N N . LEU A 1 369 ? -6.965 13.407 7.720 1.00 95.94 369 LEU A N 1
ATOM 2969 C CA . LEU A 1 369 ? -7.135 14.524 6.779 1.00 95.94 369 LEU A CA 1
ATOM 2970 C C . LEU A 1 369 ? -5.810 15.251 6.492 1.00 95.94 369 LEU A C 1
ATOM 2972 O O . LEU A 1 369 ? -5.479 15.470 5.327 1.00 95.94 369 LEU A O 1
ATOM 2976 N N . ARG A 1 370 ? -5.002 15.556 7.518 1.00 95.88 370 ARG A N 1
ATOM 2977 C CA . ARG A 1 370 ? -3.679 16.188 7.333 1.00 95.88 370 ARG A CA 1
ATOM 2978 C C . ARG A 1 370 ? -2.689 15.304 6.575 1.00 95.88 370 ARG A C 1
ATOM 2980 O O . ARG A 1 370 ? -1.857 15.826 5.833 1.00 95.88 370 ARG A O 1
ATOM 2987 N N . ARG A 1 371 ? -2.737 13.979 6.756 1.00 95.44 371 ARG A N 1
ATOM 2988 C CA . ARG A 1 371 ? -1.940 13.025 5.965 1.00 95.44 371 ARG A CA 1
ATOM 2989 C C . ARG A 1 371 ? -2.356 13.088 4.490 1.00 95.44 371 ARG A C 1
ATOM 2991 O O . ARG A 1 371 ? -1.474 13.133 3.637 1.00 95.44 371 ARG A O 1
ATOM 2998 N N . LEU A 1 372 ? -3.657 13.168 4.191 1.00 96.56 372 LEU A N 1
ATOM 2999 C CA . LEU A 1 372 ? -4.167 13.322 2.821 1.00 96.56 372 LEU A CA 1
ATOM 3000 C C . LEU A 1 372 ? -3.730 14.641 2.178 1.00 96.56 372 LEU A C 1
ATOM 3002 O O . LEU A 1 372 ? -3.220 14.608 1.061 1.00 96.56 372 LEU A O 1
ATOM 3006 N N . ASP A 1 373 ? -3.843 15.767 2.887 1.00 97.38 373 ASP A N 1
ATOM 3007 C CA . ASP A 1 373 ? -3.371 17.076 2.405 1.00 97.38 373 ASP A CA 1
ATOM 3008 C C . ASP A 1 373 ? -1.887 17.023 2.002 1.00 97.38 373 ASP A C 1
ATOM 3010 O O . ASP A 1 373 ? -1.529 17.307 0.860 1.00 97.38 373 ASP A O 1
ATOM 3014 N N . ARG A 1 374 ? -1.025 16.504 2.888 1.00 97.81 374 ARG A N 1
ATOM 3015 C CA . ARG A 1 374 ? 0.417 16.346 2.619 1.00 97.81 374 ARG A CA 1
ATOM 3016 C C . ARG A 1 374 ? 0.718 15.417 1.433 1.00 97.81 374 ARG A C 1
ATOM 3018 O O . ARG A 1 374 ? 1.708 15.623 0.727 1.00 97.81 374 ARG A O 1
ATOM 3025 N N . ILE A 1 375 ? -0.104 14.389 1.205 1.00 96.38 375 ILE A N 1
ATOM 3026 C CA . ILE A 1 375 ? 0.014 13.494 0.042 1.00 96.38 375 ILE A CA 1
ATOM 3027 C C . ILE A 1 375 ? -0.351 14.243 -1.248 1.00 96.38 375 ILE A C 1
ATOM 3029 O O . ILE A 1 375 ? 0.402 14.158 -2.222 1.00 96.38 375 ILE A O 1
ATOM 3033 N N . ILE A 1 376 ? -1.450 15.004 -1.244 1.00 96.94 376 ILE A N 1
ATOM 3034 C CA . ILE A 1 376 ? -1.912 15.821 -2.378 1.00 96.94 376 ILE A CA 1
ATOM 3035 C C . ILE A 1 376 ? -0.852 16.867 -2.749 1.00 96.94 376 ILE A C 1
ATOM 3037 O O . ILE A 1 376 ? -0.458 16.942 -3.916 1.00 96.94 376 ILE A O 1
ATOM 3041 N N . ASP A 1 377 ? -0.315 17.599 -1.770 1.00 96.88 377 ASP A N 1
ATOM 3042 C CA . ASP A 1 377 ? 0.754 18.588 -1.969 1.00 96.88 377 ASP A CA 1
ATOM 3043 C C . ASP A 1 377 ? 2.004 17.943 -2.587 1.00 96.88 377 ASP A C 1
ATOM 3045 O O . ASP A 1 377 ? 2.540 18.403 -3.601 1.00 96.88 377 ASP A O 1
ATOM 3049 N N . SER A 1 378 ? 2.440 16.813 -2.020 1.00 95.75 378 SER A N 1
ATOM 3050 C CA . SER A 1 378 ? 3.606 16.059 -2.488 1.00 95.75 378 SER A CA 1
ATOM 3051 C C . SER A 1 378 ? 3.444 15.539 -3.920 1.00 95.75 378 SER A C 1
ATOM 3053 O O . SER A 1 378 ? 4.399 15.560 -4.706 1.00 95.75 378 SER A O 1
ATOM 3055 N N . LEU A 1 379 ? 2.264 15.032 -4.283 1.00 93.44 379 LEU A N 1
ATOM 3056 C CA . LEU A 1 379 ? 1.975 14.577 -5.645 1.00 93.44 379 LEU A CA 1
ATOM 3057 C C . LEU A 1 379 ? 1.912 15.760 -6.620 1.00 93.44 379 LEU A C 1
ATOM 3059 O O . LEU A 1 379 ? 2.495 15.688 -7.704 1.00 93.44 379 LEU A O 1
ATOM 3063 N N . THR A 1 380 ? 1.289 16.868 -6.215 1.00 92.75 380 THR A N 1
ATOM 3064 C CA . THR A 1 380 ? 1.157 18.092 -7.019 1.00 92.75 380 THR A CA 1
ATOM 3065 C C . THR A 1 380 ? 2.523 18.709 -7.328 1.00 92.75 380 THR A C 1
ATOM 3067 O O . THR A 1 380 ? 2.825 18.994 -8.491 1.00 92.75 380 THR A O 1
ATOM 3070 N N . ALA A 1 381 ? 3.408 18.815 -6.332 1.00 90.56 381 ALA A N 1
ATOM 3071 C CA . ALA A 1 381 ? 4.784 19.284 -6.515 1.00 90.56 381 ALA A CA 1
ATOM 3072 C C . ALA A 1 381 ? 5.587 18.385 -7.480 1.00 90.56 381 ALA A C 1
ATOM 3074 O O . ALA A 1 381 ? 6.314 18.877 -8.355 1.00 90.56 381 ALA A O 1
ATOM 3075 N N . ARG A 1 382 ? 5.415 17.057 -7.385 1.00 86.19 382 ARG A N 1
ATOM 3076 C CA . ARG A 1 382 ? 6.032 16.083 -8.304 1.00 86.19 382 ARG A CA 1
ATOM 3077 C C . ARG A 1 382 ? 5.491 16.209 -9.732 1.00 86.19 382 ARG A C 1
ATOM 3079 O O . ARG A 1 382 ? 6.282 16.186 -10.675 1.00 86.19 382 ARG A O 1
ATOM 3086 N N . ALA A 1 383 ? 4.185 16.410 -9.904 1.00 85.56 383 ALA A N 1
ATOM 3087 C CA . ALA A 1 383 ? 3.554 16.613 -11.210 1.00 85.56 383 ALA A CA 1
ATOM 3088 C C . ALA A 1 383 ? 3.988 17.937 -11.874 1.00 85.56 383 ALA A C 1
ATOM 3090 O O . ALA A 1 383 ? 4.270 17.965 -13.074 1.00 85.56 383 ALA A O 1
ATOM 3091 N N . GLY A 1 384 ? 4.115 19.024 -11.104 1.00 80.62 384 GLY A N 1
ATOM 3092 C CA . GLY A 1 384 ? 4.676 20.293 -11.588 1.00 80.62 384 GLY A CA 1
ATOM 3093 C C . GLY A 1 384 ? 6.133 20.151 -12.045 1.00 80.62 384 GLY A C 1
ATOM 3094 O O . GLY A 1 384 ? 6.490 20.576 -13.146 1.00 80.62 384 GLY A O 1
ATOM 3095 N N . SER A 1 385 ? 6.951 19.458 -11.250 1.00 73.06 385 SER A N 1
ATOM 3096 C CA . SER A 1 385 ? 8.354 19.165 -11.579 1.00 73.06 385 SER A CA 1
ATOM 3097 C C . SER A 1 385 ? 8.502 18.316 -12.850 1.00 73.06 385 SER A C 1
ATOM 3099 O O . SER A 1 385 ? 9.415 18.544 -13.646 1.00 73.06 385 SER A O 1
ATOM 3101 N N . ALA A 1 386 ? 7.596 17.359 -13.084 1.00 65.56 386 ALA A N 1
ATOM 3102 C CA . ALA A 1 386 ? 7.594 16.532 -14.291 1.00 65.56 386 ALA A CA 1
ATOM 3103 C C . ALA A 1 386 ? 7.278 17.348 -15.562 1.00 65.56 386 ALA A C 1
ATOM 3105 O O . ALA A 1 386 ? 8.004 17.239 -16.555 1.00 65.56 386 ALA A O 1
ATOM 3106 N N . LYS A 1 387 ? 6.282 18.247 -15.505 1.00 66.56 387 LYS A N 1
ATOM 3107 C CA . LYS A 1 387 ? 5.962 19.182 -16.603 1.00 66.56 387 LYS A CA 1
ATOM 3108 C C . LYS A 1 387 ? 7.138 20.104 -16.950 1.00 66.56 387 LYS A C 1
ATOM 3110 O O . LYS A 1 387 ? 7.368 20.382 -18.127 1.00 66.56 387 LYS A O 1
ATOM 3115 N N . LEU A 1 388 ? 7.891 20.573 -15.950 1.00 61.34 388 LEU A N 1
ATOM 3116 C CA . LEU A 1 388 ? 9.086 21.400 -16.167 1.00 61.34 388 LEU A CA 1
ATOM 3117 C C . LEU A 1 388 ? 10.196 20.626 -16.893 1.00 61.34 388 LEU A C 1
ATOM 3119 O O . LEU A 1 388 ? 10.764 21.153 -17.849 1.00 61.34 388 LEU A O 1
ATOM 3123 N N . ARG A 1 389 ? 10.451 19.364 -16.515 1.00 60.44 389 ARG A N 1
ATOM 3124 C CA . ARG A 1 389 ? 11.436 18.506 -17.202 1.00 60.44 389 ARG A CA 1
ATOM 3125 C C . ARG A 1 389 ? 11.065 18.252 -18.665 1.00 60.44 389 ARG A C 1
ATOM 3127 O O . ARG A 1 389 ? 11.893 18.490 -19.534 1.00 60.44 389 ARG A O 1
ATOM 3134 N N . GLN A 1 390 ? 9.808 17.907 -18.962 1.00 61.72 390 GLN A N 1
ATOM 3135 C CA . GLN A 1 390 ? 9.359 17.727 -20.354 1.00 61.72 390 GLN A CA 1
ATOM 3136 C C . GLN A 1 390 ? 9.515 18.998 -21.209 1.00 61.72 390 GLN A C 1
ATOM 3138 O O . GLN A 1 390 ? 9.858 18.914 -22.387 1.00 61.72 390 GLN A O 1
ATOM 3143 N N . ARG A 1 391 ? 9.278 20.188 -20.634 1.00 61.81 391 ARG A N 1
ATOM 3144 C CA . ARG A 1 391 ? 9.504 21.470 -21.328 1.00 61.81 391 ARG A CA 1
ATOM 3145 C C . ARG A 1 391 ? 10.989 21.743 -21.584 1.00 61.81 391 ARG A C 1
ATOM 3147 O O . ARG A 1 391 ? 11.313 22.304 -22.627 1.00 61.81 391 ARG A O 1
ATOM 3154 N N . ALA A 1 392 ? 11.873 21.352 -20.666 1.00 55.28 392 ALA A N 1
ATOM 3155 C CA . ALA A 1 392 ? 13.317 21.448 -20.864 1.00 55.28 392 ALA A CA 1
ATOM 3156 C C . ALA A 1 392 ? 13.798 20.485 -21.965 1.00 55.28 392 ALA A C 1
ATOM 3158 O O . ALA A 1 392 ? 14.469 20.925 -22.895 1.00 55.28 392 ALA A O 1
ATOM 3159 N N . ASP A 1 393 ? 13.377 19.218 -21.928 1.00 57.78 393 ASP A N 1
ATOM 3160 C CA . ASP A 1 393 ? 13.764 18.206 -22.922 1.00 57.78 393 ASP A CA 1
ATOM 3161 C C . ASP A 1 393 ? 13.305 18.569 -24.345 1.00 57.78 393 ASP A C 1
ATOM 3163 O O . ASP A 1 393 ? 14.058 18.382 -25.306 1.00 57.78 393 ASP A O 1
ATOM 3167 N N . LYS A 1 394 ? 12.101 19.148 -24.498 1.00 56.00 394 LYS A N 1
ATOM 3168 C CA . LYS A 1 394 ? 11.636 19.684 -25.790 1.00 56.00 394 LYS A CA 1
ATOM 3169 C C . LYS A 1 394 ? 12.535 20.812 -26.298 1.00 56.00 394 LYS A C 1
ATOM 3171 O O . LYS A 1 394 ? 13.065 20.693 -27.395 1.00 56.00 394 LYS A O 1
ATOM 3176 N N . ARG A 1 395 ? 12.817 21.824 -25.467 1.00 49.03 395 ARG A N 1
ATOM 3177 C CA . ARG A 1 395 ? 13.697 22.958 -25.825 1.00 49.03 395 ARG A CA 1
ATOM 3178 C C . ARG A 1 395 ? 15.144 22.566 -26.137 1.00 49.03 395 ARG A C 1
ATOM 3180 O O . ARG A 1 395 ? 15.830 23.310 -26.828 1.00 49.03 395 ARG A O 1
ATOM 3187 N N . VAL A 1 396 ? 15.634 21.447 -25.600 1.00 47.84 396 VAL A N 1
ATOM 3188 C CA . VAL A 1 396 ? 16.963 20.897 -25.931 1.00 47.84 396 VAL A CA 1
ATOM 3189 C C . VAL A 1 396 ? 16.937 20.124 -27.253 1.00 47.84 396 VAL A C 1
ATOM 3191 O O . VAL A 1 396 ? 17.952 20.073 -27.942 1.00 47.84 396 VAL A O 1
ATOM 3194 N N . THR A 1 397 ? 15.789 19.549 -27.621 1.00 47.97 397 THR A N 1
ATOM 3195 C CA . THR A 1 397 ? 15.609 18.868 -28.912 1.00 47.97 397 THR A CA 1
ATOM 3196 C C . THR A 1 397 ? 15.435 19.905 -30.036 1.00 47.97 397 THR A C 1
ATOM 3198 O O . THR A 1 397 ? 16.194 19.878 -30.991 1.00 47.97 397 THR A O 1
ATOM 3201 N N . GLU A 1 398 ? 14.588 20.924 -29.838 1.00 45.81 398 GLU A N 1
ATOM 3202 C CA . GLU A 1 398 ? 14.340 22.066 -30.754 1.00 45.81 398 GLU A CA 1
ATOM 3203 C C . GLU A 1 398 ? 15.536 23.037 -30.936 1.00 45.81 398 GLU A C 1
ATOM 3205 O O . GLU A 1 398 ? 15.401 24.079 -31.569 1.00 45.81 398 GLU A O 1
ATOM 3210 N N . ARG A 1 399 ? 16.697 22.753 -30.329 1.00 46.59 399 ARG A N 1
ATOM 3211 C CA . ARG A 1 399 ? 17.951 23.530 -30.466 1.00 46.59 399 ARG A CA 1
ATOM 3212 C C . ARG A 1 399 ? 19.091 22.725 -31.101 1.00 46.59 399 ARG A C 1
ATOM 3214 O O . ARG A 1 399 ? 20.248 23.140 -31.024 1.00 46.59 399 ARG A O 1
ATOM 3221 N N . ARG A 1 400 ? 18.788 21.537 -31.626 1.00 45.88 400 ARG A N 1
ATOM 3222 C CA . ARG A 1 400 ? 19.736 20.649 -32.321 1.00 45.88 400 ARG A CA 1
ATOM 3223 C C . ARG A 1 400 ? 19.328 20.333 -33.762 1.00 45.88 400 ARG A C 1
ATOM 3225 O O . ARG A 1 400 ? 20.099 19.660 -34.441 1.00 45.88 400 ARG A O 1
ATOM 3232 N N . ASP A 1 401 ? 18.177 20.856 -34.170 1.00 39.94 401 ASP A N 1
ATOM 3233 C CA . ASP A 1 401 ? 17.715 21.004 -35.548 1.00 39.94 401 ASP A CA 1
ATOM 3234 C C . ASP A 1 401 ? 17.879 22.488 -35.948 1.00 39.94 401 ASP A C 1
ATOM 3236 O O . ASP A 1 401 ? 18.153 22.750 -37.138 1.00 39.94 401 ASP A O 1
#

Radius of gyration: 36.73 Å; chains: 1; bounding box: 90×50×103 Å

Secondary structure (DSSP, 8-state):
--TTT----GGGB---------------S-------B---EEETTEEEE-GGGGTSSSEEEEETTT----GGGTEEGGGEEHHHHHHHH--SSEEEESSS-TTPBPHHHHHHHHHHSPPHHHHHHHHHHHHHHHHGGGSSS---HHHHHHHHHHHHHTT-------HHHHHHHHHHHHHHHHHHHHHHHTTGGGS-HHHHHHHHHHHHHHH-TTEEEEEEEEEEEESSSSTT--EEEEEEEEEEETTSBEEEEEE----TT-SB-SS-BTTB--B-HHHHHHHHHHHHHHHHHHHHHHHHHHHHHHHHGGGS-TT---B-SS--EEEE---SB-TTSSBSS-HHHHHHHHHHHHHHTTTEEEE-HHHHHHHHHHHHHHHHHHHHHHHHHHHHHHHHHTT--

Sequence (401 aa):
MLGRVFFLRTSDLVAGMAHGVTHDDEADEDERPLYRFRFATTKHRYHRIPGRILGIDRDVLIVAKGIALDRKVFVAERNISIFRRIAKLRPGSEIVVGGDRADSIAVEAFGELLERFPNSTEVDRYAAARVETILGEFFDGTTSARDHYESYLNRRNAGTRGRALRRDELLRAEIDKFVYLRATLFSWLTRAASYSEKEWQKMVVGVILLLFPKYVAVLENIRITDFYSTPGKRKNRYVDLCVVDTNGNIDVIEIKKPFDDILLSRGLYRGNSVPAKELSGTIMQAEKYLFHLSKWGVEGERELSKRYGSALPADLQIRVTNPKALLLLGRDRRTDGTGALTENQSFDLEVIKRKYANMMDIVTYDDLLRRLDRIIDSLTARAGSAKLRQRADKRVTERRD